Protein AF-A0A6G1L7P1-F1 (afdb_monomer_lite)

InterPro domains:
  IPR013889 Karyogamy protein, KAR9 [PF08580] (72-528)
  IPR013889 Karyogamy protein, KAR9 [PTHR37271] (33-529)

Structure (mmCIF, N/CA/C/O backbone):
data_AF-A0A6G1L7P1-F1
#
_entry.id   AF-A0A6G1L7P1-F1
#
loop_
_atom_site.group_PDB
_atom_site.id
_atom_site.type_symbol
_atom_site.label_atom_id
_atom_site.label_alt_id
_atom_site.label_comp_id
_atom_site.label_asym_id
_atom_site.label_entity_id
_atom_site.label_seq_id
_atom_site.pdbx_PDB_ins_code
_atom_site.Cartn_x
_atom_site.Cartn_y
_atom_site.Cartn_z
_atom_site.occupancy
_atom_site.B_iso_or_equiv
_atom_site.auth_seq_id
_atom_site.auth_comp_id
_atom_site.auth_asym_id
_atom_site.auth_atom_id
_atom_site.pdbx_PDB_model_num
ATOM 1 N N . VAL A 1 1 ? -34.052 -13.687 -38.979 1.00 39.94 1 VAL A N 1
ATOM 2 C CA . VAL A 1 1 ? -32.700 -13.237 -39.368 1.00 39.94 1 VAL A CA 1
ATOM 3 C C . VAL A 1 1 ? -32.877 -12.293 -40.544 1.00 39.94 1 VAL A C 1
ATOM 5 O O . VAL A 1 1 ? -33.720 -12.575 -41.383 1.00 39.94 1 VAL A O 1
ATOM 8 N N . ASP A 1 2 ? -32.145 -11.184 -40.505 1.00 33.06 2 ASP A N 1
ATOM 9 C CA . ASP A 1 2 ? -31.992 -10.116 -41.505 1.00 33.06 2 ASP A CA 1
ATOM 10 C C . ASP A 1 2 ? -32.840 -8.834 -41.419 1.00 33.06 2 ASP A C 1
ATOM 12 O O . ASP A 1 2 ? -34.018 -8.744 -41.761 1.00 33.06 2 ASP A O 1
ATOM 16 N N . ASN A 1 3 ? -32.099 -7.819 -40.962 1.00 34.19 3 ASN A N 1
ATOM 17 C CA . ASN A 1 3 ? -32.302 -6.384 -40.992 1.00 34.19 3 ASN A CA 1
ATOM 18 C C . ASN A 1 3 ? -32.382 -5.839 -42.422 1.00 34.19 3 ASN A C 1
ATOM 20 O O . ASN A 1 3 ? -31.515 -6.127 -43.243 1.00 34.19 3 ASN A O 1
ATOM 24 N N . VAL A 1 4 ? -33.288 -4.887 -42.656 1.00 38.44 4 VAL A N 1
ATOM 25 C CA . VAL A 1 4 ? -33.108 -3.876 -43.706 1.00 38.44 4 VAL A CA 1
ATOM 26 C C . VAL A 1 4 ? -33.550 -2.518 -43.170 1.00 38.44 4 VAL A C 1
ATOM 28 O O . VAL A 1 4 ? -34.744 -2.252 -43.044 1.00 38.44 4 VAL A O 1
ATOM 31 N N . LYS A 1 5 ? -32.591 -1.621 -42.910 1.00 39.47 5 LYS A N 1
ATOM 32 C CA . LYS A 1 5 ? -32.827 -0.178 -43.057 1.00 39.47 5 LYS A CA 1
ATOM 33 C C . LYS A 1 5 ? -31.521 0.585 -43.291 1.00 39.47 5 LYS A C 1
ATOM 35 O O . LYS A 1 5 ? -30.811 0.953 -42.365 1.00 39.47 5 LYS A O 1
ATOM 40 N N . TYR A 1 6 ? -31.245 0.842 -44.565 1.00 33.75 6 TYR A N 1
ATOM 41 C CA . TYR A 1 6 ? -30.338 1.890 -45.029 1.00 33.75 6 TYR A CA 1
ATOM 42 C C . TYR A 1 6 ? -31.162 3.134 -45.389 1.00 33.75 6 TYR A C 1
ATOM 44 O O . TYR A 1 6 ? -32.079 3.018 -46.199 1.00 33.75 6 TYR A O 1
ATOM 52 N N . ARG A 1 7 ? -30.812 4.307 -44.837 1.00 33.12 7 ARG A N 1
ATOM 53 C CA . ARG A 1 7 ? -30.286 5.487 -45.573 1.00 33.12 7 ARG A CA 1
ATOM 54 C C . ARG A 1 7 ? -30.394 6.791 -44.764 1.00 33.12 7 ARG A C 1
ATOM 56 O O . ARG A 1 7 ? -31.485 7.258 -44.461 1.00 33.12 7 ARG A O 1
ATOM 63 N N . LEU A 1 8 ? -29.220 7.377 -44.520 1.00 38.31 8 LEU A N 1
ATOM 64 C CA . LEU A 1 8 ? -28.924 8.815 -44.372 1.00 38.31 8 LEU A CA 1
ATOM 65 C C . LEU A 1 8 ? -29.048 9.526 -45.752 1.00 38.31 8 LEU A C 1
ATOM 67 O O . LEU A 1 8 ? -29.109 8.792 -46.750 1.00 38.31 8 LEU A O 1
ATOM 71 N N . PRO A 1 9 ? -29.085 10.879 -45.879 1.00 45.47 9 PRO A N 1
ATOM 72 C CA . PRO A 1 9 ? -27.998 11.832 -45.507 1.00 45.47 9 PRO A CA 1
ATOM 73 C C . PRO A 1 9 ? -28.518 13.146 -44.850 1.00 45.47 9 PRO A C 1
ATOM 75 O O . PRO A 1 9 ? -29.700 13.448 -44.952 1.00 45.47 9 PRO A O 1
ATOM 78 N N . ASP A 1 10 ? -27.819 13.917 -44.011 1.00 38.97 10 ASP A N 1
ATOM 79 C CA . ASP A 1 10 ? -26.493 14.580 -43.972 1.00 38.97 10 ASP A CA 1
ATOM 80 C C . ASP A 1 10 ? -26.414 15.997 -44.608 1.00 38.97 10 ASP A C 1
ATOM 82 O O . ASP A 1 10 ? -26.898 16.237 -45.712 1.00 38.97 10 ASP A O 1
ATOM 86 N N . ILE A 1 11 ? -25.681 16.860 -43.880 1.00 37.25 11 ILE A N 1
ATOM 87 C CA . ILE A 1 11 ? -24.907 18.062 -44.261 1.00 37.25 11 ILE A CA 1
ATOM 88 C C . ILE A 1 11 ? -25.483 19.468 -43.991 1.00 37.25 11 ILE A C 1
ATOM 90 O O . ILE A 1 11 ? -26.390 19.946 -44.664 1.00 37.25 11 ILE A O 1
ATOM 94 N N . GLY A 1 12 ? -24.730 20.211 -43.156 1.00 32.59 12 GLY A N 1
ATOM 95 C CA . GLY A 1 12 ? -24.326 21.606 -43.435 1.00 32.59 12 GLY A CA 1
ATOM 96 C C . GLY A 1 12 ? -24.374 22.560 -42.229 1.00 32.59 12 GLY A C 1
ATOM 97 O O . GLY A 1 12 ? -25.427 23.112 -41.960 1.00 32.59 12 GLY A O 1
ATOM 98 N N . LYS A 1 13 ? -23.310 22.685 -41.406 1.00 34.91 13 LYS A N 1
ATOM 99 C CA . LYS A 1 13 ? -22.243 23.738 -41.442 1.00 34.91 13 LYS A CA 1
ATOM 100 C C . LYS A 1 13 ? -22.797 25.175 -41.215 1.00 34.91 13 LYS A C 1
ATOM 102 O O . LYS A 1 13 ? -23.695 25.588 -41.925 1.00 34.91 13 LYS A O 1
ATOM 107 N N . THR A 1 14 ? -22.302 26.058 -40.325 1.00 32.72 14 THR A N 1
ATOM 108 C CA . THR A 1 14 ? -20.906 26.532 -40.161 1.00 32.72 14 THR A CA 1
ATOM 109 C C . THR A 1 14 ? -20.757 27.607 -39.034 1.00 32.72 14 THR A C 1
ATOM 111 O O . THR A 1 14 ? -21.644 28.436 -38.886 1.00 32.72 14 THR A O 1
ATOM 114 N N . ARG A 1 15 ? -19.555 27.669 -38.412 1.00 32.00 15 ARG A N 1
ATOM 115 C CA . ARG A 1 15 ? -18.709 28.845 -38.007 1.00 32.00 15 ARG A CA 1
ATOM 116 C C . ARG A 1 15 ? -18.991 29.775 -36.787 1.00 32.00 15 ARG A C 1
ATOM 118 O O . ARG A 1 15 ? -19.845 30.645 -36.833 1.00 32.00 15 ARG A O 1
ATOM 125 N N . LEU A 1 16 ? -18.077 29.669 -35.800 1.00 32.66 16 LEU A N 1
ATOM 126 C CA . LEU A 1 16 ? -17.164 30.677 -35.178 1.00 32.66 16 LEU A CA 1
ATOM 127 C C . LEU A 1 16 ? -17.551 32.176 -35.108 1.00 32.66 16 LEU A C 1
ATOM 129 O O . LEU A 1 16 ? -17.704 32.798 -36.153 1.00 32.66 16 LEU A O 1
ATOM 133 N N . ASN A 1 17 ? -17.452 32.783 -33.904 1.00 30.06 17 ASN A N 1
ATOM 134 C CA . ASN A 1 17 ? -16.629 33.985 -33.613 1.00 30.06 17 ASN A CA 1
ATOM 135 C C . ASN A 1 17 ? -16.601 34.377 -32.111 1.00 30.06 17 ASN A C 1
ATOM 137 O O . ASN A 1 17 ? -17.620 34.359 -31.427 1.00 30.06 17 ASN A O 1
ATOM 141 N N . LEU A 1 18 ? -15.415 34.778 -31.633 1.00 35.03 18 LEU A N 1
ATOM 142 C CA . LEU A 1 18 ? -15.148 35.513 -30.383 1.00 35.03 18 LEU A CA 1
ATOM 143 C C . LEU A 1 18 ? -15.539 37.000 -30.530 1.00 35.03 18 LEU A C 1
ATOM 145 O O . LEU A 1 18 ? -15.375 37.524 -31.631 1.00 35.03 18 LEU A O 1
ATOM 149 N N . ARG A 1 19 ? -15.915 37.698 -29.434 1.00 28.11 19 ARG A N 1
ATOM 150 C CA . ARG A 1 19 ? -15.292 38.960 -28.929 1.00 28.11 19 ARG A CA 1
ATOM 151 C C . ARG A 1 19 ? -16.144 39.717 -27.882 1.00 28.11 19 ARG A C 1
ATOM 153 O O . ARG A 1 19 ? -17.358 39.812 -27.960 1.00 28.11 19 ARG A O 1
ATOM 160 N N . THR A 1 20 ? -15.398 40.265 -26.928 1.00 32.38 20 THR A N 1
ATOM 161 C CA . THR A 1 20 ? -15.619 41.181 -25.793 1.00 32.38 20 THR A CA 1
ATOM 162 C C . THR A 1 20 ? -16.340 42.513 -26.108 1.00 32.38 20 THR A C 1
ATOM 164 O O . THR A 1 20 ? -16.052 43.073 -27.166 1.00 32.38 20 THR A O 1
ATOM 167 N N . LYS A 1 21 ? -17.131 43.069 -25.152 1.00 31.48 21 LYS A N 1
ATOM 168 C CA . LYS A 1 21 ? -17.054 44.445 -24.548 1.00 31.48 21 LYS A CA 1
ATOM 169 C C . LYS A 1 21 ? -18.378 44.978 -23.907 1.00 31.48 21 LYS A C 1
ATOM 171 O O . LYS A 1 21 ? -19.343 45.130 -24.637 1.00 31.48 21 LYS A O 1
ATOM 176 N N . GLU A 1 22 ? -18.314 45.326 -22.597 1.00 27.88 22 GLU A N 1
ATOM 177 C CA . GLU A 1 22 ? -18.828 46.532 -21.843 1.00 27.88 22 GLU A CA 1
ATOM 178 C C . GLU A 1 22 ? -20.310 47.031 -21.930 1.00 27.88 22 GLU A C 1
ATOM 180 O O . GLU A 1 22 ? -20.990 46.639 -22.870 1.00 27.88 22 GLU A O 1
ATOM 185 N N . PRO A 1 23 ? -20.838 47.973 -21.072 1.00 46.69 23 PRO A N 1
ATOM 186 C CA . PRO A 1 23 ? -20.386 48.568 -19.776 1.00 46.69 23 PRO A CA 1
ATOM 187 C C . PRO A 1 23 ? -21.469 48.841 -18.651 1.00 46.69 23 PRO A C 1
ATOM 189 O O . PRO A 1 23 ? -22.668 48.856 -18.894 1.00 46.69 23 PRO A O 1
ATOM 192 N N . LEU A 1 24 ? -20.973 49.137 -17.427 1.00 29.92 24 LEU A N 1
ATOM 193 C CA . LEU A 1 24 ? -21.328 50.148 -16.372 1.00 29.92 24 LEU A CA 1
ATOM 194 C C . LEU A 1 24 ? -22.770 50.440 -15.820 1.00 29.92 24 LEU A C 1
ATOM 196 O O . LEU A 1 24 ? -23.548 51.140 -16.458 1.00 29.92 24 LEU A O 1
ATOM 200 N N . SER A 1 25 ? -22.928 50.152 -14.501 1.00 33.12 25 SER A N 1
ATOM 201 C CA . SER A 1 25 ? -23.395 51.011 -13.353 1.00 33.12 25 SER A CA 1
ATOM 202 C C . SER A 1 25 ? -24.879 51.462 -13.208 1.00 33.12 25 SER A C 1
ATOM 204 O O . SER A 1 25 ? -25.583 51.454 -14.210 1.00 33.12 25 SER A O 1
ATOM 206 N N . PRO A 1 26 ? -25.386 51.934 -12.017 1.00 49.19 26 PRO A N 1
ATOM 207 C CA . PRO A 1 26 ? -24.743 52.214 -10.705 1.00 49.19 26 PRO A CA 1
ATOM 208 C C . PRO A 1 26 ? -25.489 51.745 -9.403 1.00 49.19 26 PRO A C 1
ATOM 210 O O . PRO A 1 26 ? -26.677 51.441 -9.396 1.00 49.19 26 PRO A O 1
ATOM 213 N N . ILE A 1 27 ? -24.770 51.786 -8.265 1.00 38.28 27 ILE A N 1
ATOM 214 C CA . ILE A 1 27 ? -25.243 51.753 -6.848 1.00 38.28 27 ILE A CA 1
ATOM 215 C C . ILE A 1 27 ? -25.582 53.205 -6.396 1.00 38.28 27 ILE A C 1
ATOM 217 O O . ILE A 1 27 ? -25.085 54.127 -7.050 1.00 38.28 27 ILE A O 1
ATOM 221 N N . PRO A 1 28 ? -26.340 53.490 -5.301 1.00 45.72 28 PRO A N 1
ATOM 222 C CA . PRO A 1 28 ? -25.680 53.743 -3.993 1.00 45.72 28 PRO A CA 1
ATOM 223 C C . PRO A 1 28 ? -26.545 53.540 -2.714 1.00 45.72 28 PRO A C 1
ATOM 225 O O . PRO A 1 28 ? -27.738 53.844 -2.703 1.00 45.72 28 PRO A O 1
ATOM 228 N N . ARG A 1 29 ? -25.909 53.204 -1.573 1.00 31.59 29 ARG A N 1
ATOM 229 C CA . ARG A 1 29 ? -26.113 53.909 -0.278 1.00 31.59 29 ARG A CA 1
ATOM 230 C C . ARG A 1 29 ? -25.043 53.557 0.779 1.00 31.59 29 ARG A C 1
ATOM 232 O O . ARG A 1 29 ? -24.778 52.393 1.045 1.00 31.59 29 ARG A O 1
ATOM 239 N N . GLN A 1 30 ? -24.444 54.621 1.326 1.00 32.38 30 GLN A N 1
ATOM 240 C CA . GLN A 1 30 ? -23.452 54.734 2.420 1.00 32.38 30 GLN A CA 1
ATOM 241 C C . GLN A 1 30 ? -24.134 54.508 3.800 1.00 32.38 30 GLN A C 1
ATOM 243 O O . GLN A 1 30 ? -25.362 54.491 3.824 1.00 32.38 30 GLN A O 1
ATOM 248 N N . VAL A 1 31 ? -23.476 54.280 4.961 1.00 37.03 31 VAL A N 1
ATOM 249 C CA . VAL A 1 31 ? -22.616 55.168 5.813 1.00 37.03 31 VAL A CA 1
ATOM 250 C C . VAL A 1 31 ? -21.896 54.318 6.945 1.00 37.03 31 VAL A C 1
ATOM 252 O O . VAL A 1 31 ? -22.101 53.109 6.952 1.00 37.03 31 VAL A O 1
ATOM 255 N N . PRO A 1 32 ? -21.115 54.859 7.931 1.00 44.44 32 PRO A N 1
ATOM 256 C CA . PRO A 1 32 ? -19.634 54.893 8.073 1.00 44.44 32 PRO A CA 1
ATOM 257 C C . PRO A 1 32 ? -19.030 54.063 9.266 1.00 44.44 32 PRO A C 1
ATOM 259 O O . PRO A 1 32 ? -19.779 53.405 9.986 1.00 44.44 32 PRO A O 1
ATOM 262 N N . PRO A 1 33 ? -17.692 54.102 9.531 1.00 36.72 33 PRO A N 1
ATOM 263 C CA . PRO A 1 33 ? -17.020 53.277 10.550 1.00 36.72 33 PRO A CA 1
ATOM 264 C C . PRO A 1 33 ? -16.705 54.016 11.871 1.00 36.72 33 PRO A C 1
ATOM 266 O O . PRO A 1 33 ? -16.474 55.225 11.880 1.00 36.72 33 PRO A O 1
ATOM 269 N N . ILE A 1 34 ? -16.602 53.269 12.980 1.00 37.56 34 ILE A N 1
ATOM 270 C CA . ILE A 1 34 ? -16.066 53.748 14.268 1.00 37.56 34 ILE A CA 1
ATOM 271 C C . ILE A 1 34 ? -14.780 52.985 14.604 1.00 37.56 34 ILE A C 1
ATOM 273 O O . ILE A 1 34 ? -14.758 51.761 14.705 1.00 37.56 34 ILE A O 1
ATOM 277 N N . THR A 1 35 ? -13.709 53.749 14.798 1.00 33.16 35 THR A N 1
ATOM 278 C CA . THR A 1 35 ? -12.402 53.345 15.323 1.00 33.16 35 THR A CA 1
ATOM 279 C C . THR A 1 35 ? -12.396 53.324 16.853 1.00 33.16 35 THR A C 1
ATOM 281 O O . THR A 1 35 ? -12.819 54.300 17.468 1.00 33.16 35 THR A O 1
ATOM 284 N N . SER A 1 36 ? -11.793 52.307 17.477 1.00 32.59 36 SER A N 1
ATOM 285 C CA . SER A 1 36 ? -11.157 52.466 18.793 1.00 32.59 36 SER A CA 1
ATOM 286 C C . SER A 1 36 ? -9.990 51.491 18.983 1.00 32.59 36 SER A C 1
ATOM 288 O O . SER A 1 36 ? -9.854 50.488 18.292 1.00 32.59 36 SER A O 1
ATOM 290 N N . ARG A 1 37 ? -9.094 51.888 19.877 1.00 28.27 37 ARG A N 1
ATOM 291 C CA . ARG A 1 37 ? -7.635 51.762 19.865 1.00 28.27 37 ARG A CA 1
ATOM 292 C C . ARG A 1 37 ? -7.147 50.743 20.916 1.00 28.27 37 ARG A C 1
ATOM 294 O O . ARG A 1 37 ? -7.722 50.647 21.991 1.00 28.27 37 ARG A O 1
ATOM 301 N N . ARG A 1 38 ? -6.062 50.030 20.572 1.00 31.58 38 ARG A N 1
ATOM 302 C CA . ARG A 1 38 ? -5.181 49.118 21.364 1.00 31.58 38 ARG A CA 1
ATOM 303 C C . ARG A 1 38 ? -4.745 49.687 22.741 1.00 31.58 38 ARG A C 1
ATOM 305 O O . ARG A 1 38 ? -4.802 50.910 22.877 1.00 31.58 38 ARG A O 1
ATOM 312 N N . PRO A 1 39 ? -4.207 48.894 23.708 1.00 40.88 39 PRO A N 1
ATOM 313 C CA . PRO A 1 39 ? -2.956 48.084 23.612 1.00 40.88 39 PRO A CA 1
ATOM 314 C C . PRO A 1 39 ? -3.085 46.697 24.318 1.00 40.88 39 PRO A C 1
ATOM 316 O O . PRO A 1 39 ? -4.142 46.413 24.853 1.00 40.88 39 PRO A O 1
ATOM 319 N N . SER A 1 40 ? -2.179 45.711 24.350 1.00 30.61 40 SER A N 1
ATOM 320 C CA . SER A 1 40 ? -0.712 45.587 24.290 1.00 30.61 40 SER A CA 1
ATOM 321 C C . SER A 1 40 ? -0.332 44.101 24.081 1.00 30.61 40 SER A C 1
ATOM 323 O O . SER A 1 40 ? -1.052 43.205 24.510 1.00 30.61 40 SER A O 1
ATOM 325 N N . THR A 1 41 ? 0.816 43.866 23.447 1.00 35.03 41 THR A N 1
ATOM 326 C CA . THR A 1 41 ? 1.550 42.593 23.254 1.00 35.03 41 THR A CA 1
ATOM 327 C C . THR A 1 41 ? 2.021 41.935 24.570 1.00 35.03 41 THR A C 1
ATOM 329 O O . THR A 1 41 ? 2.172 42.641 25.567 1.00 35.03 41 THR A O 1
ATOM 332 N N . PRO A 1 42 ? 2.306 40.612 24.571 1.00 35.28 42 PRO A N 1
ATOM 333 C CA . PRO A 1 42 ? 3.685 40.165 24.336 1.00 35.28 42 PRO A CA 1
ATOM 334 C C . PRO A 1 42 ? 3.844 39.073 23.256 1.00 35.28 42 PRO A C 1
ATOM 336 O O . PRO A 1 42 ? 2.895 38.468 22.776 1.00 35.28 42 PRO A O 1
ATOM 339 N N . THR A 1 43 ? 5.104 38.945 22.856 1.00 32.81 43 THR A N 1
ATOM 340 C CA . THR A 1 43 ? 5.796 38.251 21.754 1.00 32.81 43 THR A CA 1
ATOM 341 C C . THR A 1 43 ? 5.592 36.729 21.596 1.00 32.81 43 THR A C 1
ATOM 343 O O . THR A 1 43 ? 5.105 36.073 22.512 1.00 32.81 43 THR A O 1
ATOM 346 N N . PRO A 1 44 ? 5.987 36.163 20.431 1.00 32.22 44 PRO A N 1
ATOM 347 C CA . PRO A 1 44 ? 5.534 34.865 19.948 1.00 32.22 44 PRO A CA 1
ATOM 348 C C . PRO A 1 44 ? 6.412 33.718 20.456 1.00 32.22 44 PRO A C 1
ATOM 350 O O . PRO A 1 44 ? 7.637 33.757 20.351 1.00 32.22 44 PRO A O 1
ATOM 353 N N . THR A 1 45 ? 5.779 32.654 20.938 1.00 31.50 45 THR A N 1
ATOM 354 C CA . THR A 1 45 ? 6.404 31.334 21.023 1.00 31.50 45 THR A CA 1
ATOM 355 C C . THR A 1 45 ? 5.934 30.541 19.809 1.00 31.50 45 THR A C 1
ATOM 357 O O . THR A 1 45 ? 4.738 30.401 19.575 1.00 31.50 45 THR A O 1
ATOM 360 N N . THR A 1 46 ? 6.908 30.121 19.006 1.00 37.12 46 THR A N 1
ATOM 361 C CA . THR A 1 46 ? 6.850 29.143 17.909 1.00 37.12 46 THR A CA 1
ATOM 362 C C . THR A 1 46 ? 5.601 28.249 17.896 1.00 37.12 46 THR A C 1
ATOM 364 O O . THR A 1 46 ? 5.413 27.499 18.860 1.00 37.12 46 THR A O 1
ATOM 367 N N . PRO A 1 47 ? 4.805 28.211 16.811 1.00 31.67 47 PRO A N 1
ATOM 368 C CA . PRO A 1 47 ? 3.887 27.105 16.624 1.00 31.67 47 PRO A CA 1
ATOM 369 C C . PRO A 1 47 ? 4.731 25.891 16.234 1.00 31.67 47 PRO A C 1
ATOM 371 O O . PRO A 1 47 ? 5.360 25.861 15.174 1.00 31.67 47 PRO A O 1
ATOM 374 N N . LYS A 1 48 ? 4.786 24.903 17.129 1.00 29.08 48 LYS A N 1
ATOM 375 C CA . LYS A 1 48 ? 5.114 23.542 16.720 1.00 29.08 48 LYS A CA 1
ATOM 376 C C . LYS A 1 48 ? 4.081 23.162 15.668 1.00 29.08 48 LYS A C 1
ATOM 378 O O . LYS A 1 48 ? 2.888 23.381 15.850 1.00 29.08 48 LYS A O 1
ATOM 383 N N . SER A 1 49 ? 4.584 22.699 14.538 1.00 29.61 49 SER A N 1
ATOM 384 C CA . SER A 1 49 ? 3.810 22.106 13.468 1.00 29.61 49 SER A CA 1
ATOM 385 C C . SER A 1 49 ? 3.087 20.878 14.012 1.00 29.61 49 SER A C 1
ATOM 387 O O . SER A 1 49 ? 3.620 19.770 13.961 1.00 29.61 49 SER A O 1
ATOM 389 N N . ASP A 1 50 ? 1.877 21.075 14.521 1.00 29.66 50 ASP A N 1
ATOM 390 C CA . ASP A 1 50 ? 0.891 20.011 14.645 1.00 29.66 50 ASP A CA 1
ATOM 391 C C . ASP A 1 50 ? 0.397 19.713 13.229 1.00 29.66 50 ASP A C 1
ATOM 393 O O . ASP A 1 50 ? -0.676 20.127 12.790 1.00 29.66 50 ASP A O 1
ATOM 397 N N . PHE A 1 51 ? 1.259 19.037 12.469 1.00 29.28 51 PHE A N 1
ATOM 398 C CA . PHE A 1 51 ? 0.872 18.325 11.267 1.00 29.28 51 PHE A CA 1
ATOM 399 C C . PHE A 1 51 ? 0.071 17.123 11.761 1.00 29.28 51 PHE A C 1
ATOM 401 O O . PHE A 1 51 ? 0.592 16.021 11.923 1.00 29.28 51 PHE A O 1
ATOM 408 N N . VAL A 1 52 ? -1.194 17.370 12.107 1.00 37.06 52 VAL A N 1
ATOM 409 C CA . VAL A 1 52 ? -2.182 16.310 12.249 1.00 37.06 52 VAL A CA 1
ATOM 410 C C . VAL A 1 52 ? -2.174 15.613 10.903 1.00 37.06 52 VAL A C 1
ATOM 412 O O . VAL A 1 52 ? -2.582 16.192 9.894 1.00 37.06 52 VAL A O 1
ATOM 415 N N . SER A 1 53 ? -1.595 14.413 10.904 1.00 33.03 53 SER A N 1
ATOM 416 C CA . SER A 1 53 ? -1.649 13.468 9.805 1.00 33.03 53 SER A CA 1
ATOM 417 C C . SER A 1 53 ? -3.087 13.456 9.320 1.00 33.03 53 SER A C 1
ATOM 419 O O . SER A 1 53 ? -3.983 12.942 9.988 1.00 33.03 53 SER A O 1
ATOM 421 N N . SER A 1 54 ? -3.317 14.115 8.190 1.00 35.38 54 SER A N 1
ATOM 422 C CA . SER A 1 54 ? -4.568 14.027 7.460 1.00 35.38 54 SER A CA 1
ATOM 423 C C . SER A 1 54 ? -4.549 12.660 6.791 1.00 35.38 54 SER A C 1
ATOM 425 O O . SER A 1 54 ? -4.392 12.542 5.580 1.00 35.38 54 SER A O 1
ATOM 427 N N . GLY A 1 55 ? -4.623 11.615 7.620 1.00 37.12 55 GLY A N 1
ATOM 428 C CA . GLY A 1 55 ? -5.044 10.304 7.186 1.00 37.12 55 GLY A CA 1
ATOM 429 C C . GLY A 1 55 ? -6.385 10.519 6.516 1.00 37.12 55 GLY A C 1
ATOM 430 O O . GLY A 1 55 ? -7.252 11.193 7.076 1.00 37.12 55 GLY A O 1
ATOM 431 N N . ILE A 1 56 ? -6.489 10.047 5.278 1.00 44.06 56 ILE A N 1
ATOM 432 C CA . ILE A 1 56 ? -7.690 10.085 4.453 1.00 44.06 56 ILE A CA 1
ATOM 433 C C . ILE A 1 56 ? -8.819 9.488 5.296 1.00 44.06 56 ILE A C 1
ATOM 435 O O . ILE A 1 56 ? -8.990 8.273 5.369 1.00 44.06 56 ILE A O 1
ATOM 439 N N . SER A 1 57 ? -9.530 10.355 6.012 1.00 42.47 57 SER A N 1
ATOM 440 C CA . SER A 1 57 ? -10.690 9.974 6.790 1.00 42.47 57 SER A CA 1
ATOM 441 C C . SER A 1 57 ? -11.730 9.594 5.755 1.00 42.47 57 SER A C 1
ATOM 443 O O . SER A 1 57 ? -11.960 10.340 4.794 1.00 42.47 57 SER A O 1
ATOM 445 N N . ARG A 1 58 ? -12.312 8.405 5.906 1.00 56.94 58 ARG A N 1
ATOM 446 C CA . ARG A 1 58 ? -13.504 8.031 5.152 1.00 56.94 58 ARG A CA 1
ATOM 447 C C . ARG A 1 58 ? -14.517 9.171 5.304 1.00 56.94 58 ARG A C 1
ATOM 449 O O . ARG A 1 58 ? -14.531 9.857 6.327 1.00 56.94 58 ARG A O 1
ATOM 456 N N . ALA A 1 59 ? -15.324 9.426 4.274 1.00 47.25 59 ALA A N 1
ATOM 457 C CA . ALA A 1 59 ? -16.432 10.364 4.412 1.00 47.25 59 ALA A CA 1
ATOM 458 C C . ALA A 1 59 ? -17.253 9.927 5.635 1.00 47.25 59 ALA A C 1
ATOM 460 O O . ALA A 1 59 ? -17.784 8.818 5.623 1.00 47.25 59 ALA A O 1
ATOM 461 N N . GLY A 1 60 ? -17.245 10.745 6.695 1.00 52.28 60 GLY A N 1
ATOM 462 C CA . GLY A 1 60 ? -17.759 10.347 8.003 1.00 52.28 60 GLY A CA 1
ATOM 463 C C . GLY A 1 60 ? -19.165 9.779 7.878 1.00 52.28 60 GLY A C 1
ATOM 464 O O . GLY A 1 60 ? -20.001 10.345 7.164 1.00 52.28 60 GLY A O 1
ATOM 465 N N . SER A 1 61 ? -19.405 8.644 8.531 1.00 54.94 61 SER A N 1
ATOM 466 C CA . SER A 1 61 ? -20.716 8.009 8.512 1.00 54.94 61 SER A CA 1
ATOM 467 C C . SER A 1 61 ? -21.771 9.013 8.992 1.00 54.94 61 SER A C 1
ATOM 469 O O . SER A 1 61 ? -21.666 9.621 10.059 1.00 54.94 61 SER A O 1
ATOM 471 N N . ILE A 1 62 ? -22.804 9.227 8.175 1.00 53.06 62 ILE A N 1
ATOM 472 C CA . ILE A 1 62 ? -23.921 10.136 8.486 1.00 53.06 62 ILE A CA 1
ATOM 473 C C . ILE A 1 62 ? -24.643 9.749 9.786 1.00 53.06 62 ILE A C 1
ATOM 475 O O . ILE A 1 62 ? -25.283 10.596 10.411 1.00 53.06 62 ILE A O 1
ATOM 479 N N . TYR A 1 63 ? -24.510 8.489 10.210 1.00 55.28 63 TYR A N 1
ATOM 480 C CA . TYR A 1 63 ? -25.070 7.968 11.451 1.00 55.28 63 TYR A CA 1
ATOM 481 C C . TYR A 1 63 ? -24.345 8.536 12.681 1.00 55.28 63 TYR A C 1
ATOM 483 O O . TYR A 1 63 ? -25.003 8.971 13.631 1.00 55.28 63 TYR A O 1
ATOM 491 N N . THR A 1 64 ? -23.018 8.677 12.619 1.00 58.28 64 THR A N 1
ATOM 492 C CA . THR A 1 64 ? -22.164 9.140 13.723 1.00 58.28 64 THR A CA 1
ATOM 493 C C . THR A 1 64 ? -22.454 10.588 14.139 1.00 58.28 64 THR A C 1
ATOM 495 O O . THR A 1 64 ? -22.387 10.919 15.320 1.00 58.28 64 THR A O 1
ATOM 498 N N . LEU A 1 65 ? -22.841 11.460 13.197 1.00 58.38 65 LEU A N 1
ATOM 499 C CA . LEU A 1 65 ? -23.143 12.877 13.473 1.00 58.38 65 LEU A CA 1
ATOM 500 C C . LEU A 1 65 ? -24.468 13.095 14.221 1.00 58.38 65 LEU A C 1
ATOM 502 O O . LEU A 1 65 ? -24.663 14.143 14.836 1.00 58.38 65 LEU A O 1
ATOM 506 N N . SER A 1 66 ? -25.390 12.134 14.145 1.00 60.31 66 SER A N 1
ATOM 507 C CA . SER A 1 66 ? -26.724 12.233 14.753 1.00 60.31 66 SER A CA 1
ATOM 508 C C . SER A 1 66 ? -26.823 11.570 16.130 1.00 60.31 66 SER A C 1
ATOM 510 O O . SER A 1 66 ? -27.778 11.815 16.872 1.00 60.31 66 SER A O 1
ATOM 512 N N . ARG A 1 67 ? -25.833 10.743 16.484 1.00 73.81 67 ARG A N 1
ATOM 513 C CA . ARG A 1 67 ? -25.824 9.926 17.698 1.00 73.81 67 ARG A CA 1
ATOM 514 C C . ARG A 1 67 ? -25.090 10.636 18.836 1.00 73.81 67 ARG A C 1
ATOM 516 O O . ARG A 1 67 ? -24.111 11.346 18.622 1.00 73.81 67 ARG A O 1
ATOM 523 N N . VAL A 1 68 ? -25.542 10.425 20.076 1.00 75.62 68 VAL A N 1
ATOM 524 C CA . VAL A 1 68 ? -24.780 10.853 21.263 1.00 75.62 68 VAL A CA 1
ATOM 525 C C . VAL A 1 68 ? -23.436 10.123 21.252 1.00 75.62 68 VAL A C 1
ATOM 527 O O . VAL A 1 68 ? -23.402 8.912 21.020 1.00 75.62 68 VAL A O 1
ATOM 530 N N . SER A 1 69 ? -22.340 10.844 21.492 1.00 80.25 69 SER A N 1
ATOM 531 C CA . SER A 1 69 ? -20.999 10.252 21.499 1.00 80.25 69 SER A CA 1
ATOM 532 C C . SER A 1 69 ? -20.909 9.084 22.484 1.00 80.25 69 SER A C 1
ATOM 534 O O . SER A 1 69 ? -21.537 9.115 23.546 1.00 80.25 69 SER A O 1
ATOM 536 N N . PHE A 1 70 ? -20.106 8.073 22.143 1.00 78.38 70 PHE A N 1
ATOM 537 C CA . PHE A 1 70 ? -19.862 6.905 22.996 1.00 78.38 70 PHE A CA 1
ATOM 538 C C . PHE A 1 70 ? -19.482 7.328 24.422 1.00 78.38 70 PHE A C 1
ATOM 540 O O . PHE A 1 70 ? -20.110 6.921 25.399 1.00 78.38 70 PHE A O 1
ATOM 547 N N . THR A 1 71 ? -18.544 8.271 24.533 1.00 80.50 71 THR A N 1
ATOM 548 C CA . THR A 1 71 ? -18.086 8.866 25.794 1.00 80.50 71 THR A CA 1
ATOM 549 C C . THR A 1 71 ? -19.211 9.552 26.573 1.00 80.50 71 THR A C 1
ATOM 551 O O . THR A 1 71 ? -19.290 9.424 27.794 1.00 80.50 71 THR A O 1
ATOM 554 N N . GLY A 1 72 ? -20.116 10.264 25.891 1.00 79.25 72 GLY A N 1
ATOM 555 C CA . GLY A 1 72 ? -21.259 10.922 26.528 1.00 79.25 72 GLY A CA 1
ATOM 556 C C . GLY A 1 72 ? -22.248 9.926 27.134 1.00 79.25 72 GLY A C 1
ATOM 557 O O . GLY A 1 72 ? -22.803 10.175 28.204 1.00 79.25 72 GLY A O 1
ATOM 558 N N . GLN A 1 73 ? -22.422 8.774 26.487 1.00 81.75 73 GLN A N 1
ATOM 559 C CA . GLN A 1 73 ? -23.268 7.695 26.988 1.00 81.75 73 GLN A CA 1
ATOM 560 C C . GLN A 1 73 ? -22.601 6.928 28.141 1.00 81.75 73 GLN A C 1
ATOM 562 O O . GLN A 1 73 ? -23.244 6.699 29.165 1.00 81.75 73 GLN A O 1
ATOM 567 N N . LEU A 1 74 ? -21.297 6.624 28.063 1.00 81.06 74 LEU A N 1
ATOM 568 C CA . LEU A 1 74 ? -20.558 6.030 29.189 1.00 81.06 74 LEU A CA 1
ATOM 569 C C . LEU A 1 74 ? -20.551 6.942 30.422 1.00 81.06 74 LEU A C 1
ATOM 571 O O . LEU A 1 74 ? -20.744 6.474 31.546 1.00 81.06 74 LEU A O 1
ATOM 575 N N . ALA A 1 75 ? -20.382 8.254 30.226 1.00 81.25 75 ALA A N 1
ATOM 576 C CA . ALA A 1 75 ? -20.425 9.235 31.306 1.00 81.25 75 ALA A CA 1
ATOM 577 C C . ALA A 1 75 ? -21.776 9.230 32.036 1.00 81.25 75 ALA A C 1
ATOM 579 O O . ALA A 1 75 ? -21.842 9.495 33.239 1.00 81.25 75 ALA A O 1
ATOM 580 N N . GLN A 1 76 ? -22.866 8.887 31.345 1.00 82.81 76 GLN A N 1
ATOM 581 C CA . GLN A 1 76 ? -24.168 8.717 31.979 1.00 82.81 76 GLN A CA 1
ATOM 582 C C . GLN A 1 76 ? -24.171 7.537 32.956 1.00 82.81 76 GLN A C 1
ATOM 584 O O . GLN A 1 76 ? -24.758 7.665 34.024 1.00 82.81 76 GLN A O 1
ATOM 589 N N . LEU A 1 77 ? -23.494 6.432 32.628 1.00 79.38 77 LEU A N 1
ATOM 590 C CA . LEU A 1 77 ? -23.420 5.229 33.462 1.00 79.38 77 LEU A CA 1
ATOM 591 C C . LEU A 1 77 ? -22.509 5.439 34.683 1.00 79.38 77 LEU A C 1
ATOM 593 O O . LEU A 1 77 ? -22.861 5.054 35.799 1.00 79.38 77 LEU A O 1
ATOM 597 N N . THR A 1 78 ? -21.373 6.119 34.506 1.00 80.75 78 THR A N 1
ATOM 598 C CA . THR A 1 78 ? -20.413 6.392 35.592 1.00 80.75 78 THR A CA 1
ATOM 599 C C . THR A 1 78 ? -20.839 7.532 36.520 1.00 80.75 78 THR A C 1
ATOM 601 O O . THR A 1 78 ? -20.473 7.532 37.697 1.00 80.75 78 THR A O 1
ATOM 604 N N . SER A 1 79 ? -21.640 8.490 36.037 1.00 80.44 79 SER A N 1
ATOM 605 C CA . SER A 1 79 ? -22.168 9.602 36.849 1.00 80.44 79 SER A CA 1
ATOM 606 C C . SER A 1 79 ? -23.380 9.228 37.711 1.00 80.44 79 SER A C 1
ATOM 608 O O . SER A 1 79 ? -23.807 10.021 38.559 1.00 80.44 79 SER A O 1
ATOM 610 N N . MET A 1 80 ? -23.930 8.020 37.547 1.00 75.69 80 MET A N 1
ATOM 611 C CA . MET A 1 80 ? -25.037 7.543 38.370 1.00 75.69 80 MET A CA 1
ATOM 612 C C . MET A 1 80 ? -24.603 7.351 39.826 1.00 75.69 80 MET A C 1
ATOM 614 O O . MET A 1 80 ? -23.637 6.651 40.128 1.00 75.69 80 MET A O 1
ATOM 618 N N . LYS A 1 81 ? -25.361 7.931 40.761 1.00 70.31 81 LYS A N 1
ATOM 619 C CA . LYS A 1 81 ? -25.128 7.735 42.196 1.00 70.31 81 LYS A CA 1
ATOM 620 C C . LYS A 1 81 ? -25.531 6.319 42.600 1.00 70.31 81 LYS A C 1
ATOM 622 O O . LYS A 1 81 ? -26.714 6.010 42.703 1.00 70.31 81 LYS A O 1
ATOM 627 N N . LEU A 1 82 ? -24.530 5.484 42.840 1.00 72.75 82 LEU A N 1
ATOM 628 C CA . LEU A 1 82 ? -24.692 4.152 43.410 1.00 72.75 82 LEU A CA 1
ATOM 629 C C . LEU A 1 82 ? -25.019 4.260 44.913 1.00 72.75 82 LEU A C 1
ATOM 631 O O . LEU A 1 82 ? -24.391 5.073 45.602 1.00 72.75 82 LEU A O 1
ATOM 635 N N . PRO A 1 83 ? -25.959 3.455 45.445 1.00 74.19 83 PRO A N 1
ATOM 636 C CA . PRO A 1 83 ? -26.100 3.272 46.885 1.00 74.19 83 PRO A CA 1
ATOM 637 C C . PRO A 1 83 ? -24.773 2.801 47.492 1.00 74.19 83 PRO A C 1
ATOM 639 O O . PRO A 1 83 ? -24.103 1.931 46.936 1.00 74.19 83 PRO A O 1
ATOM 642 N N . ASP A 1 84 ? -24.370 3.377 48.625 1.00 79.44 84 ASP A N 1
ATOM 643 C CA . ASP A 1 84 ? -23.129 2.974 49.288 1.00 79.44 84 ASP A CA 1
ATOM 644 C C . ASP A 1 84 ? -23.299 1.606 49.966 1.00 79.44 84 ASP A C 1
ATOM 646 O O . ASP A 1 84 ? -24.077 1.452 50.913 1.00 79.44 84 ASP A O 1
ATOM 650 N N . ALA A 1 85 ? -22.542 0.616 49.488 1.00 80.38 85 ALA A N 1
ATOM 651 C CA . ALA A 1 85 ? -22.584 -0.754 49.985 1.00 80.38 85 ALA A CA 1
ATOM 652 C C . ALA A 1 85 ? -22.194 -0.851 51.471 1.00 80.38 85 ALA A C 1
ATOM 654 O O . ALA A 1 85 ? -22.740 -1.680 52.203 1.00 80.38 85 ALA A O 1
ATOM 655 N N . GLU A 1 86 ? -21.287 0.007 51.951 1.00 79.12 86 GLU A N 1
ATOM 656 C CA . GLU A 1 86 ? -20.846 -0.014 53.350 1.00 79.12 86 GLU A CA 1
ATOM 657 C C . GLU A 1 86 ? -21.892 0.598 54.286 1.00 79.12 86 GLU A C 1
ATOM 659 O O . GLU A 1 86 ? -22.184 0.031 55.344 1.00 79.12 86 GLU A O 1
ATOM 664 N N . SER A 1 87 ? -22.507 1.711 53.880 1.00 80.56 87 SER A N 1
ATOM 665 C CA . SER A 1 87 ? -23.669 2.292 54.556 1.00 80.56 87 SER A CA 1
ATOM 666 C C . SER A 1 87 ? -24.848 1.316 54.611 1.00 80.56 87 SER A C 1
ATOM 668 O O . SER A 1 87 ? -25.432 1.125 55.680 1.00 80.56 87 SER A O 1
ATOM 670 N N . MET A 1 88 ? -25.152 0.627 53.504 1.00 78.88 88 MET A N 1
ATOM 671 C CA . MET A 1 88 ? -26.231 -0.365 53.437 1.00 78.88 88 MET A CA 1
ATOM 672 C C . MET A 1 88 ? -25.970 -1.555 54.369 1.00 78.88 88 MET A C 1
ATOM 674 O O . MET A 1 88 ? -26.835 -1.910 55.170 1.00 78.88 88 MET A O 1
ATOM 678 N N . SER A 1 89 ? -24.757 -2.121 54.348 1.00 80.69 89 SER A N 1
ATOM 679 C CA . SER A 1 89 ? -24.387 -3.211 55.259 1.00 80.69 89 SER A CA 1
ATOM 680 C C . SER A 1 89 ? -24.503 -2.794 56.727 1.00 80.69 89 SER A C 1
ATOM 682 O O . SER A 1 89 ? -25.010 -3.567 57.541 1.00 80.69 89 SER A O 1
ATOM 684 N N . LYS A 1 90 ? -24.024 -1.594 57.084 1.00 80.81 90 LYS A N 1
ATOM 685 C CA . LYS A 1 90 ? -24.088 -1.082 58.462 1.00 80.81 90 LYS A CA 1
ATOM 686 C C . LYS A 1 90 ? -25.533 -0.885 58.903 1.00 80.81 90 LYS A C 1
ATOM 688 O O . LYS A 1 90 ? -25.903 -1.397 59.959 1.00 80.81 90 LYS A O 1
ATOM 693 N N . ARG A 1 91 ? -26.352 -0.231 58.072 1.00 78.75 91 ARG A N 1
ATOM 694 C CA . ARG A 1 91 ? -27.786 -0.026 58.319 1.00 78.75 91 ARG A CA 1
ATOM 695 C C . ARG A 1 91 ? -28.490 -1.348 58.578 1.00 78.75 91 ARG A C 1
ATOM 697 O O . ARG A 1 91 ? -29.017 -1.519 59.669 1.00 78.75 91 ARG A O 1
ATOM 704 N N . ILE A 1 92 ? -28.396 -2.313 57.663 1.00 78.12 92 ILE A N 1
ATOM 705 C CA . ILE A 1 92 ? -29.117 -3.587 57.791 1.00 78.12 92 ILE A CA 1
ATOM 706 C C . ILE A 1 92 ? -28.639 -4.396 59.008 1.00 78.12 92 ILE A C 1
ATOM 708 O O . ILE A 1 92 ? -29.452 -4.992 59.711 1.00 78.12 92 ILE A O 1
ATOM 712 N N . SER A 1 93 ? -27.338 -4.362 59.325 1.00 76.88 93 SER A N 1
ATOM 713 C CA . SER A 1 93 ? -26.795 -5.049 60.510 1.00 76.88 93 SER A CA 1
ATOM 714 C C . SER A 1 93 ? -27.200 -4.421 61.850 1.00 76.88 93 SER A C 1
ATOM 716 O O . SER A 1 93 ? -27.202 -5.108 62.868 1.00 76.88 93 SER A O 1
ATOM 718 N N . SER A 1 94 ? -27.545 -3.129 61.862 1.00 80.44 94 SER A N 1
ATOM 719 C CA . SER A 1 94 ? -27.905 -2.386 63.077 1.00 80.44 94 SER A CA 1
ATOM 720 C C . SER A 1 94 ? -29.386 -2.483 63.451 1.00 80.44 94 SER A C 1
ATOM 722 O O . SER A 1 94 ? -29.767 -2.037 64.533 1.00 80.44 94 SER A O 1
ATOM 724 N N . ILE A 1 95 ? -30.224 -3.057 62.578 1.00 81.50 95 ILE A N 1
ATOM 725 C CA . ILE A 1 95 ? -31.676 -3.075 62.765 1.00 81.50 95 ILE A CA 1
ATOM 726 C C . ILE A 1 95 ? -32.091 -4.199 63.731 1.00 81.50 95 ILE A C 1
ATOM 728 O O . ILE A 1 95 ? -31.908 -5.390 63.435 1.00 81.50 95 ILE A O 1
ATOM 732 N N . PRO A 1 96 ? -32.713 -3.852 64.873 1.00 76.50 96 PRO A N 1
ATOM 733 C CA . PRO A 1 96 ? -33.047 -4.815 65.909 1.00 76.50 96 PRO A CA 1
ATOM 734 C C . PRO A 1 96 ? -34.272 -5.663 65.568 1.00 76.50 96 PRO A C 1
ATOM 736 O O . PRO A 1 96 ? -34.340 -6.791 66.045 1.00 76.50 96 PRO A O 1
ATOM 739 N N . THR A 1 97 ? -35.209 -5.199 64.730 1.00 83.38 97 THR A N 1
ATOM 740 C CA . THR A 1 97 ? -36.424 -5.964 64.400 1.00 83.38 97 THR A CA 1
ATOM 741 C C . THR A 1 97 ? -36.400 -6.525 62.974 1.00 83.38 97 THR A C 1
ATOM 743 O O . THR A 1 97 ? -35.964 -5.855 62.036 1.00 83.38 97 THR A O 1
ATOM 746 N N . PRO A 1 98 ? -36.890 -7.755 62.751 1.00 79.81 98 PRO A N 1
ATOM 747 C CA . PRO A 1 98 ? -36.799 -8.380 61.438 1.00 79.81 98 PRO A CA 1
ATOM 748 C C . PRO A 1 98 ? -37.768 -7.726 60.427 1.00 79.81 98 PRO A C 1
ATOM 750 O O . PRO A 1 98 ? -37.469 -7.684 59.236 1.00 79.81 98 PRO A O 1
ATOM 753 N N . LYS A 1 99 ? -38.884 -7.129 60.885 1.00 82.38 99 LYS A N 1
ATOM 754 C CA . LYS A 1 99 ? -39.814 -6.359 60.032 1.00 82.38 99 LYS A CA 1
ATOM 755 C C . LYS A 1 99 ? -39.193 -5.075 59.480 1.00 82.38 99 LYS A C 1
ATOM 757 O O . LYS A 1 99 ? -39.362 -4.776 58.302 1.00 82.38 99 LYS A O 1
ATOM 762 N N . GLU A 1 100 ? -38.467 -4.326 60.307 1.00 82.50 100 GLU A N 1
ATOM 763 C CA . GLU A 1 100 ? -37.745 -3.131 59.849 1.00 82.50 100 GLU A CA 1
ATOM 764 C C . GLU A 1 100 ? -36.605 -3.509 58.895 1.00 82.50 100 GLU A C 1
ATOM 766 O O . GLU A 1 100 ? -36.397 -2.827 57.897 1.00 82.50 100 GLU A O 1
ATOM 771 N N . ALA A 1 101 ? -35.923 -4.634 59.145 1.00 84.06 101 ALA A N 1
ATOM 772 C CA . ALA A 1 101 ? -34.861 -5.125 58.269 1.00 84.06 101 ALA A CA 1
ATOM 773 C C . ALA A 1 101 ? -35.399 -5.526 56.885 1.00 84.06 101 ALA A C 1
ATOM 775 O O . ALA A 1 101 ? -34.788 -5.199 55.872 1.00 84.06 101 ALA A O 1
ATOM 776 N N . ALA A 1 102 ? -36.565 -6.179 56.828 1.00 84.19 102 ALA A N 1
ATOM 777 C CA . ALA A 1 102 ? -37.232 -6.503 55.568 1.00 84.19 102 ALA A CA 1
ATOM 778 C C . ALA A 1 102 ? -37.702 -5.254 54.807 1.00 84.19 102 ALA A C 1
ATOM 780 O O . ALA A 1 102 ? -37.604 -5.216 53.583 1.00 84.19 102 ALA A O 1
ATOM 781 N N . LYS A 1 103 ? -38.160 -4.213 55.517 1.00 84.88 103 LYS A N 1
ATOM 782 C CA . LYS A 1 103 ? -38.527 -2.934 54.899 1.00 84.88 103 LYS A CA 1
ATOM 783 C C . LYS A 1 103 ? -37.314 -2.234 54.279 1.00 84.88 103 LYS A C 1
ATOM 785 O O . LYS A 1 103 ? -37.366 -1.869 53.114 1.00 84.88 103 LYS A O 1
ATOM 790 N N . GLU A 1 104 ? -36.209 -2.116 55.013 1.00 86.38 104 GLU A N 1
ATOM 791 C CA . GLU A 1 104 ? -34.974 -1.507 54.491 1.00 86.38 104 GLU A CA 1
ATOM 792 C C . GLU A 1 104 ? -34.370 -2.322 53.333 1.00 86.38 104 GLU A C 1
ATOM 794 O O . GLU A 1 104 ? -33.828 -1.745 52.393 1.00 86.38 104 GLU A O 1
ATOM 799 N N . LEU A 1 105 ? -34.512 -3.655 53.341 1.00 87.38 105 LEU A N 1
ATOM 800 C CA . LEU A 1 105 ? -34.159 -4.503 52.195 1.00 87.38 105 LEU A CA 1
ATOM 801 C C . LEU A 1 105 ? -35.065 -4.254 50.983 1.00 87.38 105 LEU A C 1
ATOM 803 O O . LEU A 1 105 ? -34.567 -4.232 49.860 1.00 87.38 105 LEU A O 1
ATOM 807 N N . SER A 1 106 ? -36.366 -4.039 51.186 1.00 87.81 106 SER A N 1
ATOM 808 C CA . SER A 1 106 ? -37.283 -3.663 50.104 1.00 87.81 106 SER A CA 1
ATOM 809 C C . SER A 1 106 ? -36.913 -2.296 49.521 1.00 87.81 106 SER A C 1
ATOM 811 O O . SER A 1 106 ? -36.795 -2.173 48.303 1.00 87.81 106 SER A O 1
ATOM 813 N N . ASP A 1 107 ? -36.637 -1.299 50.364 1.00 86.38 107 ASP A N 1
ATOM 814 C CA . ASP A 1 107 ? -36.231 0.045 49.930 1.00 86.38 107 ASP A CA 1
ATOM 815 C C . ASP A 1 107 ? -34.890 0.005 49.162 1.00 86.38 107 ASP A C 1
ATOM 817 O O . ASP A 1 107 ? -34.730 0.646 48.120 1.00 86.38 107 ASP A O 1
ATOM 821 N N . ALA A 1 108 ? -33.929 -0.804 49.625 1.00 87.75 108 ALA A N 1
ATOM 822 C CA . ALA A 1 108 ? -32.677 -1.051 48.910 1.00 87.75 108 ALA A CA 1
ATOM 823 C C . ALA A 1 108 ? -32.911 -1.755 47.562 1.00 87.75 108 ALA A C 1
ATOM 825 O O . ALA A 1 108 ? -32.285 -1.400 46.562 1.00 87.75 108 ALA A O 1
ATOM 826 N N . SER A 1 109 ? -33.843 -2.713 47.508 1.00 89.00 109 SER A N 1
ATOM 827 C CA . SER A 1 109 ? -34.196 -3.429 46.277 1.00 89.00 109 SER A CA 1
ATOM 828 C C . SER A 1 109 ? -34.724 -2.482 45.194 1.00 89.00 109 SER A C 1
ATOM 830 O O . SER A 1 109 ? -34.358 -2.613 44.026 1.00 89.00 109 SER A O 1
ATOM 832 N N . GLU A 1 110 ? -35.525 -1.480 45.566 1.00 88.50 110 GLU A N 1
ATOM 833 C CA . GLU A 1 110 ? -36.054 -0.486 44.630 1.00 88.50 110 GLU A CA 1
ATOM 834 C C . GLU A 1 110 ? -34.936 0.379 44.044 1.00 88.50 110 GLU A C 1
ATOM 836 O O . GLU A 1 110 ? -34.885 0.590 42.832 1.00 88.50 110 GLU A O 1
ATOM 841 N N . GLN A 1 111 ? -33.988 0.814 44.878 1.00 86.56 111 GLN A N 1
ATOM 842 C CA . GLN A 1 111 ? -32.829 1.595 44.433 1.00 86.56 111 GLN A CA 1
ATOM 843 C C . GLN A 1 111 ? -31.939 0.808 43.467 1.00 86.56 111 GLN A C 1
ATOM 845 O O . GLN A 1 111 ? -31.537 1.335 42.427 1.00 86.56 111 GLN A O 1
ATOM 850 N N . ILE A 1 112 ? -31.672 -0.461 43.781 1.00 89.25 112 ILE A N 1
ATOM 851 C CA . ILE A 1 112 ? -30.890 -1.363 42.930 1.00 89.25 112 ILE A CA 1
ATOM 852 C C . ILE A 1 112 ? -31.613 -1.578 41.593 1.00 89.25 112 ILE A C 1
ATOM 854 O O . ILE A 1 112 ? -30.997 -1.428 40.540 1.00 89.25 112 ILE A O 1
ATOM 858 N N . ARG A 1 113 ? -32.927 -1.838 41.600 1.00 89.75 113 ARG A N 1
ATOM 859 C CA . ARG A 1 113 ? -33.724 -2.025 40.373 1.00 89.75 113 ARG A CA 1
ATOM 860 C C . ARG A 1 113 ? -33.771 -0.778 39.492 1.00 89.75 113 ARG A C 1
ATOM 862 O O . ARG A 1 113 ? -33.686 -0.908 38.272 1.00 89.75 113 ARG A O 1
ATOM 869 N N . MET A 1 114 ? -33.881 0.417 40.078 1.00 87.88 114 MET A N 1
ATOM 870 C CA . MET A 1 114 ? -33.813 1.674 39.320 1.00 87.88 114 MET A CA 1
ATOM 871 C C . MET A 1 114 ? -32.468 1.826 38.611 1.00 87.88 114 MET A C 1
ATOM 873 O O . MET A 1 114 ? -32.429 2.195 37.438 1.00 87.88 114 MET A O 1
ATOM 877 N N . TRP A 1 115 ? -31.371 1.518 39.308 1.00 87.00 115 TRP A N 1
ATOM 878 C CA . TRP A 1 115 ? -30.044 1.577 38.708 1.00 87.00 115 TRP A CA 1
ATOM 879 C C . TRP A 1 115 ? -29.893 0.542 37.590 1.00 87.00 115 TRP A C 1
ATOM 881 O O . TRP A 1 115 ? -29.486 0.913 36.495 1.00 87.00 115 TRP A O 1
ATOM 891 N N . VAL A 1 116 ? -30.299 -0.716 37.814 1.00 89.88 116 VAL A N 1
ATOM 892 C CA . VAL A 1 116 ? -30.232 -1.779 36.793 1.00 89.88 116 VAL A CA 1
ATOM 893 C C . VAL A 1 116 ? -31.019 -1.392 35.550 1.00 89.88 116 VAL A C 1
ATOM 895 O O . VAL A 1 116 ? -30.486 -1.459 34.450 1.00 89.88 116 VAL A O 1
ATOM 898 N N . SER A 1 117 ? -32.253 -0.910 35.714 1.00 89.81 117 SER A N 1
ATOM 899 C CA . SER A 1 117 ? -33.081 -0.482 34.584 1.00 89.81 117 SER A CA 1
ATOM 900 C C . SER A 1 117 ? -32.430 0.641 33.777 1.00 89.81 117 SER A C 1
ATOM 902 O O . SER A 1 117 ? -32.520 0.646 32.550 1.00 89.81 117 SER A O 1
ATOM 904 N N . GLN A 1 118 ? -31.793 1.601 34.446 1.00 87.06 118 GLN A N 1
ATOM 905 C CA . GLN A 1 118 ? -31.136 2.710 33.768 1.00 87.06 118 GLN A CA 1
ATOM 906 C C . GLN A 1 118 ? -29.819 2.273 33.114 1.00 87.06 118 GLN A C 1
ATOM 908 O O . GLN A 1 118 ? -29.545 2.692 31.993 1.00 87.06 118 GLN A O 1
ATOM 913 N N . ALA A 1 119 ? -29.035 1.415 33.769 1.00 87.31 119 ALA A N 1
ATOM 914 C CA . ALA A 1 119 ? -27.816 0.841 33.212 1.00 87.31 119 ALA A CA 1
ATOM 915 C C . ALA A 1 119 ? -28.124 0.011 31.960 1.00 87.31 119 ALA A C 1
ATOM 917 O O . ALA A 1 119 ? -27.496 0.233 30.931 1.00 87.31 119 ALA A O 1
ATOM 918 N N . SER A 1 120 ? -29.145 -0.855 31.999 1.00 89.12 120 SER A N 1
ATOM 919 C CA . SER A 1 120 ? -29.615 -1.593 30.819 1.00 89.12 120 SER A CA 1
ATOM 920 C C . SER A 1 120 ? -29.985 -0.652 29.674 1.00 89.12 120 SER A C 1
ATOM 922 O O . SER A 1 120 ? -29.547 -0.869 28.552 1.00 89.12 120 SER A O 1
ATOM 924 N N . LYS A 1 121 ? -30.723 0.431 29.956 1.00 87.75 121 LYS A N 1
ATOM 925 C CA . LYS A 1 121 ? -31.110 1.419 28.938 1.00 87.75 121 LYS A CA 1
ATOM 926 C C . LYS A 1 121 ? -29.904 2.120 28.303 1.00 87.75 121 LYS A C 1
ATOM 928 O O . LYS A 1 121 ? -29.919 2.398 27.109 1.00 87.75 121 LYS A O 1
ATOM 933 N N . VAL A 1 122 ? -28.880 2.440 29.096 1.00 87.44 122 VAL A N 1
ATOM 934 C CA . VAL A 1 122 ? -27.651 3.066 28.585 1.00 87.44 122 VAL A CA 1
ATOM 935 C C . VAL A 1 122 ? -26.826 2.063 27.776 1.00 87.44 122 VAL A C 1
ATOM 937 O O . VAL A 1 122 ? -26.366 2.409 26.696 1.00 87.44 122 VAL A O 1
ATOM 940 N N . LEU A 1 123 ? -26.681 0.822 28.250 1.00 86.75 123 LEU A N 1
ATOM 941 C CA . LEU A 1 123 ? -25.923 -0.229 27.560 1.00 86.75 123 LEU A CA 1
ATOM 942 C C . LEU A 1 123 ? -26.571 -0.664 26.243 1.00 86.75 123 LEU A C 1
ATOM 944 O O . LEU A 1 123 ? -25.863 -0.905 25.273 1.00 86.75 123 LEU A O 1
ATOM 948 N N . GLU A 1 124 ? -27.900 -0.713 26.176 1.00 85.81 124 GLU A N 1
ATOM 949 C CA . GLU A 1 124 ? -28.625 -0.948 24.922 1.00 85.81 124 GLU A CA 1
ATOM 950 C C . GLU A 1 124 ? -28.354 0.175 23.909 1.00 85.81 124 GLU A C 1
ATOM 952 O O . GLU A 1 124 ? -28.106 -0.084 22.734 1.00 85.81 124 GLU A O 1
ATOM 957 N N . GLY A 1 125 ? -28.288 1.423 24.386 1.00 84.44 125 GLY A N 1
ATOM 958 C CA . GLY A 1 125 ? -27.870 2.573 23.586 1.00 84.44 125 GLY A CA 1
ATOM 959 C C . GLY A 1 125 ? -26.402 2.539 23.156 1.00 84.44 125 GLY A C 1
ATOM 960 O O . GLY A 1 125 ? -26.053 3.252 22.213 1.00 84.44 125 GLY A O 1
ATOM 961 N N . LEU A 1 126 ? -25.567 1.706 23.791 1.00 85.44 126 LEU A N 1
ATOM 962 C CA . LEU A 1 126 ? -24.147 1.558 23.475 1.00 85.44 126 LEU A CA 1
ATOM 963 C C . LEU A 1 126 ? -23.841 0.499 22.403 1.00 85.44 126 LEU A C 1
ATOM 965 O O . LEU A 1 126 ? -22.688 0.348 22.007 1.00 85.44 126 LEU A O 1
ATOM 969 N N . ASN A 1 127 ? -24.854 -0.210 21.902 1.00 86.44 127 ASN A N 1
ATOM 970 C CA . ASN A 1 127 ? -24.698 -1.134 20.781 1.00 86.44 127 ASN A CA 1
ATOM 971 C C . ASN A 1 127 ? -24.273 -0.382 19.510 1.00 86.44 127 ASN A C 1
ATOM 973 O O . ASN A 1 127 ? -24.968 0.531 19.076 1.00 86.44 127 ASN A O 1
ATOM 977 N N . ALA A 1 128 ? -23.167 -0.757 18.880 1.00 83.69 128 ALA A N 1
ATOM 978 C CA . ALA A 1 128 ? -22.561 0.034 17.812 1.00 83.69 128 ALA A CA 1
ATOM 979 C C . ALA A 1 128 ? -23.381 0.099 16.512 1.00 83.69 128 ALA A C 1
ATOM 981 O O . ALA A 1 128 ? -23.223 1.053 15.760 1.00 83.69 128 ALA A O 1
ATOM 982 N N . GLU A 1 129 ? -24.296 -0.849 16.275 1.00 86.75 129 GLU A N 1
ATOM 983 C CA . GLU A 1 129 ? -25.144 -0.889 15.067 1.00 86.75 129 GLU A CA 1
ATOM 984 C C . GLU A 1 129 ? -24.326 -0.774 13.764 1.00 86.75 129 GLU A C 1
ATOM 986 O O . GLU A 1 129 ? -24.664 0.015 12.888 1.00 86.75 129 GLU A O 1
ATOM 991 N N . ASP A 1 130 ? -23.235 -1.544 13.652 1.00 88.88 130 ASP A N 1
ATOM 992 C CA . ASP A 1 130 ? -22.294 -1.532 12.512 1.00 88.88 130 ASP A CA 1
ATOM 993 C C . ASP A 1 130 ? -21.439 -0.243 12.375 1.00 88.88 130 ASP A C 1
ATOM 995 O O . ASP A 1 130 ? -20.568 -0.152 11.511 1.00 88.88 130 ASP A O 1
ATOM 999 N N . ASP A 1 131 ? -21.586 0.745 13.269 1.00 90.19 131 ASP A N 1
ATOM 1000 C CA . ASP A 1 131 ? -20.723 1.936 13.301 1.00 90.19 131 ASP A CA 1
ATOM 1001 C C . ASP A 1 131 ? -19.406 1.656 14.051 1.00 90.19 131 ASP A C 1
ATOM 1003 O O . ASP A 1 131 ? -19.267 1.873 15.261 1.00 90.19 131 ASP A O 1
ATOM 1007 N N . VAL A 1 132 ? -18.424 1.142 13.306 1.00 91.50 132 VAL A N 1
ATOM 1008 C CA . VAL A 1 132 ? -17.096 0.785 13.829 1.00 91.50 132 VAL A CA 1
ATOM 1009 C C . VAL A 1 132 ? -16.302 2.000 14.319 1.00 91.50 132 VAL A C 1
ATOM 1011 O O . VAL A 1 132 ? -15.606 1.916 15.327 1.00 91.50 132 VAL A O 1
ATOM 1014 N N . GLU A 1 133 ? -16.429 3.158 13.665 1.00 88.75 133 GLU A N 1
ATOM 1015 C CA . GLU A 1 133 ? -15.688 4.371 14.037 1.00 88.75 133 GLU A CA 1
ATOM 1016 C C . GLU A 1 133 ? -16.198 4.928 15.373 1.00 88.75 133 GLU A C 1
ATOM 1018 O O . GLU A 1 133 ? -15.413 5.317 16.245 1.00 88.75 133 GLU A O 1
ATOM 1023 N N . TRP A 1 134 ? -17.521 4.913 15.563 1.00 88.56 134 TRP A N 1
ATOM 1024 C CA . TRP A 1 134 ? -18.155 5.311 16.815 1.00 88.56 134 TRP A CA 1
ATOM 1025 C C . TRP A 1 134 ? -17.780 4.379 17.978 1.00 88.56 134 TRP A C 1
ATOM 1027 O O . TRP A 1 134 ? -17.483 4.861 19.074 1.00 88.56 134 TRP A O 1
ATOM 1037 N N . ALA A 1 135 ? -17.731 3.064 17.743 1.00 90.00 135 ALA A N 1
ATOM 1038 C CA . ALA A 1 135 ? -17.309 2.087 18.748 1.00 90.00 135 ALA A CA 1
ATOM 1039 C C . ALA A 1 135 ? -15.816 2.208 19.104 1.00 90.00 135 ALA A C 1
ATOM 1041 O O . ALA A 1 135 ? -15.462 2.188 20.284 1.00 90.00 135 ALA A O 1
ATOM 1042 N N . ALA A 1 136 ? -14.941 2.408 18.112 1.00 89.56 136 ALA A N 1
ATOM 1043 C CA . ALA A 1 136 ? -13.502 2.585 18.324 1.00 89.56 136 ALA A CA 1
ATOM 1044 C C . ALA A 1 136 ? -13.195 3.844 19.154 1.00 89.56 136 ALA A C 1
ATOM 1046 O O . ALA A 1 136 ? -12.336 3.825 20.039 1.00 89.56 136 ALA A O 1
ATOM 1047 N N . ALA A 1 137 ? -13.951 4.930 18.940 1.00 83.94 137 ALA A N 1
ATOM 1048 C CA . ALA A 1 137 ? -13.859 6.131 19.770 1.00 83.94 137 ALA A CA 1
ATOM 1049 C C . ALA A 1 137 ? -14.154 5.842 21.255 1.00 83.94 137 ALA A C 1
ATOM 1051 O O . ALA A 1 137 ? -13.538 6.449 22.129 1.00 83.94 137 ALA A O 1
ATOM 1052 N N . GLY A 1 138 ? -15.035 4.880 21.537 1.00 78.31 138 GLY A N 1
ATOM 1053 C CA . GLY A 1 138 ? -15.343 4.410 22.884 1.00 78.31 138 GLY A CA 1
ATOM 1054 C C . GLY A 1 138 ? -14.206 3.685 23.599 1.00 78.31 138 GLY A C 1
ATOM 1055 O O . GLY A 1 138 ? -14.065 3.808 24.813 1.00 78.31 138 GLY A O 1
ATOM 1056 N N . GLY A 1 139 ? -13.355 2.973 22.858 1.00 76.12 139 GLY A N 1
ATOM 1057 C CA . GLY A 1 139 ? -12.202 2.262 23.420 1.00 76.12 139 GLY A CA 1
ATOM 1058 C C . GLY A 1 139 ? -11.119 3.185 23.972 1.00 76.12 139 GLY A C 1
ATOM 1059 O O . GLY A 1 139 ? -10.415 2.828 24.915 1.00 76.12 139 GLY A O 1
ATOM 1060 N N . ARG A 1 140 ? -11.021 4.406 23.436 1.00 71.88 140 ARG A N 1
ATOM 1061 C CA . ARG A 1 140 ? -10.091 5.435 23.924 1.00 71.88 140 ARG A CA 1
ATOM 1062 C C . ARG A 1 140 ? -10.541 6.112 25.216 1.00 71.88 140 ARG A C 1
ATOM 1064 O O . ARG A 1 140 ? -9.694 6.597 25.963 1.00 71.88 140 ARG A O 1
ATOM 1071 N N . ASP A 1 141 ? -11.843 6.120 25.489 1.00 67.19 141 ASP A N 1
ATOM 1072 C CA . ASP A 1 141 ? -12.447 6.987 26.494 1.00 67.19 141 ASP A CA 1
ATOM 1073 C C . ASP A 1 141 ? -13.295 6.195 27.503 1.00 67.19 141 ASP A C 1
ATOM 1075 O O . ASP A 1 141 ? -14.460 5.889 27.274 1.00 67.19 141 ASP A O 1
ATOM 1079 N N . GLY A 1 142 ? -12.746 5.942 28.695 1.00 70.12 142 GLY A N 1
ATOM 1080 C CA . GLY A 1 142 ? -13.556 5.712 29.901 1.00 70.12 142 GLY A CA 1
ATOM 1081 C C . GLY A 1 142 ? -14.163 4.318 30.101 1.00 70.12 142 GLY A C 1
ATOM 1082 O O . GLY A 1 142 ? -14.870 4.124 31.092 1.00 70.12 142 GLY A O 1
ATOM 1083 N N . MET A 1 143 ? -13.863 3.327 29.252 1.00 78.94 143 MET A N 1
ATOM 1084 C CA . MET A 1 143 ? -14.288 1.935 29.492 1.00 78.94 143 MET A CA 1
ATOM 1085 C C . MET A 1 143 ? -13.768 1.395 30.840 1.00 78.94 143 MET A C 1
ATOM 1087 O O . MET A 1 143 ? -14.475 0.684 31.552 1.00 78.94 143 MET A O 1
ATOM 1091 N N . GLU A 1 144 ? -12.570 1.818 31.257 1.00 82.19 144 GLU A N 1
ATOM 1092 C CA . GLU A 1 144 ? -12.010 1.496 32.578 1.00 82.19 144 GLU A CA 1
ATOM 1093 C C . GLU A 1 144 ? -12.880 2.035 33.731 1.00 82.19 144 GLU A C 1
ATOM 1095 O O . GLU A 1 144 ? -13.050 1.385 34.765 1.00 82.19 144 GLU A O 1
ATOM 1100 N N . ASP A 1 145 ? -13.463 3.224 33.571 1.00 81.44 145 ASP A N 1
ATOM 1101 C CA . ASP A 1 145 ? -14.327 3.822 34.590 1.00 81.44 145 ASP A CA 1
ATOM 1102 C C . ASP A 1 145 ? -15.692 3.132 34.661 1.00 81.44 145 ASP A C 1
ATOM 1104 O O . ASP A 1 145 ? -16.287 3.043 35.741 1.00 81.44 145 ASP A O 1
ATOM 1108 N N . VAL A 1 146 ? -16.153 2.573 33.541 1.00 82.38 146 VAL A N 1
ATOM 1109 C CA . VAL A 1 146 ? -17.323 1.695 33.494 1.00 82.38 146 VAL A CA 1
ATOM 1110 C C . VAL A 1 146 ? -17.039 0.373 34.209 1.00 82.38 146 VAL A C 1
ATOM 1112 O O . VAL A 1 146 ? -17.795 0.024 35.117 1.00 82.38 146 VAL A O 1
ATOM 1115 N N . ASP A 1 147 ? -15.904 -0.282 33.955 1.00 84.31 147 ASP A N 1
ATOM 1116 C CA . ASP A 1 147 ? -15.489 -1.490 34.692 1.00 84.31 147 ASP A CA 1
ATOM 1117 C C . ASP A 1 147 ? -15.399 -1.237 36.216 1.00 84.31 147 ASP A C 1
ATOM 1119 O O . ASP A 1 147 ? -15.850 -2.055 37.033 1.00 84.31 147 ASP A O 1
ATOM 1123 N N . LYS A 1 148 ? -14.905 -0.060 36.635 1.00 86.06 148 LYS A N 1
ATOM 1124 C CA . LYS A 1 148 ? -14.911 0.363 38.051 1.00 86.06 148 LYS A CA 1
ATOM 1125 C C . LYS A 1 148 ? -16.330 0.542 38.598 1.00 86.06 148 LYS A C 1
ATOM 1127 O O . LYS A 1 148 ? -16.592 0.146 39.737 1.00 86.06 148 LYS A O 1
ATOM 1132 N N . ALA A 1 149 ? -17.239 1.155 37.839 1.00 84.50 149 ALA A N 1
ATOM 1133 C CA . ALA A 1 149 ? -18.630 1.353 38.253 1.00 84.50 149 ALA A CA 1
ATOM 1134 C C . ALA A 1 149 ? -19.371 0.014 38.412 1.00 84.50 149 ALA A C 1
ATOM 1136 O O . ALA A 1 149 ? -20.054 -0.197 39.415 1.00 84.50 149 ALA A O 1
ATOM 1137 N N . ILE A 1 150 ? -19.157 -0.920 37.486 1.00 85.12 150 ILE A N 1
ATOM 1138 C CA . ILE A 1 150 ? -19.707 -2.278 37.537 1.00 85.12 150 ILE A CA 1
ATOM 1139 C C . ILE A 1 150 ? -19.159 -3.071 38.714 1.00 85.12 150 ILE A C 1
ATOM 1141 O O . ILE A 1 150 ? -19.936 -3.692 39.431 1.00 85.12 150 ILE A O 1
ATOM 1145 N N . SER A 1 151 ? -17.859 -2.978 38.998 1.00 88.44 151 SER A N 1
ATOM 1146 C CA . SER A 1 151 ? -17.258 -3.639 40.166 1.00 88.44 151 SER A CA 1
ATOM 1147 C C . SER A 1 151 ? -17.856 -3.143 41.491 1.00 88.44 151 SER A C 1
ATOM 1149 O O . SER A 1 151 ? -18.069 -3.918 42.425 1.00 88.44 151 SER A O 1
ATOM 1151 N N . ARG A 1 152 ? -18.167 -1.841 41.587 1.00 86.56 152 ARG A N 1
ATOM 1152 C CA . ARG A 1 152 ? -18.853 -1.266 42.759 1.00 86.56 152 ARG A CA 1
ATOM 1153 C C . ARG A 1 152 ? -20.278 -1.795 42.892 1.00 86.56 152 ARG A C 1
ATOM 1155 O O . ARG A 1 152 ? -20.702 -2.098 44.007 1.00 86.56 152 ARG A O 1
ATOM 1162 N N . PHE A 1 153 ? -21.004 -1.907 41.782 1.00 86.06 153 PHE A N 1
ATOM 1163 C CA . PHE A 1 153 ? -22.362 -2.438 41.788 1.00 86.06 153 PHE A CA 1
ATOM 1164 C C . PHE A 1 153 ? -22.395 -3.941 42.087 1.00 86.06 153 PHE A C 1
ATOM 1166 O O . PHE A 1 153 ? -23.240 -4.384 42.858 1.00 86.06 153 PHE A O 1
ATOM 1173 N N . ASP A 1 154 ? -21.429 -4.712 41.588 1.00 90.31 154 ASP A N 1
ATOM 1174 C CA . ASP A 1 154 ? -21.308 -6.133 41.916 1.00 90.31 154 ASP A CA 1
ATOM 1175 C C . ASP A 1 154 ? -21.147 -6.333 43.430 1.00 90.31 154 ASP A C 1
ATOM 1177 O O . ASP A 1 154 ? -21.878 -7.107 44.048 1.00 90.31 154 ASP A O 1
ATOM 1181 N N . ARG A 1 155 ? -20.286 -5.527 44.070 1.00 90.62 155 ARG A N 1
ATOM 1182 C CA . ARG A 1 155 ? -20.150 -5.511 45.535 1.00 90.62 155 ARG A CA 1
ATOM 1183 C C . ARG A 1 155 ? -21.460 -5.133 46.234 1.00 90.62 155 ARG A C 1
ATOM 1185 O O . ARG A 1 155 ? -21.774 -5.708 47.274 1.00 90.62 155 ARG A O 1
ATOM 1192 N N . LEU A 1 156 ? -22.229 -4.186 45.692 1.00 90.06 156 LEU A N 1
ATOM 1193 C CA . LEU A 1 156 ? -23.531 -3.800 46.243 1.00 90.06 156 LEU A CA 1
ATOM 1194 C C . LEU A 1 156 ? -24.536 -4.962 46.190 1.00 90.06 156 LEU A C 1
ATOM 1196 O O . LEU A 1 156 ? -25.177 -5.251 47.201 1.00 90.06 156 LEU A O 1
ATOM 1200 N N . VAL A 1 157 ? -24.633 -5.657 45.052 1.00 90.31 157 VAL A N 1
ATOM 1201 C CA . VAL A 1 157 ? -25.503 -6.831 44.879 1.00 90.31 157 VAL A CA 1
ATOM 1202 C C . VAL A 1 157 ? -25.083 -7.958 45.825 1.00 90.31 157 VAL A C 1
ATOM 1204 O O . VAL A 1 157 ? -25.932 -8.517 46.514 1.00 90.31 157 VAL A O 1
ATOM 1207 N N . GLN A 1 158 ? -23.782 -8.238 45.956 1.00 91.62 158 GLN A N 1
ATOM 1208 C CA . GLN A 1 158 ? -23.272 -9.234 46.907 1.00 91.62 158 GLN A CA 1
ATOM 1209 C C . GLN A 1 158 ? -23.646 -8.902 48.362 1.00 91.62 158 GLN A C 1
ATOM 1211 O O . GLN A 1 158 ? -24.083 -9.781 49.111 1.00 91.62 158 GLN A O 1
ATOM 1216 N N . VAL A 1 159 ? -23.518 -7.634 48.777 1.00 91.38 159 VAL A N 1
ATOM 1217 C CA . VAL A 1 159 ? -23.925 -7.189 50.124 1.00 91.38 159 VAL A CA 1
ATOM 1218 C C . VAL A 1 159 ? -25.436 -7.316 50.315 1.00 91.38 159 VAL A C 1
ATOM 1220 O O . VAL A 1 159 ? -25.876 -7.704 51.399 1.00 91.38 159 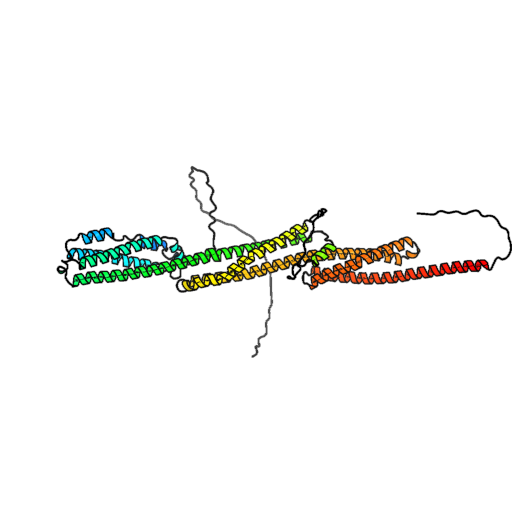VAL A O 1
ATOM 1223 N N . TYR A 1 160 ? -26.232 -7.021 49.285 1.00 90.50 160 TYR A N 1
ATOM 1224 C CA . TYR A 1 160 ? -27.687 -7.166 49.316 1.00 90.50 160 TYR A CA 1
ATOM 1225 C C . TYR A 1 160 ? -28.108 -8.633 49.505 1.00 90.50 160 TYR A C 1
ATOM 1227 O O . TYR A 1 160 ? -28.857 -8.932 50.434 1.00 90.50 160 TYR A O 1
ATOM 1235 N N . VAL A 1 161 ? -27.532 -9.557 48.728 1.00 91.38 161 VAL A N 1
ATOM 1236 C CA . VAL A 1 161 ? -27.754 -11.010 48.861 1.00 91.38 161 VAL A CA 1
ATOM 1237 C C . VAL A 1 161 ? -27.346 -11.506 50.251 1.00 91.38 161 VAL A C 1
ATOM 1239 O O . VAL A 1 161 ? -28.157 -12.094 50.965 1.00 91.38 161 VAL A O 1
ATOM 1242 N N . THR A 1 162 ? -26.135 -11.163 50.705 1.00 90.38 162 THR A N 1
ATOM 1243 C CA . THR A 1 162 ? -25.640 -11.546 52.043 1.00 90.38 162 THR A CA 1
ATOM 1244 C C . THR A 1 162 ? -26.547 -11.018 53.164 1.00 90.38 162 THR A C 1
ATOM 1246 O O . THR A 1 162 ? -26.718 -11.650 54.207 1.00 90.38 162 THR A O 1
ATOM 1249 N N . SER A 1 163 ? -27.141 -9.836 52.983 1.00 89.06 163 SER A N 1
ATOM 1250 C CA . SER A 1 163 ? -28.062 -9.244 53.959 1.00 89.06 163 SER A CA 1
ATOM 1251 C C . SER A 1 163 ? -29.401 -9.986 54.027 1.00 89.06 163 SER A C 1
ATOM 1253 O O . SER A 1 163 ? -29.970 -10.107 55.113 1.00 89.06 163 SER A O 1
ATOM 1255 N N . ILE A 1 164 ? -29.875 -10.539 52.908 1.00 88.06 164 ILE A N 1
ATOM 1256 C CA . ILE A 1 164 ? -31.074 -11.386 52.862 1.00 88.06 164 ILE A CA 1
ATOM 1257 C C . ILE A 1 164 ? -30.807 -12.745 53.512 1.00 88.06 164 ILE A C 1
ATOM 1259 O O . ILE A 1 164 ? -31.611 -13.196 54.327 1.00 88.06 164 ILE A O 1
ATOM 1263 N N . GLU A 1 165 ? -29.657 -13.364 53.246 1.00 88.19 165 GLU A N 1
ATOM 1264 C CA . GLU A 1 165 ? -29.237 -14.605 53.917 1.00 88.19 165 GLU A CA 1
ATOM 1265 C C . GLU A 1 165 ? -29.129 -14.418 55.440 1.00 88.19 165 GLU A C 1
ATOM 1267 O O . GLU A 1 165 ? -29.588 -15.245 56.235 1.00 88.19 165 GLU A O 1
ATOM 1272 N N . ARG A 1 166 ? -28.576 -13.280 55.876 1.00 85.75 166 ARG A N 1
ATOM 1273 C CA . ARG A 1 166 ? -28.543 -12.901 57.295 1.00 85.75 166 ARG A CA 1
ATOM 1274 C C . ARG A 1 166 ? -29.938 -12.719 57.876 1.00 85.75 166 ARG A C 1
ATOM 1276 O O . ARG A 1 166 ? -30.166 -13.161 58.996 1.00 85.75 166 ARG A O 1
ATOM 1283 N N . LEU A 1 167 ? -30.870 -12.104 57.144 1.00 84.88 167 LEU A N 1
ATOM 1284 C CA . LEU A 1 167 ? -32.260 -12.002 57.588 1.00 84.88 167 LEU A CA 1
ATOM 1285 C C . LEU A 1 167 ? -32.860 -13.402 57.777 1.00 84.88 167 LEU A C 1
ATOM 1287 O O . LEU A 1 167 ? -33.401 -13.664 58.845 1.00 84.88 167 LEU A O 1
ATOM 1291 N N . GLN A 1 168 ? -32.694 -14.302 56.801 1.00 84.50 168 GLN A N 1
ATOM 1292 C CA . GLN A 1 168 ? -33.224 -15.674 56.816 1.00 84.50 168 GLN A CA 1
ATOM 1293 C C . GLN A 1 168 ? -32.685 -16.543 57.962 1.00 84.50 168 GLN A C 1
ATOM 1295 O O . GLN A 1 168 ? -33.394 -17.415 58.463 1.00 84.50 168 GLN A O 1
ATOM 1300 N N . THR A 1 169 ? -31.447 -16.305 58.394 1.00 85.12 169 THR A N 1
ATOM 1301 C CA . THR A 1 169 ? -30.786 -17.071 59.464 1.00 85.12 169 THR A CA 1
ATOM 1302 C C . THR A 1 169 ? -31.082 -16.551 60.876 1.00 85.12 169 THR A C 1
ATOM 1304 O O . THR A 1 169 ? -30.680 -17.183 61.857 1.00 85.12 169 THR A O 1
ATOM 1307 N N . ARG A 1 170 ? -31.809 -15.433 61.027 1.00 83.06 170 ARG A N 1
ATOM 1308 C CA . ARG A 1 170 ? -32.171 -14.885 62.344 1.00 83.06 170 ARG A CA 1
ATOM 1309 C C . ARG A 1 170 ? -33.161 -15.782 63.099 1.00 83.06 170 ARG A C 1
ATOM 1311 O O . ARG A 1 170 ? -34.154 -16.257 62.557 1.00 83.06 170 ARG A O 1
ATOM 1318 N N . GLY A 1 171 ? -32.950 -15.936 64.408 1.00 77.25 171 GLY A N 1
ATOM 1319 C CA . GLY A 1 171 ? -33.829 -16.736 65.276 1.00 77.25 171 GLY A CA 1
ATOM 1320 C C . GLY A 1 171 ? -35.235 -16.151 65.487 1.00 77.25 171 GLY A C 1
ATOM 1321 O O . GLY A 1 171 ? -36.167 -16.890 65.805 1.00 77.25 171 GLY A O 1
ATOM 1322 N N . ASP A 1 172 ? -35.408 -14.842 65.283 1.00 82.75 172 ASP A N 1
ATOM 1323 C CA . ASP A 1 172 ? -36.672 -14.106 65.421 1.00 82.75 172 ASP A CA 1
ATOM 1324 C C . ASP A 1 172 ? -37.461 -13.966 64.102 1.00 82.75 172 ASP A C 1
ATOM 1326 O O . ASP A 1 172 ? -38.512 -13.323 64.080 1.00 82.75 172 ASP A O 1
ATOM 1330 N N . ILE A 1 173 ? -37.032 -14.643 63.026 1.00 82.12 173 ILE A N 1
ATOM 1331 C CA . ILE A 1 173 ? -37.671 -14.634 61.693 1.00 82.12 173 ILE A CA 1
ATOM 1332 C C . ILE A 1 173 ? -39.173 -14.956 61.720 1.00 82.12 173 ILE A C 1
ATOM 1334 O O . ILE A 1 173 ? -39.934 -14.461 60.893 1.00 82.12 173 ILE A O 1
ATOM 1338 N N . LYS A 1 174 ? -39.632 -15.733 62.711 1.00 80.25 174 LYS A N 1
ATOM 1339 C CA . LYS A 1 174 ? -41.043 -16.126 62.889 1.00 80.25 174 LYS A CA 1
ATOM 1340 C C . LYS A 1 174 ? -41.996 -14.934 63.072 1.00 80.25 174 LYS A C 1
ATOM 1342 O O . LYS A 1 174 ? -43.206 -15.119 63.007 1.00 80.25 174 LYS A O 1
ATOM 1347 N N . GLN A 1 175 ? -41.469 -13.737 63.339 1.00 80.50 175 GLN A N 1
ATOM 1348 C CA . GLN A 1 175 ? -42.245 -12.497 63.423 1.00 80.50 175 GLN A CA 1
ATOM 1349 C C . GLN A 1 175 ? -42.655 -11.935 62.049 1.00 80.50 175 GLN A C 1
ATOM 1351 O O . GLN A 1 175 ? -43.556 -11.092 61.997 1.00 80.50 175 GLN A O 1
ATOM 1356 N N . LEU A 1 176 ? -42.020 -12.377 60.956 1.00 81.19 176 LEU A N 1
ATOM 1357 C CA . LEU A 1 176 ? -42.469 -12.096 59.592 1.00 81.19 176 LEU A CA 1
ATOM 1358 C C . LEU A 1 176 ? -43.461 -13.140 59.106 1.00 81.19 176 LEU A C 1
ATOM 1360 O O . LEU A 1 176 ? -43.361 -14.329 59.410 1.00 81.19 176 LEU A O 1
ATOM 1364 N N . SER A 1 177 ? -44.398 -12.684 58.285 1.00 84.88 177 SER A N 1
ATOM 1365 C CA . SER A 1 177 ? -45.302 -13.573 57.577 1.00 84.88 177 SER A CA 1
ATOM 1366 C C . SER A 1 177 ? -44.582 -14.261 56.406 1.00 84.88 177 SER A C 1
ATOM 1368 O O . SER A 1 177 ? -43.706 -13.688 55.756 1.00 84.88 177 SER A O 1
ATOM 1370 N N . ALA A 1 178 ? -44.973 -15.503 56.104 1.00 82.31 178 ALA A N 1
ATOM 1371 C CA . ALA A 1 178 ? -44.483 -16.238 54.936 1.00 82.31 178 ALA A CA 1
ATOM 1372 C C . ALA A 1 178 ? -44.547 -15.450 53.600 1.00 82.31 178 ALA A C 1
ATOM 1374 O O . ALA A 1 178 ? -43.574 -15.521 52.848 1.00 82.31 178 ALA A O 1
ATOM 1375 N N . PRO A 1 179 ? -45.613 -14.678 53.281 1.00 83.94 179 PRO A N 1
ATOM 1376 C CA . PRO A 1 179 ? -45.647 -13.893 52.043 1.00 83.94 179 PRO A CA 1
ATOM 1377 C C . PRO A 1 179 ? -44.634 -12.736 52.008 1.00 83.94 179 PRO A C 1
ATOM 1379 O O . PRO A 1 179 ? -44.113 -12.427 50.937 1.00 83.94 179 PRO A O 1
ATOM 1382 N N . GLU A 1 180 ? -44.307 -12.113 53.145 1.00 82.75 180 GLU A N 1
ATOM 1383 C CA . GLU A 1 180 ? -43.289 -11.048 53.201 1.00 82.75 180 GLU A CA 1
ATOM 1384 C C . GLU A 1 180 ? -41.890 -11.608 52.908 1.00 82.75 180 GLU A C 1
ATOM 1386 O O . GLU A 1 180 ? -41.141 -11.025 52.127 1.00 82.75 180 GLU A O 1
ATOM 1391 N N . LEU A 1 181 ? -41.560 -12.782 53.458 1.00 82.56 181 LEU A N 1
ATOM 1392 C CA . LEU A 1 181 ? -40.290 -13.464 53.179 1.00 82.56 181 LEU A CA 1
ATOM 1393 C C . LEU A 1 181 ? -40.171 -13.875 51.707 1.00 82.56 181 LEU A C 1
ATOM 1395 O O . LEU A 1 181 ? -39.121 -13.674 51.099 1.00 82.56 181 LEU A O 1
ATOM 1399 N N . LEU A 1 182 ? -41.251 -14.395 51.116 1.00 86.81 182 LEU A N 1
ATOM 1400 C CA . LEU A 1 182 ? -41.284 -14.743 49.694 1.00 86.81 182 LEU A CA 1
ATOM 1401 C C . LEU A 1 182 ? -41.084 -13.507 48.803 1.00 86.81 182 LEU A C 1
ATOM 1403 O O . LEU A 1 182 ? -40.390 -13.577 47.792 1.00 86.81 182 LEU A O 1
ATOM 1407 N N . THR A 1 183 ? -41.647 -12.361 49.191 1.00 88.44 183 THR A N 1
ATOM 1408 C CA . THR A 1 183 ? -41.489 -11.098 48.452 1.00 88.44 183 THR A CA 1
ATOM 1409 C C . THR A 1 183 ? -40.028 -10.641 48.429 1.00 88.44 183 THR A C 1
ATOM 1411 O O . THR A 1 183 ? -39.508 -10.310 47.369 1.00 88.44 183 THR A O 1
ATOM 1414 N N . VAL A 1 184 ? -39.328 -10.693 49.566 1.00 87.00 184 VAL A N 1
ATOM 1415 C CA . VAL A 1 184 ? -37.904 -10.312 49.642 1.00 87.00 184 VAL A CA 1
ATOM 1416 C C . VAL A 1 184 ? -37.026 -11.245 48.795 1.00 87.00 184 VAL A C 1
ATOM 1418 O O . VAL A 1 184 ? -36.127 -10.785 48.094 1.00 87.00 184 VAL A O 1
ATOM 1421 N N . VAL A 1 185 ? -37.302 -12.554 48.809 1.00 88.12 185 VAL A N 1
ATOM 1422 C CA . VAL A 1 185 ? -36.542 -13.538 48.015 1.00 88.12 185 VAL A CA 1
ATOM 1423 C C . VAL A 1 185 ? -36.795 -13.375 46.516 1.00 88.12 185 VAL A C 1
ATOM 1425 O O . VAL A 1 185 ? -35.850 -13.347 45.736 1.00 88.12 185 VAL A O 1
ATOM 1428 N N . THR A 1 186 ? -38.047 -13.195 46.100 1.00 91.00 186 THR A N 1
ATOM 1429 C CA . THR A 1 186 ? -38.383 -12.991 44.678 1.00 91.00 186 THR A CA 1
ATOM 1430 C C . THR A 1 186 ? -37.805 -11.685 44.123 1.00 91.00 186 THR A C 1
ATOM 1432 O O . THR A 1 186 ? -37.338 -11.649 42.983 1.00 91.00 186 THR A O 1
ATOM 1435 N N . GLN A 1 187 ? -37.763 -10.616 44.927 1.00 91.38 187 GLN A N 1
ATOM 1436 C CA . GLN A 1 187 ? -37.064 -9.376 44.570 1.00 91.38 187 GLN A CA 1
ATOM 1437 C C . GLN A 1 187 ? -35.559 -9.606 44.371 1.00 91.38 187 GLN A C 1
ATOM 1439 O O . GLN A 1 187 ? -34.987 -9.096 43.407 1.00 91.38 187 GLN A O 1
ATOM 1444 N N . MET A 1 188 ? -34.929 -10.408 45.234 1.00 92.12 188 MET A N 1
ATOM 1445 C CA . MET A 1 188 ? -33.518 -10.778 45.112 1.00 92.12 188 MET A CA 1
ATOM 1446 C C . MET A 1 188 ? -33.221 -11.553 43.834 1.00 92.12 188 MET A C 1
ATOM 1448 O O . MET A 1 188 ? -32.317 -11.171 43.095 1.00 92.12 188 MET A O 1
ATOM 1452 N N . GLU A 1 189 ? -33.993 -12.597 43.540 1.00 92.94 189 GLU A N 1
ATOM 1453 C CA . GLU A 1 189 ? -33.830 -13.393 42.319 1.00 92.94 189 GLU A CA 1
ATOM 1454 C C . GLU A 1 189 ? -33.988 -12.529 41.059 1.00 92.94 189 GLU A C 1
ATOM 1456 O O . GLU A 1 189 ? -33.188 -12.623 40.127 1.00 92.94 189 GLU A O 1
ATOM 1461 N N . SER A 1 190 ? -34.968 -11.616 41.053 1.00 93.88 190 SER A N 1
ATOM 1462 C CA . SER A 1 190 ? -35.169 -10.665 39.955 1.00 93.88 190 SER A CA 1
ATOM 1463 C C . SER A 1 190 ? -33.984 -9.707 39.777 1.00 93.88 190 SER A C 1
ATOM 1465 O O . SER A 1 190 ? -33.572 -9.435 38.644 1.00 93.88 190 SER A O 1
ATOM 1467 N N . ILE A 1 191 ? -33.410 -9.204 40.873 1.00 92.38 191 ILE A N 1
ATOM 1468 C CA . ILE A 1 191 ? -32.220 -8.343 40.846 1.00 92.38 191 ILE A CA 1
ATOM 1469 C C . ILE A 1 191 ? -31.007 -9.102 40.309 1.00 92.38 191 ILE A C 1
ATOM 1471 O O . ILE A 1 191 ? -30.307 -8.572 39.453 1.00 92.38 191 ILE A O 1
ATOM 1475 N N . ILE A 1 192 ? -30.775 -10.337 40.761 1.00 92.94 192 ILE A N 1
ATOM 1476 C CA . ILE A 1 192 ? -29.651 -11.158 40.289 1.00 92.94 192 ILE A CA 1
ATOM 1477 C C . ILE A 1 192 ? -29.779 -11.409 38.784 1.00 92.94 192 ILE A C 1
ATOM 1479 O O . ILE A 1 192 ? -28.843 -11.125 38.042 1.00 92.94 192 ILE A O 1
ATOM 1483 N N . GLY A 1 193 ? -30.953 -11.843 38.313 1.00 93.31 193 GLY A N 1
ATOM 1484 C CA . GLY A 1 193 ? -31.167 -12.109 36.888 1.00 93.31 193 GLY A CA 1
ATOM 1485 C C . GLY A 1 193 ? -31.016 -10.862 36.009 1.00 93.31 193 GLY A C 1
ATOM 1486 O O . GLY A 1 193 ? -30.422 -10.919 34.935 1.00 93.31 193 GLY A O 1
ATOM 1487 N N . SER A 1 194 ? -31.509 -9.710 36.472 1.00 92.06 194 SER A N 1
ATOM 1488 C CA . SER A 1 194 ? -31.364 -8.446 35.738 1.00 92.06 194 SER A CA 1
ATOM 1489 C C . SER A 1 194 ? -29.933 -7.891 35.781 1.00 92.06 194 SER A C 1
ATOM 1491 O O . SER A 1 194 ? -29.466 -7.331 34.791 1.00 92.06 194 SER A O 1
ATOM 1493 N N . TRP A 1 195 ? -29.195 -8.113 36.872 1.00 91.81 195 TRP A N 1
ATOM 1494 C CA . TRP A 1 195 ? -27.768 -7.801 36.956 1.00 91.81 195 TRP A CA 1
ATOM 1495 C C . TRP A 1 195 ? -26.921 -8.686 36.035 1.00 91.81 195 TRP A C 1
ATOM 1497 O O . TRP A 1 195 ? -26.011 -8.193 35.369 1.00 91.81 195 TRP A O 1
ATOM 1507 N N . ASP A 1 196 ? -27.237 -9.977 35.942 1.00 92.12 196 ASP A N 1
ATOM 1508 C CA . ASP A 1 196 ? -26.569 -10.885 35.010 1.00 92.12 196 ASP A CA 1
ATOM 1509 C C . ASP A 1 196 ? -26.786 -10.459 33.552 1.00 92.12 196 ASP A C 1
ATOM 1511 O O . ASP A 1 196 ? -25.832 -10.456 32.773 1.00 92.12 196 ASP A O 1
ATOM 1515 N N . LEU A 1 197 ? -27.988 -9.993 33.199 1.00 92.00 197 LEU A N 1
ATOM 1516 C CA . LEU A 1 197 ? -28.262 -9.415 31.880 1.00 92.00 197 LEU A CA 1
ATOM 1517 C C . LEU A 1 197 ? -27.427 -8.147 31.611 1.00 92.00 197 LEU A C 1
ATOM 1519 O O . LEU A 1 197 ? -26.874 -7.987 30.522 1.00 92.00 197 LEU A O 1
ATOM 1523 N N . VAL A 1 198 ? -27.289 -7.254 32.596 1.00 90.69 198 VAL A N 1
ATOM 1524 C CA . VAL A 1 198 ? -26.423 -6.061 32.490 1.00 90.69 198 VAL A CA 1
ATOM 1525 C C . VAL A 1 198 ? -24.960 -6.451 32.256 1.00 90.69 198 VAL A C 1
ATOM 1527 O O . VAL A 1 198 ? -24.305 -5.884 31.386 1.00 90.69 198 VAL A O 1
ATOM 1530 N N . LYS A 1 199 ? -24.445 -7.457 32.972 1.00 91.06 199 LYS A N 1
ATOM 1531 C CA . LYS A 1 199 ? -23.076 -7.956 32.759 1.00 91.06 199 LYS A CA 1
ATOM 1532 C C . LYS A 1 199 ? -22.888 -8.559 31.364 1.00 91.06 199 LYS A C 1
ATOM 1534 O O . LYS A 1 199 ? -21.870 -8.303 30.729 1.00 91.06 199 LYS A O 1
ATOM 1539 N N . GLN A 1 200 ? -23.862 -9.330 30.873 1.00 92.56 200 GLN A N 1
ATOM 1540 C CA . GLN A 1 200 ? -23.810 -9.924 29.531 1.00 92.56 200 GLN A CA 1
ATOM 1541 C C . GLN A 1 200 ? -23.831 -8.859 28.428 1.00 92.56 200 GLN A C 1
ATOM 1543 O O . GLN A 1 200 ? -23.001 -8.899 27.525 1.00 92.56 200 GL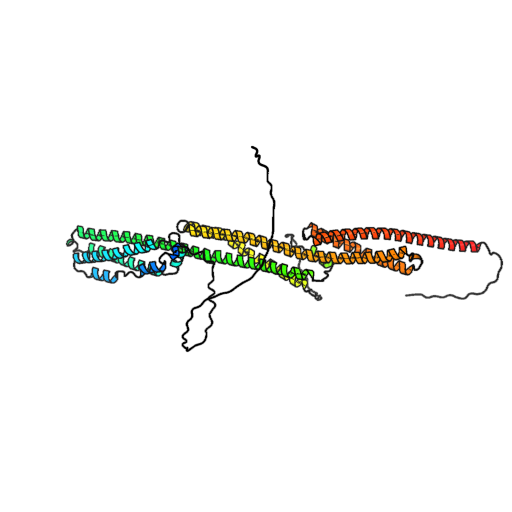N A O 1
ATOM 1548 N N . THR A 1 201 ? -24.738 -7.883 28.522 1.00 90.88 201 THR A N 1
ATOM 1549 C CA . THR A 1 201 ? -24.836 -6.782 27.547 1.00 90.88 201 THR A CA 1
ATOM 1550 C C . THR A 1 201 ? -23.570 -5.930 27.517 1.00 90.88 201 THR A C 1
ATOM 1552 O O . THR A 1 201 ? -23.053 -5.659 26.438 1.00 90.88 201 THR A O 1
ATOM 1555 N N . LEU A 1 202 ? -23.003 -5.588 28.679 1.00 89.19 202 LEU A N 1
ATOM 1556 C CA . LEU A 1 202 ? -21.711 -4.904 28.748 1.00 89.19 202 LEU A CA 1
ATOM 1557 C C . LEU A 1 202 ? -20.584 -5.728 28.112 1.00 89.19 202 LEU A C 1
ATOM 1559 O O . LEU A 1 202 ? -19.776 -5.170 27.376 1.00 89.19 202 LEU A O 1
ATOM 1563 N N . SER A 1 203 ? -20.510 -7.032 28.395 1.00 91.19 203 SER A N 1
ATOM 1564 C CA . SER A 1 203 ? -19.493 -7.901 27.793 1.00 91.19 203 SER A CA 1
ATOM 1565 C C . SER A 1 203 ? -19.583 -7.882 26.267 1.00 91.19 203 SER A C 1
ATOM 1567 O O . SER A 1 203 ? -18.550 -7.829 25.608 1.00 91.19 203 SER A O 1
ATOM 1569 N N . GLY A 1 204 ? -20.802 -7.866 25.720 1.00 92.00 204 GLY A N 1
ATOM 1570 C CA . GLY A 1 204 ? -21.029 -7.692 24.287 1.00 92.00 204 GLY A CA 1
ATOM 1571 C C . GLY A 1 204 ? -20.533 -6.335 23.785 1.00 92.00 204 GLY A C 1
ATOM 1572 O O . GLY A 1 204 ? -19.760 -6.288 22.838 1.00 92.00 204 GLY A O 1
ATOM 1573 N N . VAL A 1 205 ? -20.892 -5.229 24.448 1.00 91.06 205 VAL A N 1
ATOM 1574 C CA . VAL A 1 205 ? -20.397 -3.883 24.086 1.00 91.06 205 VAL A CA 1
ATOM 1575 C C . VAL A 1 205 ? -18.865 -3.818 24.129 1.00 91.06 205 VAL A C 1
ATOM 1577 O O . VAL A 1 205 ? -18.251 -3.226 23.247 1.00 91.06 205 VAL A O 1
ATOM 1580 N N . LYS A 1 206 ? -18.228 -4.459 25.114 1.00 90.69 206 LYS A N 1
ATOM 1581 C CA . LYS A 1 206 ? -16.765 -4.534 25.215 1.00 90.69 206 LYS A CA 1
ATOM 1582 C C . LYS A 1 206 ? -16.149 -5.267 24.027 1.00 90.69 206 LYS A C 1
ATOM 1584 O O . LYS A 1 206 ? -15.197 -4.764 23.444 1.00 90.69 206 LYS A O 1
ATOM 1589 N N . GLU A 1 207 ? -16.716 -6.407 23.645 1.00 92.56 207 GLU A N 1
ATOM 1590 C CA . GLU A 1 207 ? -16.284 -7.154 22.461 1.00 92.56 207 GLU A CA 1
ATOM 1591 C C . GLU A 1 207 ? -16.408 -6.305 21.186 1.00 92.56 207 GLU A C 1
ATOM 1593 O O . GLU A 1 207 ? -15.481 -6.268 20.377 1.00 92.56 207 GLU A O 1
ATOM 1598 N N . GLN A 1 208 ? -17.504 -5.549 21.035 1.00 93.06 208 GLN A N 1
ATOM 1599 C CA . GLN A 1 208 ? -17.672 -4.616 19.915 1.00 93.06 208 GLN A CA 1
ATOM 1600 C C . GLN A 1 208 ? -16.576 -3.540 19.899 1.00 93.06 208 GLN A C 1
ATOM 1602 O O . GLN A 1 208 ? -15.992 -3.275 18.853 1.00 93.06 208 GLN A O 1
ATOM 1607 N N . VAL A 1 209 ? -16.263 -2.938 21.049 1.00 92.38 209 VAL A N 1
ATOM 1608 C CA . VAL A 1 209 ? -15.205 -1.921 21.166 1.00 92.38 209 VAL A CA 1
ATOM 1609 C C . VAL A 1 209 ? -13.823 -2.505 20.862 1.00 92.38 209 VAL A C 1
ATOM 1611 O O . VAL A 1 209 ? -13.048 -1.882 20.143 1.00 92.38 209 VAL A O 1
ATOM 1614 N N . GLU A 1 210 ? -13.513 -3.702 21.363 1.00 92.81 210 GLU A N 1
ATOM 1615 C CA . GLU A 1 210 ? -12.238 -4.381 21.098 1.00 92.81 210 GLU A CA 1
ATOM 1616 C C . GLU A 1 210 ? -12.060 -4.680 19.603 1.00 92.81 210 GLU A C 1
ATOM 1618 O O . GLU A 1 210 ? -11.010 -4.379 19.032 1.00 92.81 210 GLU A O 1
ATOM 1623 N N . ILE A 1 211 ? -13.099 -5.202 18.943 1.00 94.94 211 ILE A N 1
ATOM 1624 C CA . ILE A 1 211 ? -13.091 -5.429 17.491 1.00 94.94 211 ILE A CA 1
ATOM 1625 C C . ILE A 1 211 ? -12.949 -4.103 16.736 1.00 94.94 211 ILE A C 1
ATOM 1627 O O . ILE A 1 211 ? -12.189 -4.021 15.774 1.00 94.94 211 ILE A O 1
ATOM 1631 N N . ALA A 1 212 ? -13.634 -3.049 17.172 1.00 94.06 212 ALA A N 1
ATOM 1632 C CA . ALA A 1 212 ? -13.544 -1.741 16.537 1.00 94.06 212 ALA A CA 1
ATOM 1633 C C . ALA A 1 212 ? -12.149 -1.104 16.669 1.00 94.06 212 ALA A C 1
ATOM 1635 O O . ALA A 1 212 ? -11.655 -0.489 15.725 1.00 94.06 212 ALA A O 1
ATOM 1636 N N . MET A 1 213 ? -11.475 -1.295 17.804 1.00 92.62 213 MET A N 1
ATOM 1637 C CA . MET A 1 213 ? -10.082 -0.878 17.979 1.00 92.62 213 MET A CA 1
ATOM 1638 C C . MET A 1 213 ? -9.120 -1.673 17.087 1.00 92.62 213 MET A C 1
ATOM 1640 O O . MET A 1 213 ? -8.219 -1.087 16.489 1.00 92.62 213 MET A O 1
ATOM 1644 N N . GLU A 1 214 ? -9.318 -2.989 16.965 1.00 94.19 214 GLU A N 1
ATOM 1645 C CA . GLU A 1 214 ? -8.533 -3.832 16.051 1.00 94.19 214 GLU A CA 1
ATOM 1646 C C . GLU A 1 214 ? -8.724 -3.384 14.591 1.00 94.19 214 GLU A C 1
ATOM 1648 O O . GLU A 1 214 ? -7.751 -3.264 13.844 1.00 94.19 214 GLU A O 1
ATOM 1653 N N . TRP A 1 215 ? -9.958 -3.047 14.196 1.00 95.31 215 TRP A N 1
ATOM 1654 C CA . TRP A 1 215 ? -10.242 -2.454 12.888 1.00 95.31 215 TRP A CA 1
ATOM 1655 C C . TRP A 1 215 ? -9.474 -1.150 12.673 1.00 95.31 215 TRP A C 1
ATOM 1657 O O . TRP A 1 215 ? -8.868 -0.960 11.620 1.00 95.31 215 TRP A O 1
ATOM 1667 N N . GLU A 1 216 ? -9.467 -0.258 13.664 1.00 93.50 216 GLU A N 1
ATOM 1668 C CA . GLU A 1 216 ? -8.785 1.030 13.565 1.00 93.50 216 GLU A CA 1
ATOM 1669 C C . GLU A 1 216 ? -7.265 0.866 13.414 1.00 93.50 216 GLU A C 1
ATOM 1671 O O . GLU A 1 216 ? -6.646 1.568 12.609 1.00 93.50 216 GLU A O 1
ATOM 1676 N N . GLU A 1 217 ? -6.662 -0.088 14.128 1.00 93.69 217 GLU A N 1
ATOM 1677 C CA . GLU A 1 217 ? -5.250 -0.442 13.967 1.00 93.69 217 GLU A CA 1
ATOM 1678 C C . GLU A 1 217 ? -4.965 -0.981 12.556 1.00 93.69 217 GLU A C 1
ATOM 1680 O O . GLU A 1 217 ? -4.027 -0.533 11.888 1.00 93.69 217 GLU A O 1
ATOM 1685 N N . LEU A 1 218 ? -5.789 -1.907 12.055 1.00 94.94 218 LEU A N 1
ATOM 1686 C CA . LEU A 1 218 ? -5.655 -2.433 10.694 1.00 94.94 218 LEU A CA 1
ATOM 1687 C C . LEU A 1 218 ? -5.814 -1.324 9.641 1.00 94.94 218 LEU A C 1
ATOM 1689 O O . LEU A 1 218 ? -5.048 -1.264 8.677 1.00 94.94 218 LEU A O 1
ATOM 1693 N N . TRP A 1 219 ? -6.776 -0.424 9.830 1.00 94.88 219 TRP A N 1
ATOM 1694 C CA . TRP A 1 219 ? -7.110 0.640 8.888 1.00 94.88 219 TRP A CA 1
ATOM 1695 C C . TRP A 1 219 ? -6.059 1.753 8.832 1.00 94.88 219 TRP A C 1
ATOM 1697 O O . TRP A 1 219 ? -5.651 2.173 7.741 1.00 94.88 219 TRP A O 1
ATOM 1707 N N . ASN A 1 220 ? -5.633 2.249 9.996 1.00 93.62 220 ASN A N 1
ATOM 1708 C CA . ASN A 1 220 ? -4.741 3.401 10.102 1.00 93.62 220 ASN A CA 1
ATOM 1709 C C . ASN A 1 220 ? -3.269 3.007 10.086 1.00 93.62 220 ASN A C 1
ATOM 1711 O O . ASN A 1 220 ? -2.477 3.687 9.438 1.00 93.62 220 ASN A O 1
ATOM 1715 N N . THR A 1 221 ? -2.905 1.928 10.774 1.00 93.31 221 THR A N 1
ATOM 1716 C CA . THR A 1 221 ? -1.509 1.501 10.875 1.00 93.31 221 THR A CA 1
ATOM 1717 C C . THR A 1 221 ? -1.170 0.614 9.690 1.00 93.31 221 THR A C 1
ATOM 1719 O O . THR A 1 221 ? -0.422 1.021 8.813 1.00 93.31 221 THR A O 1
ATOM 1722 N N . VAL A 1 222 ? -1.787 -0.562 9.570 1.00 94.38 222 VAL A N 1
ATOM 1723 C CA . VAL A 1 222 ? -1.352 -1.563 8.578 1.00 94.38 222 VAL A CA 1
ATOM 1724 C C . VAL A 1 222 ? -1.621 -1.107 7.144 1.00 94.38 222 VAL A C 1
ATOM 1726 O O . VAL A 1 222 ? -0.701 -0.981 6.339 1.00 94.38 222 VAL A O 1
ATOM 1729 N N . LEU A 1 223 ? -2.882 -0.830 6.810 1.00 94.44 223 LEU A N 1
ATOM 1730 C CA . LEU A 1 223 ? -3.271 -0.372 5.473 1.00 94.44 223 LEU A CA 1
ATOM 1731 C C . LEU A 1 223 ? -2.851 1.080 5.212 1.00 94.44 223 LEU A C 1
ATOM 1733 O O . LEU A 1 223 ? -2.769 1.506 4.056 1.00 94.44 223 LEU A O 1
ATOM 1737 N N . GLY A 1 224 ? -2.638 1.866 6.268 1.00 94.62 224 GLY A N 1
ATOM 1738 C CA . GLY A 1 224 ? -2.121 3.227 6.168 1.00 94.62 224 GLY A CA 1
ATOM 1739 C C . GLY A 1 224 ? -0.649 3.253 5.782 1.00 94.62 224 GLY A C 1
ATOM 1740 O O . GLY A 1 224 ? -0.306 3.914 4.808 1.00 94.62 224 GLY A O 1
ATOM 1741 N N . GLU A 1 225 ? 0.202 2.498 6.475 1.00 95.44 225 GLU A N 1
ATOM 1742 C CA . GLU A 1 225 ? 1.638 2.398 6.188 1.00 95.44 225 GLU A CA 1
ATOM 1743 C C . GLU A 1 225 ? 1.902 1.800 4.802 1.00 95.44 225 GLU A C 1
ATOM 1745 O O . GLU A 1 225 ? 2.692 2.357 4.040 1.00 95.44 225 GLU A O 1
ATOM 1750 N N . ILE A 1 226 ? 1.187 0.729 4.426 1.00 96.44 226 ILE A N 1
ATOM 1751 C CA . ILE A 1 226 ? 1.270 0.148 3.072 1.00 96.44 226 ILE A CA 1
ATOM 1752 C C . ILE A 1 226 ? 0.884 1.195 2.019 1.00 96.44 226 ILE A C 1
ATOM 1754 O O . ILE A 1 226 ? 1.590 1.361 1.026 1.00 96.44 226 ILE A O 1
ATOM 1758 N N . GLY A 1 227 ? -0.207 1.936 2.244 1.00 96.25 227 GLY A N 1
ATOM 1759 C CA . GLY A 1 227 ? -0.637 3.006 1.343 1.00 96.25 227 GLY A CA 1
ATOM 1760 C C . GLY A 1 227 ? 0.379 4.149 1.231 1.00 96.25 227 GLY A C 1
ATOM 1761 O O . GLY A 1 227 ? 0.633 4.639 0.134 1.00 96.25 227 GLY A O 1
ATOM 1762 N N . GLN A 1 228 ? 1.008 4.553 2.338 1.00 96.38 228 GLN A N 1
ATOM 1763 C CA . GLN A 1 228 ? 2.039 5.595 2.336 1.00 96.38 228 GLN A CA 1
ATOM 1764 C C . GLN A 1 228 ? 3.306 5.158 1.592 1.00 96.38 228 GLN A C 1
ATOM 1766 O O . GLN A 1 228 ? 3.853 5.945 0.818 1.00 96.38 228 GLN A O 1
ATOM 1771 N N . GLU A 1 229 ? 3.764 3.917 1.782 1.00 97.12 229 GLU A N 1
ATOM 1772 C CA . GLU A 1 229 ? 4.917 3.390 1.041 1.00 97.12 229 GLU A CA 1
ATOM 1773 C C . GLU A 1 229 ? 4.591 3.246 -0.454 1.00 97.12 229 GLU A C 1
ATOM 1775 O O . GLU A 1 229 ? 5.408 3.625 -1.293 1.00 97.12 229 GLU A O 1
ATOM 1780 N N . MET A 1 230 ? 3.374 2.807 -0.798 1.00 97.25 230 MET A N 1
ATOM 1781 C CA . MET A 1 230 ? 2.874 2.770 -2.178 1.00 97.25 230 MET A CA 1
ATOM 1782 C C . MET A 1 230 ? 2.926 4.154 -2.841 1.00 97.25 230 MET A C 1
ATOM 1784 O O . MET A 1 230 ? 3.437 4.300 -3.953 1.00 97.25 230 MET A O 1
ATOM 1788 N N . GLU A 1 231 ? 2.432 5.198 -2.169 1.00 96.69 231 GLU A N 1
ATOM 1789 C CA . GLU A 1 231 ? 2.532 6.577 -2.663 1.00 96.69 231 GLU A CA 1
ATOM 1790 C C . GLU A 1 231 ? 3.987 7.045 -2.780 1.00 96.69 231 GLU A C 1
ATOM 1792 O O . GLU A 1 231 ? 4.346 7.720 -3.746 1.00 96.69 231 GLU A O 1
ATOM 1797 N N . GLY A 1 232 ? 4.833 6.690 -1.811 1.00 96.62 232 GLY A N 1
ATOM 1798 C CA . GLY A 1 232 ? 6.255 7.020 -1.815 1.00 96.62 232 GLY A CA 1
ATOM 1799 C C . GLY A 1 232 ? 6.997 6.426 -3.013 1.00 96.62 232 GLY A C 1
ATOM 1800 O O . GLY A 1 232 ? 7.795 7.121 -3.642 1.00 96.62 232 GLY A O 1
ATOM 1801 N N . LEU A 1 233 ? 6.711 5.169 -3.362 1.00 96.69 233 LEU A N 1
ATOM 1802 C CA . LEU A 1 233 ? 7.303 4.503 -4.524 1.00 96.69 233 LEU A CA 1
ATOM 1803 C C . LEU A 1 233 ? 6.753 5.044 -5.843 1.00 96.69 233 LEU A C 1
ATOM 1805 O O . LEU A 1 233 ? 7.541 5.292 -6.750 1.00 96.69 233 LEU A O 1
ATOM 1809 N N . ASN A 1 234 ? 5.450 5.325 -5.933 1.00 96.75 234 ASN A N 1
ATOM 1810 C CA . ASN A 1 234 ? 4.873 5.987 -7.109 1.00 96.75 234 ASN A CA 1
ATOM 1811 C C . ASN A 1 234 ? 5.515 7.360 -7.364 1.00 96.75 234 ASN A C 1
ATOM 1813 O O . ASN A 1 234 ? 5.862 7.682 -8.498 1.00 96.75 234 ASN A O 1
ATOM 1817 N N . ARG A 1 235 ? 5.739 8.161 -6.311 1.00 95.69 235 ARG A N 1
ATOM 1818 C CA . ARG A 1 235 ? 6.474 9.433 -6.435 1.00 95.69 235 ARG A CA 1
ATOM 1819 C C . ARG A 1 235 ? 7.906 9.214 -6.913 1.00 95.69 235 ARG A C 1
ATOM 1821 O O . ARG A 1 235 ? 8.367 9.963 -7.763 1.00 95.69 235 ARG A O 1
ATOM 1828 N N . LEU A 1 236 ? 8.595 8.191 -6.406 1.00 94.81 236 LEU A N 1
ATOM 1829 C CA . LEU A 1 236 ? 9.958 7.875 -6.834 1.00 94.81 236 LEU A CA 1
ATOM 1830 C C . LEU A 1 236 ? 10.020 7.470 -8.317 1.00 94.81 236 LEU A C 1
ATOM 1832 O O . LEU A 1 236 ? 10.899 7.956 -9.024 1.00 94.81 236 LEU A O 1
ATOM 1836 N N . VAL A 1 237 ? 9.086 6.636 -8.791 1.00 95.69 237 VAL A N 1
ATOM 1837 C CA . VAL A 1 237 ? 8.960 6.281 -10.217 1.00 95.69 237 VAL A CA 1
ATOM 1838 C C . VAL A 1 237 ? 8.738 7.538 -11.052 1.00 95.69 237 VAL A C 1
ATOM 1840 O O . VAL A 1 237 ? 9.506 7.792 -11.976 1.00 95.69 237 VAL A O 1
ATOM 1843 N N . PHE A 1 238 ? 7.777 8.379 -10.663 1.00 94.50 238 PHE A N 1
ATOM 1844 C CA . PHE A 1 238 ? 7.492 9.632 -11.359 1.00 94.50 238 PHE A CA 1
ATOM 1845 C C . PHE A 1 238 ? 8.705 10.574 -11.400 1.00 94.50 238 PHE A C 1
ATOM 1847 O O . PHE A 1 238 ? 9.027 11.129 -12.445 1.00 94.50 238 PHE A O 1
ATOM 1854 N N . GLU A 1 239 ? 9.431 10.737 -10.292 1.00 92.38 239 GLU A N 1
ATOM 1855 C CA . GLU A 1 239 ? 10.651 11.550 -10.258 1.00 92.38 239 GLU A CA 1
ATOM 1856 C C . GLU A 1 239 ? 11.751 10.996 -11.175 1.00 92.38 239 GLU A C 1
ATOM 1858 O O . GLU A 1 239 ? 12.541 11.763 -11.730 1.00 92.38 239 GLU A O 1
ATOM 1863 N N . MET A 1 240 ? 11.865 9.671 -11.295 1.00 91.00 240 MET A N 1
ATOM 1864 C CA . MET A 1 240 ? 12.821 9.037 -12.203 1.00 91.00 240 MET A CA 1
ATOM 1865 C C . MET A 1 240 ? 12.407 9.227 -13.667 1.00 91.00 240 MET A C 1
ATOM 1867 O O . MET A 1 240 ? 13.256 9.564 -14.493 1.00 91.00 240 MET A O 1
ATOM 1871 N N . GLU A 1 241 ? 11.120 9.093 -13.983 1.00 90.81 241 GLU A N 1
ATOM 1872 C CA . GLU A 1 241 ? 10.570 9.403 -15.306 1.00 90.81 241 GLU A CA 1
ATOM 1873 C C . GLU A 1 241 ? 10.760 10.881 -15.671 1.00 90.81 241 GLU A C 1
ATOM 1875 O O . GLU A 1 241 ? 11.228 11.201 -16.764 1.00 90.81 241 GLU A O 1
ATOM 1880 N N . GLU A 1 242 ? 10.484 11.803 -14.749 1.00 88.75 242 GLU A N 1
ATOM 1881 C CA . GLU A 1 242 ? 10.668 13.239 -14.961 1.00 88.75 242 GLU A CA 1
ATOM 1882 C C . GLU A 1 242 ? 12.144 13.588 -15.202 1.00 88.75 242 GLU A C 1
ATOM 1884 O O . GLU A 1 242 ? 12.462 14.362 -16.112 1.00 88.75 242 GLU A O 1
ATOM 1889 N N . LYS A 1 243 ? 13.068 12.985 -14.438 1.00 85.81 243 LYS A N 1
ATOM 1890 C CA . LYS A 1 243 ? 14.518 13.130 -14.660 1.00 85.81 243 LYS A CA 1
ATOM 1891 C C . LYS A 1 243 ? 14.927 12.600 -16.026 1.00 85.81 243 LYS A C 1
ATOM 1893 O O . LYS A 1 243 ? 15.707 13.262 -16.709 1.00 85.81 243 LYS A O 1
ATOM 1898 N N . ARG A 1 244 ? 14.386 11.455 -16.443 1.00 83.25 244 ARG A N 1
ATOM 1899 C CA . ARG A 1 244 ? 14.626 10.887 -17.771 1.00 83.25 244 ARG A CA 1
ATOM 1900 C C . ARG A 1 244 ? 14.136 11.830 -18.870 1.00 83.25 244 ARG A C 1
ATOM 1902 O O . ARG A 1 244 ? 14.895 12.133 -19.784 1.00 83.25 244 ARG A O 1
ATOM 1909 N N . HIS A 1 245 ? 12.919 12.361 -18.766 1.00 79.94 245 HIS A N 1
ATOM 1910 C CA . HIS A 1 245 ? 12.374 13.300 -19.751 1.00 79.94 245 HIS A CA 1
ATOM 1911 C C . HIS A 1 245 ? 13.131 14.634 -19.787 1.00 79.94 245 HIS A C 1
ATOM 1913 O O . HIS A 1 245 ? 13.419 15.147 -20.867 1.00 79.94 245 HIS A O 1
ATOM 1919 N N . SER A 1 246 ? 13.524 15.160 -18.627 1.00 73.62 246 SER A N 1
ATOM 1920 C CA . SER A 1 246 ? 14.342 16.376 -18.529 1.00 73.62 246 SER A CA 1
ATOM 1921 C C . SER A 1 246 ? 15.762 16.157 -19.071 1.00 73.62 246 SER A C 1
ATOM 1923 O O . SER A 1 246 ? 16.336 17.030 -19.719 1.00 73.62 246 SER A O 1
ATOM 1925 N N . GLY A 1 247 ? 16.338 14.975 -18.834 1.00 62.66 247 GLY A N 1
ATOM 1926 C CA . GLY A 1 247 ? 17.656 14.570 -19.325 1.00 62.66 247 GLY A CA 1
ATOM 1927 C C . GLY A 1 247 ? 17.678 14.217 -20.815 1.00 62.66 247 GLY A C 1
ATOM 1928 O O . GLY A 1 247 ? 18.700 14.426 -21.473 1.00 62.66 247 GLY A O 1
ATOM 1929 N N . ALA A 1 248 ? 16.556 13.757 -21.378 1.00 56.12 248 ALA A N 1
ATOM 1930 C CA . ALA A 1 248 ? 16.417 13.459 -22.801 1.00 56.12 248 ALA A CA 1
ATOM 1931 C C . ALA A 1 248 ? 16.655 14.702 -23.680 1.00 56.12 248 ALA A C 1
ATOM 1933 O O . ALA A 1 248 ? 17.269 14.582 -24.742 1.00 56.12 248 ALA A O 1
ATOM 1934 N N . GLU A 1 249 ? 16.289 15.906 -23.219 1.00 49.06 249 GLU A N 1
ATOM 1935 C CA . GLU A 1 249 ? 16.667 17.152 -23.907 1.00 49.06 249 GLU A CA 1
ATOM 1936 C C . GLU A 1 249 ? 18.186 17.417 -23.862 1.00 49.06 249 GLU A C 1
ATOM 1938 O O . GLU A 1 249 ? 18.764 17.923 -24.827 1.00 49.06 249 GLU A O 1
ATOM 1943 N N . GLY A 1 250 ? 18.869 17.020 -22.784 1.00 45.91 250 GLY A N 1
ATOM 1944 C CA . GLY A 1 250 ? 20.320 17.170 -22.623 1.00 45.91 250 GLY A CA 1
ATOM 1945 C C . GLY A 1 250 ? 21.153 16.170 -23.439 1.00 45.91 250 GLY A C 1
ATOM 1946 O O . GLY A 1 250 ? 22.201 16.530 -23.985 1.00 45.91 250 GLY A O 1
ATOM 1947 N N . LEU A 1 251 ? 20.681 14.927 -23.597 1.00 49.91 251 LEU A N 1
ATOM 1948 C CA . LEU A 1 251 ? 21.368 13.868 -24.359 1.00 49.91 251 LEU A CA 1
ATOM 1949 C C . LEU A 1 251 ? 21.419 14.138 -25.874 1.00 49.91 251 LEU A C 1
ATOM 1951 O O . LEU A 1 251 ? 22.320 13.656 -26.577 1.00 49.91 251 LEU A O 1
ATOM 1955 N N . LEU A 1 252 ? 20.507 14.963 -26.392 1.00 48.62 252 LEU A N 1
ATOM 1956 C CA . LEU A 1 252 ? 20.566 15.456 -27.769 1.00 48.62 252 LEU A CA 1
ATOM 1957 C C . LEU A 1 252 ? 21.749 16.415 -27.998 1.00 48.62 252 LEU A C 1
ATOM 1959 O O . LEU A 1 252 ? 22.242 16.497 -29.123 1.00 48.62 252 LEU A O 1
ATOM 1963 N N . SER A 1 253 ? 22.251 17.065 -26.941 1.00 42.72 253 SER A N 1
ATOM 1964 C CA . SER A 1 253 ? 23.329 18.063 -26.989 1.00 42.72 253 SER A CA 1
ATOM 1965 C C . SER A 1 253 ? 24.728 17.486 -26.710 1.00 42.72 253 SER A C 1
ATOM 1967 O O . SER A 1 253 ? 25.736 18.040 -27.156 1.00 42.72 253 SER A O 1
ATOM 1969 N N . SER A 1 254 ? 24.821 16.346 -26.012 1.00 43.09 254 SER A N 1
ATOM 1970 C CA . SER A 1 254 ? 26.118 15.812 -25.576 1.00 43.09 254 SER A CA 1
ATOM 1971 C C . SER A 1 254 ? 26.919 15.164 -26.713 1.00 43.09 254 SER A C 1
ATOM 1973 O O . SER A 1 254 ? 26.544 14.146 -27.304 1.00 43.09 254 SER A O 1
ATOM 1975 N N . LYS A 1 255 ? 28.054 15.799 -27.015 1.00 43.78 255 LYS A N 1
ATOM 1976 C CA . LYS A 1 255 ? 29.047 15.443 -28.032 1.00 43.78 255 LYS A CA 1
ATOM 1977 C C . LYS A 1 255 ? 30.195 14.686 -27.363 1.00 43.78 255 LYS A C 1
ATOM 1979 O O . LYS A 1 255 ? 31.262 15.259 -27.190 1.00 43.78 255 LYS A O 1
ATOM 1984 N N . ASP A 1 256 ? 29.985 13.419 -27.021 1.00 48.16 256 ASP A N 1
ATOM 1985 C CA . ASP A 1 256 ? 31.067 12.559 -26.528 1.00 48.16 256 ASP A CA 1
ATOM 1986 C C . ASP A 1 256 ? 31.212 11.307 -27.394 1.00 48.16 256 ASP A C 1
ATOM 1988 O O . ASP A 1 256 ? 30.235 10.638 -27.738 1.00 48.16 256 ASP A O 1
ATOM 1992 N N . SER A 1 257 ? 32.447 11.044 -27.822 1.00 45.25 257 SER A N 1
ATOM 1993 C CA . SER A 1 257 ? 32.821 9.879 -28.621 1.00 45.25 257 SER A CA 1
ATOM 1994 C C . SER A 1 257 ? 33.298 8.765 -27.696 1.00 45.25 257 SER A C 1
ATOM 1996 O O . SER A 1 257 ? 34.416 8.841 -27.196 1.00 45.25 257 SER A O 1
ATOM 1998 N N . LEU A 1 258 ? 32.460 7.751 -27.489 1.00 52.94 258 LEU A N 1
ATOM 1999 C CA . LEU A 1 258 ? 32.875 6.485 -26.876 1.00 52.94 258 LEU A CA 1
ATOM 2000 C C . LEU A 1 258 ? 33.755 5.689 -27.856 1.00 52.94 258 LEU A C 1
ATOM 2002 O O . LEU A 1 258 ? 33.568 5.795 -29.073 1.00 52.94 258 LEU A O 1
ATOM 2006 N N . ASP A 1 259 ? 34.718 4.931 -27.329 1.00 50.03 259 ASP A N 1
ATOM 2007 C CA . ASP A 1 259 ? 35.704 4.165 -28.105 1.00 50.03 259 ASP A CA 1
ATOM 2008 C C . ASP A 1 259 ? 35.194 2.747 -28.455 1.00 50.03 259 ASP A C 1
ATOM 2010 O O . ASP A 1 259 ? 34.493 2.108 -27.674 1.00 50.03 259 ASP A O 1
ATOM 2014 N N . ILE A 1 260 ? 35.551 2.223 -29.636 1.00 49.25 260 ILE A N 1
ATOM 2015 C CA . ILE A 1 260 ? 35.025 0.957 -30.211 1.00 49.25 260 ILE A CA 1
ATOM 2016 C C . ILE A 1 260 ? 35.345 -0.248 -29.320 1.00 49.25 260 ILE A C 1
ATOM 2018 O O . ILE A 1 260 ? 34.557 -1.186 -29.232 1.00 49.25 260 ILE A O 1
ATOM 2022 N N . SER A 1 261 ? 36.495 -0.220 -28.649 1.00 54.44 261 SER A N 1
ATOM 2023 C CA . SER A 1 261 ? 36.939 -1.297 -27.754 1.00 54.44 261 SER A CA 1
ATOM 2024 C C . SER A 1 261 ? 36.112 -1.357 -26.459 1.00 54.44 261 SER A C 1
ATOM 2026 O O . SER A 1 261 ? 35.939 -2.418 -25.861 1.00 54.44 261 SER A O 1
ATOM 2028 N N . GLU A 1 262 ? 35.557 -0.219 -26.039 1.00 61.28 262 GLU A N 1
ATOM 2029 C CA . GLU A 1 262 ? 34.675 -0.109 -24.875 1.00 61.28 262 GLU A CA 1
ATOM 2030 C C . GLU A 1 262 ? 33.274 -0.653 -25.205 1.00 61.28 262 GLU A C 1
ATOM 2032 O O . GLU A 1 262 ? 32.691 -1.397 -24.419 1.00 61.28 262 GLU A O 1
ATOM 2037 N N . LEU A 1 263 ? 32.785 -0.393 -26.425 1.00 57.69 263 LEU A N 1
ATOM 2038 C CA . LEU A 1 263 ? 31.539 -0.954 -26.968 1.00 57.69 263 LEU A CA 1
ATOM 2039 C C . LEU A 1 263 ? 31.529 -2.493 -26.998 1.00 57.69 263 LEU A C 1
ATOM 2041 O O . LEU A 1 263 ? 30.504 -3.102 -26.700 1.00 57.69 263 LEU A O 1
ATOM 2045 N N . GLU A 1 264 ? 32.653 -3.121 -27.351 1.00 54.09 264 GLU A N 1
ATOM 2046 C CA . GLU A 1 264 ? 32.794 -4.585 -27.374 1.00 54.09 264 GLU A CA 1
ATOM 2047 C C . GLU A 1 264 ? 32.709 -5.174 -25.956 1.00 54.09 264 GLU A C 1
ATOM 2049 O O . GLU A 1 264 ? 31.954 -6.117 -25.717 1.00 54.09 264 GLU A O 1
ATOM 2054 N N . THR A 1 265 ? 33.371 -4.531 -24.989 1.00 61.16 265 THR A N 1
ATOM 2055 C CA . THR A 1 265 ? 33.364 -4.949 -23.577 1.00 61.16 265 THR A CA 1
ATOM 2056 C C . THR A 1 265 ? 31.969 -4.816 -22.949 1.00 61.16 265 THR A C 1
ATOM 2058 O O . THR A 1 265 ? 31.504 -5.740 -22.286 1.00 61.16 265 THR A O 1
ATOM 2061 N N . ILE A 1 266 ? 31.249 -3.722 -23.228 1.00 56.72 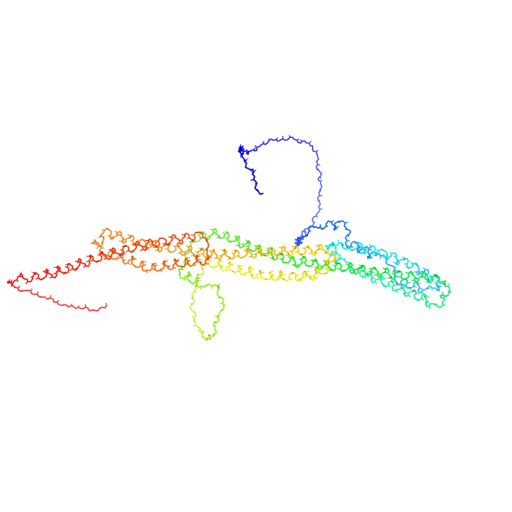266 ILE A N 1
ATOM 2062 C CA . ILE A 1 266 ? 29.894 -3.465 -22.698 1.00 56.72 266 ILE A CA 1
ATOM 2063 C C . ILE A 1 266 ? 28.857 -4.471 -23.237 1.00 56.72 266 ILE A C 1
ATOM 2065 O O . ILE A 1 266 ? 27.883 -4.795 -22.559 1.00 56.72 266 ILE A O 1
ATOM 2069 N N . ILE A 1 267 ? 29.049 -4.987 -24.454 1.00 52.03 267 ILE A N 1
ATOM 2070 C CA . ILE A 1 267 ? 28.151 -5.987 -25.059 1.00 52.03 267 ILE A CA 1
ATOM 2071 C C . ILE A 1 267 ? 28.453 -7.401 -24.551 1.00 52.03 267 ILE A C 1
ATOM 2073 O O . ILE A 1 267 ? 27.547 -8.239 -24.472 1.00 52.03 267 ILE A O 1
ATOM 2077 N N . GLU A 1 268 ? 29.711 -7.677 -24.211 1.00 54.25 268 GLU A N 1
ATOM 2078 C CA . GLU A 1 268 ? 30.142 -8.975 -23.694 1.00 54.25 268 GLU A CA 1
ATOM 2079 C C . GLU A 1 268 ? 29.864 -9.119 -22.181 1.00 54.25 268 GLU A C 1
ATOM 2081 O O . GLU A 1 268 ? 29.490 -10.203 -21.723 1.00 54.25 268 GLU A O 1
ATOM 2086 N N . GLU A 1 269 ? 29.892 -8.016 -21.422 1.00 47.97 269 GLU A N 1
ATOM 2087 C CA . GLU A 1 269 ? 29.560 -7.934 -19.989 1.00 47.97 269 GLU A CA 1
ATOM 2088 C C . GLU A 1 269 ? 28.042 -7.833 -19.725 1.00 47.97 269 GLU A C 1
ATOM 2090 O O . GLU A 1 269 ? 27.514 -6.902 -19.119 1.00 47.97 269 GLU A O 1
ATOM 2095 N N . ARG A 1 270 ? 27.288 -8.827 -20.192 1.00 42.44 270 ARG A N 1
ATOM 2096 C CA . ARG A 1 270 ? 25.846 -8.940 -19.929 1.00 42.44 270 ARG A CA 1
ATOM 2097 C C . ARG A 1 270 ? 25.579 -9.373 -18.472 1.00 42.44 270 ARG A C 1
ATOM 2099 O O . ARG A 1 270 ? 25.958 -10.494 -18.119 1.00 42.44 270 ARG A O 1
ATOM 2106 N N . PRO A 1 271 ? 24.804 -8.634 -17.651 1.00 41.44 271 PRO A N 1
ATOM 2107 C CA . PRO A 1 271 ? 24.261 -9.170 -16.408 1.00 41.44 271 PRO A CA 1
ATOM 2108 C C . PRO A 1 271 ? 22.990 -9.960 -16.752 1.00 41.44 271 PRO A C 1
ATOM 2110 O O . PRO A 1 271 ? 21.929 -9.389 -16.992 1.00 41.44 271 PRO A O 1
ATOM 2113 N N . GLY A 1 272 ? 23.087 -11.288 -16.870 1.00 38.34 272 GLY A N 1
ATOM 2114 C CA . GLY A 1 272 ? 21.892 -12.091 -17.174 1.00 38.34 272 GLY A CA 1
ATOM 2115 C C . GLY A 1 272 ? 22.075 -13.536 -17.629 1.00 38.34 272 GLY A C 1
ATOM 2116 O O . GLY A 1 272 ? 21.202 -14.050 -18.325 1.00 38.34 272 GLY A O 1
ATOM 2117 N N . LYS A 1 273 ? 23.162 -14.224 -17.262 1.00 34.31 273 LYS A N 1
ATOM 2118 C CA . LYS A 1 273 ? 23.194 -15.696 -17.314 1.00 34.31 273 LYS A CA 1
ATOM 2119 C C . LYS A 1 273 ? 23.497 -16.249 -15.927 1.00 34.31 273 LYS A C 1
ATOM 2121 O O . LYS A 1 273 ? 24.524 -15.939 -15.336 1.00 34.31 273 LYS A O 1
ATOM 2126 N N . GLY A 1 274 ? 22.541 -17.021 -15.415 1.00 32.03 274 GLY A N 1
ATOM 2127 C CA . GLY A 1 274 ? 22.588 -17.667 -14.112 1.00 32.03 274 GLY A CA 1
ATOM 2128 C C . GLY A 1 274 ? 23.780 -18.609 -13.933 1.00 32.03 274 GLY A C 1
ATOM 2129 O O . GLY A 1 274 ? 24.388 -19.088 -14.888 1.00 32.03 274 GLY A O 1
ATOM 2130 N N . ALA A 1 275 ? 24.081 -18.839 -12.660 1.00 38.56 275 ALA A N 1
ATOM 2131 C CA . ALA A 1 275 ? 25.190 -19.602 -12.113 1.00 38.56 275 ALA A CA 1
ATOM 2132 C C . ALA A 1 275 ? 25.516 -20.933 -12.817 1.00 38.56 275 ALA A C 1
ATOM 2134 O O . ALA A 1 275 ? 24.656 -21.797 -12.960 1.00 38.56 275 ALA A O 1
ATOM 2135 N N . MET A 1 276 ? 26.811 -21.171 -13.054 1.00 31.92 276 MET A N 1
ATOM 2136 C CA . MET A 1 276 ? 27.442 -22.447 -12.701 1.00 31.92 276 MET A CA 1
ATOM 2137 C C . MET A 1 276 ? 28.974 -22.314 -12.605 1.00 31.92 276 MET A C 1
ATOM 2139 O O . MET A 1 276 ? 29.649 -22.024 -13.582 1.00 31.92 276 MET A O 1
ATOM 2143 N N . LEU A 1 277 ? 29.484 -22.596 -11.401 1.00 41.28 277 LEU A N 1
ATOM 2144 C CA . LEU A 1 277 ? 30.758 -23.268 -11.104 1.00 41.28 277 LEU A CA 1
ATOM 2145 C C . LEU A 1 277 ? 32.062 -22.709 -11.713 1.00 41.28 277 LEU A C 1
ATOM 2147 O O . LEU A 1 277 ? 32.479 -23.104 -12.794 1.00 41.28 277 LEU A O 1
ATOM 2151 N N . SER A 1 278 ? 32.855 -22.029 -10.879 1.00 30.11 278 SER A N 1
ATOM 2152 C CA . SER A 1 278 ? 34.279 -22.374 -10.784 1.00 30.11 278 SER A CA 1
ATOM 2153 C C . SER A 1 278 ? 34.815 -22.124 -9.376 1.00 30.11 278 SER A C 1
ATOM 2155 O O . SER A 1 278 ? 34.644 -21.060 -8.788 1.00 30.11 278 SER A O 1
ATOM 2157 N N . LYS A 1 279 ? 35.419 -23.168 -8.813 1.00 35.81 279 LYS A N 1
ATOM 2158 C CA . LYS A 1 279 ? 35.988 -23.246 -7.468 1.00 35.81 279 LYS A CA 1
ATOM 2159 C C . LYS A 1 279 ? 37.486 -23.514 -7.645 1.00 35.81 279 LYS A C 1
ATOM 2161 O O . LYS A 1 279 ? 37.826 -24.421 -8.403 1.00 35.81 279 LYS A O 1
ATOM 2166 N N . ARG A 1 280 ? 38.313 -22.862 -6.807 1.00 34.59 280 ARG A N 1
ATOM 2167 C CA . ARG A 1 280 ? 39.782 -23.030 -6.590 1.00 34.59 280 ARG A CA 1
ATOM 2168 C C . ARG A 1 280 ? 40.632 -22.202 -7.578 1.00 34.59 280 ARG A C 1
ATOM 2170 O O . ARG A 1 280 ? 40.339 -22.202 -8.756 1.00 34.59 280 ARG A O 1
ATOM 2177 N N . SER A 1 281 ? 41.675 -21.461 -7.193 1.00 32.69 281 SER A N 1
ATOM 2178 C CA . SER A 1 281 ? 42.676 -21.651 -6.133 1.00 32.69 281 SER A CA 1
ATOM 2179 C C . SER A 1 281 ? 43.333 -20.321 -5.716 1.00 32.69 281 SER A C 1
ATOM 2181 O O . SER A 1 281 ? 43.413 -19.375 -6.490 1.00 32.69 281 SER A O 1
ATOM 2183 N N . SER A 1 282 ? 43.832 -20.315 -4.484 1.00 35.25 282 SER A N 1
ATOM 2184 C CA . SER A 1 282 ? 44.672 -19.336 -3.792 1.00 35.25 282 SER A CA 1
ATOM 2185 C C . SER A 1 282 ? 46.011 -19.018 -4.485 1.00 35.25 282 SER A C 1
ATOM 2187 O O . SER A 1 282 ? 46.608 -19.921 -5.069 1.00 35.25 282 SER A O 1
ATOM 2189 N N . GLY A 1 283 ? 46.550 -17.807 -4.254 1.00 30.00 283 GLY A N 1
ATOM 2190 C CA . GLY A 1 283 ? 48.002 -17.545 -4.238 1.00 30.00 283 GLY A CA 1
ATOM 2191 C C . GLY A 1 283 ? 48.492 -16.212 -4.834 1.00 30.00 283 GLY A C 1
ATOM 2192 O O . GLY A 1 283 ? 48.360 -15.986 -6.026 1.00 30.00 283 GLY A O 1
ATOM 2193 N N . THR A 1 284 ? 49.164 -15.414 -3.992 1.00 31.09 284 THR A N 1
ATOM 2194 C CA . THR A 1 284 ? 50.230 -14.420 -4.290 1.00 31.09 284 THR A CA 1
ATOM 2195 C C . THR A 1 284 ? 49.911 -13.064 -4.950 1.00 31.09 284 THR A C 1
ATOM 2197 O O . THR A 1 284 ? 49.805 -12.914 -6.157 1.00 31.09 284 THR A O 1
ATOM 2200 N N . ALA A 1 285 ? 49.848 -12.075 -4.055 1.00 28.94 285 ALA A N 1
ATOM 2201 C CA . ALA A 1 285 ? 50.410 -10.720 -4.014 1.00 28.94 285 ALA A CA 1
ATOM 2202 C C . ALA A 1 285 ? 51.250 -10.100 -5.171 1.00 28.94 285 ALA A C 1
ATOM 2204 O O . ALA A 1 285 ? 52.112 -10.739 -5.764 1.00 28.94 285 ALA A O 1
ATOM 2205 N N . PHE A 1 286 ? 51.096 -8.763 -5.233 1.00 29.95 286 PHE A N 1
ATOM 2206 C CA . PHE A 1 286 ? 51.950 -7.686 -5.778 1.00 29.95 286 PHE A CA 1
ATOM 2207 C C . PHE A 1 286 ? 51.980 -7.442 -7.298 1.00 29.95 286 PHE A C 1
ATOM 2209 O O . PHE A 1 286 ? 52.649 -8.140 -8.045 1.00 29.95 286 PHE A O 1
ATOM 2216 N N . LEU A 1 287 ? 51.358 -6.335 -7.729 1.00 28.88 287 LEU A N 1
ATOM 2217 C CA . LEU A 1 287 ? 52.000 -5.063 -8.123 1.00 28.88 287 LEU A CA 1
ATOM 2218 C C . LEU A 1 287 ? 50.974 -4.233 -8.910 1.00 28.88 287 LEU A C 1
ATOM 2220 O O . LEU A 1 287 ? 50.625 -4.567 -10.037 1.00 28.88 287 LEU A O 1
ATOM 2224 N N . ALA A 1 288 ? 50.498 -3.141 -8.315 1.00 33.59 288 ALA A N 1
ATOM 2225 C CA . ALA A 1 288 ? 49.721 -2.135 -9.025 1.00 33.59 288 ALA A CA 1
ATOM 2226 C C . ALA A 1 288 ? 50.665 -1.055 -9.567 1.00 33.59 288 ALA A C 1
ATOM 2228 O O . ALA A 1 288 ? 51.412 -0.465 -8.783 1.00 33.59 288 ALA A O 1
ATOM 2229 N N . PRO A 1 289 ? 50.570 -0.704 -10.855 1.00 32.31 289 PRO A N 1
ATOM 2230 C CA . PRO A 1 289 ? 50.745 0.661 -11.291 1.00 32.31 289 PRO A CA 1
ATOM 2231 C C . PRO A 1 289 ? 49.358 1.274 -11.471 1.00 32.31 289 PRO A C 1
ATOM 2233 O O . PRO A 1 289 ? 48.523 0.815 -12.248 1.00 32.31 289 PRO A O 1
ATOM 2236 N N . SER A 1 290 ? 49.143 2.333 -10.704 1.00 35.00 290 SER A N 1
ATOM 2237 C CA . SER A 1 290 ? 48.172 3.391 -10.935 1.00 35.00 290 SER A CA 1
ATOM 2238 C C . SER A 1 290 ? 47.904 3.634 -12.424 1.00 35.00 290 SER A C 1
ATOM 2240 O O . SER A 1 290 ? 48.741 4.201 -13.124 1.00 35.00 290 SER A O 1
ATOM 2242 N N . SER A 1 291 ? 46.708 3.264 -12.874 1.00 28.53 291 SER A N 1
ATOM 2243 C CA . SER A 1 291 ? 46.068 3.888 -14.027 1.00 28.53 291 SER A CA 1
ATOM 2244 C C . SER A 1 291 ? 44.928 4.724 -13.479 1.00 28.53 291 SER A C 1
ATOM 2246 O O . SER A 1 291 ? 43.867 4.222 -13.119 1.00 28.53 291 SER A O 1
ATOM 2248 N N . SER A 1 292 ? 45.202 6.013 -13.327 1.00 30.08 292 SER A N 1
ATOM 2249 C CA . SER A 1 292 ? 44.193 7.043 -13.151 1.00 30.08 292 SER A CA 1
ATOM 2250 C C . SER A 1 292 ? 43.276 7.026 -14.374 1.00 30.08 292 SER A C 1
ATOM 2252 O O . SER A 1 292 ? 43.596 7.643 -15.390 1.00 30.08 292 SER A O 1
ATOM 2254 N N . LEU A 1 293 ? 42.158 6.299 -14.288 1.00 31.34 293 LEU A N 1
ATOM 2255 C CA . LEU A 1 293 ? 41.033 6.511 -15.187 1.00 31.34 293 LEU A CA 1
ATOM 2256 C C . LEU A 1 293 ? 40.468 7.893 -14.862 1.00 31.34 293 LEU A C 1
ATOM 2258 O O . LEU A 1 293 ? 39.910 8.125 -13.789 1.00 31.34 293 LEU A O 1
ATOM 2262 N N . GLN A 1 294 ? 40.650 8.820 -15.797 1.00 30.56 294 GLN A N 1
ATOM 2263 C CA . GLN A 1 294 ? 39.790 9.986 -15.901 1.00 30.56 294 GLN A CA 1
ATOM 2264 C C . GLN A 1 294 ? 38.366 9.472 -16.105 1.00 30.56 294 GLN A C 1
ATOM 2266 O O . GLN A 1 294 ? 38.003 9.024 -17.186 1.00 30.56 294 GLN A O 1
ATOM 2271 N N . THR A 1 295 ? 37.575 9.505 -15.038 1.00 31.12 295 THR A N 1
ATOM 2272 C CA . THR A 1 295 ? 36.129 9.342 -15.107 1.00 31.12 295 THR A CA 1
ATOM 2273 C C . THR A 1 295 ? 35.573 10.478 -15.953 1.00 31.12 295 THR A C 1
ATOM 2275 O O . THR A 1 295 ? 35.642 11.646 -15.559 1.00 31.12 295 THR A O 1
ATOM 2278 N N . THR A 1 296 ? 35.049 10.140 -17.125 1.00 35.12 296 THR A N 1
ATOM 2279 C CA . THR A 1 296 ? 34.183 11.024 -17.899 1.00 35.12 296 THR A CA 1
ATOM 2280 C C . THR A 1 296 ? 32.927 11.344 -17.067 1.00 35.12 296 THR A C 1
ATOM 2282 O O . THR A 1 296 ? 32.469 10.508 -16.287 1.00 35.12 296 THR A O 1
ATOM 2285 N N . PRO A 1 297 ? 32.341 12.549 -17.176 1.00 38.50 297 PRO A N 1
ATOM 2286 C CA . PRO A 1 297 ? 31.141 12.922 -16.414 1.00 38.50 297 PRO A CA 1
ATOM 2287 C C . PRO A 1 297 ? 29.896 12.075 -16.761 1.00 38.50 297 PRO A C 1
ATOM 2289 O O . PRO A 1 297 ? 28.923 12.078 -16.010 1.00 38.50 297 PRO A O 1
ATOM 2292 N N . SER A 1 298 ? 29.935 11.321 -17.863 1.00 46.34 298 SER A N 1
ATOM 2293 C CA . SER A 1 298 ? 28.852 10.476 -18.389 1.00 46.34 298 SER A CA 1
ATOM 2294 C C . SER A 1 298 ? 28.636 9.193 -17.570 1.00 46.34 298 SER A C 1
ATOM 2296 O O . SER A 1 298 ? 27.504 8.867 -17.226 1.00 46.34 298 SER A O 1
ATOM 2298 N N . THR A 1 299 ? 29.713 8.517 -17.153 1.00 47.50 299 THR A N 1
ATOM 2299 C CA . THR A 1 299 ? 29.649 7.266 -16.362 1.00 47.50 299 THR A CA 1
ATOM 2300 C C . THR A 1 299 ? 29.203 7.487 -14.912 1.00 47.50 299 THR A C 1
ATOM 2302 O O . THR A 1 299 ? 28.781 6.552 -14.230 1.00 47.50 299 THR A O 1
ATOM 2305 N N . GLN A 1 300 ? 29.262 8.725 -14.409 1.00 48.91 300 GLN A N 1
ATOM 2306 C CA . GLN A 1 300 ? 28.751 9.057 -13.073 1.00 48.91 300 GLN A CA 1
ATOM 2307 C C . GLN A 1 300 ? 27.220 9.153 -13.033 1.00 48.91 300 GLN A C 1
ATOM 2309 O O . GLN A 1 300 ? 26.621 8.813 -12.013 1.00 48.91 300 GLN A O 1
ATOM 2314 N N . HIS A 1 301 ? 26.586 9.592 -14.126 1.00 57.06 301 HIS A N 1
ATOM 2315 C CA . HIS A 1 301 ? 25.126 9.649 -14.229 1.00 57.06 301 HIS A CA 1
ATOM 2316 C C . HIS A 1 301 ? 24.521 8.246 -14.386 1.00 57.06 301 HIS A C 1
ATOM 2318 O O . HIS A 1 301 ? 23.570 7.915 -13.685 1.00 57.06 301 HIS A O 1
ATOM 2324 N N . GLU A 1 302 ? 25.148 7.388 -15.194 1.00 60.84 302 GLU A N 1
ATOM 2325 C CA . GLU A 1 302 ? 24.707 6.002 -15.422 1.00 60.84 302 GLU A CA 1
ATOM 2326 C C . GLU A 1 302 ? 24.687 5.168 -14.131 1.00 60.84 302 GLU A C 1
ATOM 2328 O O . GLU A 1 302 ? 23.680 4.547 -13.798 1.00 60.84 302 GLU A O 1
ATOM 2333 N N . ASN A 1 303 ? 25.761 5.227 -13.337 1.00 67.06 303 ASN A N 1
ATOM 2334 C CA . ASN A 1 303 ? 25.828 4.515 -12.057 1.00 67.06 303 ASN A CA 1
ATOM 2335 C C . ASN A 1 303 ? 24.789 5.019 -11.041 1.00 67.06 303 ASN A C 1
ATOM 2337 O O . ASN A 1 303 ? 24.360 4.273 -10.158 1.00 67.06 303 ASN A O 1
ATOM 2341 N N . LYS A 1 304 ? 24.389 6.292 -11.136 1.00 75.75 304 LYS A N 1
ATOM 2342 C CA . LYS A 1 304 ? 23.388 6.881 -10.243 1.00 75.75 304 LYS A CA 1
ATOM 2343 C C . LYS A 1 304 ? 21.983 6.401 -10.592 1.0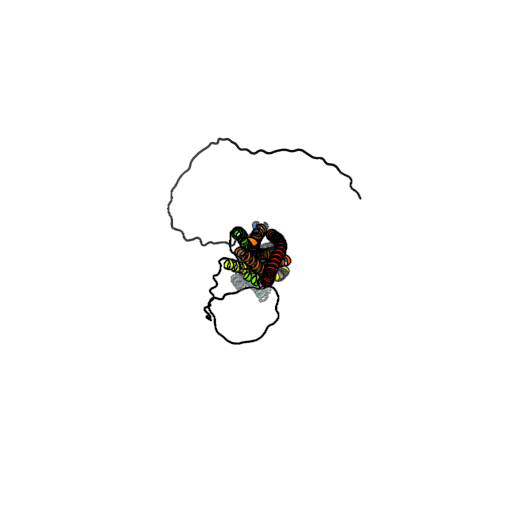0 75.75 304 LYS A C 1
ATOM 2345 O O . LYS A 1 304 ? 21.232 6.066 -9.677 1.00 75.75 304 LYS A O 1
ATOM 2350 N N . ASP A 1 305 ? 21.657 6.328 -11.879 1.00 79.06 305 ASP A N 1
ATOM 2351 C CA . ASP A 1 305 ? 20.344 5.880 -12.339 1.00 79.06 305 ASP A CA 1
ATOM 2352 C C . ASP A 1 305 ? 20.168 4.372 -12.090 1.00 79.06 305 ASP A C 1
ATOM 2354 O O . ASP A 1 305 ? 19.156 3.967 -11.514 1.00 79.06 305 ASP A O 1
ATOM 2358 N N . GLU A 1 306 ? 21.192 3.551 -12.360 1.00 83.00 306 GLU A N 1
ATOM 2359 C CA . GLU A 1 306 ? 21.192 2.113 -12.032 1.00 83.00 306 GLU A CA 1
ATOM 2360 C C . GLU A 1 306 ? 21.086 1.864 -10.512 1.00 83.00 306 GLU A C 1
ATOM 2362 O O . GLU A 1 306 ? 20.322 1.001 -10.072 1.00 83.00 306 GLU A O 1
ATOM 2367 N N . SER A 1 307 ? 21.780 2.663 -9.692 1.00 87.19 307 SER A N 1
ATOM 2368 C CA . SER A 1 307 ? 21.673 2.608 -8.225 1.00 87.19 307 SER A CA 1
ATOM 2369 C C . SER A 1 307 ? 20.280 3.009 -7.725 1.00 87.19 307 SER A C 1
ATOM 2371 O O . SER A 1 307 ? 19.720 2.355 -6.842 1.00 87.19 307 SER A O 1
ATOM 2373 N N . SER A 1 308 ? 19.677 4.047 -8.315 1.00 88.69 308 SER A N 1
ATOM 2374 C CA . SER A 1 308 ? 18.321 4.485 -7.963 1.00 88.69 308 SER A CA 1
ATOM 2375 C C . SER A 1 308 ? 17.255 3.456 -8.348 1.00 88.69 308 SER A C 1
ATOM 2377 O O . SER A 1 308 ? 16.349 3.190 -7.559 1.00 88.69 308 SER A O 1
ATOM 2379 N N . LEU A 1 309 ? 17.417 2.799 -9.500 1.00 92.81 309 LEU A N 1
ATOM 2380 C CA . LEU A 1 309 ? 16.550 1.717 -9.947 1.00 92.81 309 LEU A CA 1
ATOM 2381 C C . LEU A 1 309 ? 16.677 0.490 -9.042 1.00 92.81 309 LEU A C 1
ATOM 2383 O O . LEU A 1 309 ? 15.672 -0.085 -8.628 1.00 92.81 309 LEU A O 1
ATOM 2387 N N . LEU A 1 310 ? 17.903 0.115 -8.669 1.00 92.88 310 LEU A N 1
ATOM 2388 C CA . LEU A 1 310 ? 18.130 -0.960 -7.706 1.00 92.88 310 LEU A CA 1
ATOM 2389 C C . LEU A 1 310 ? 17.472 -0.646 -6.354 1.00 92.88 310 LEU A C 1
ATOM 2391 O O . LEU A 1 310 ? 16.843 -1.523 -5.765 1.00 92.88 310 LEU A O 1
ATOM 2395 N N . ALA A 1 311 ? 17.576 0.599 -5.881 1.00 93.44 311 ALA A N 1
ATOM 2396 C CA . ALA A 1 311 ? 16.939 1.042 -4.643 1.00 93.44 311 ALA A CA 1
ATOM 2397 C C . ALA A 1 311 ? 15.401 1.003 -4.720 1.00 93.44 311 ALA A C 1
ATOM 2399 O O . ALA A 1 311 ? 14.763 0.583 -3.753 1.00 93.44 311 ALA A O 1
ATOM 2400 N N . LEU A 1 312 ? 14.810 1.389 -5.859 1.00 95.62 312 LEU A N 1
ATOM 2401 C CA . LEU A 1 312 ? 13.370 1.283 -6.114 1.00 95.62 312 LEU A CA 1
ATOM 2402 C C . LEU A 1 312 ? 12.905 -0.175 -5.986 1.00 95.62 312 LEU A C 1
ATOM 2404 O O . LEU A 1 312 ? 12.061 -0.475 -5.142 1.00 95.62 312 LEU A O 1
ATOM 2408 N N . PHE A 1 313 ? 13.507 -1.097 -6.746 1.00 95.94 313 PHE A N 1
ATOM 2409 C CA . PHE A 1 313 ? 13.132 -2.514 -6.695 1.00 95.94 313 PHE A CA 1
ATOM 2410 C C . PHE A 1 313 ? 13.396 -3.135 -5.320 1.00 95.94 313 PHE A C 1
ATOM 2412 O O . PHE A 1 313 ? 12.594 -3.940 -4.852 1.00 95.94 313 PHE A O 1
ATOM 2419 N N . ALA A 1 314 ? 14.472 -2.737 -4.634 1.00 96.50 314 ALA A N 1
ATOM 2420 C CA . ALA A 1 314 ? 14.755 -3.202 -3.280 1.00 96.50 314 ALA A CA 1
ATOM 2421 C C . ALA A 1 314 ? 13.665 -2.792 -2.275 1.00 96.50 314 ALA A C 1
ATOM 2423 O O . ALA A 1 314 ? 13.324 -3.594 -1.410 1.00 96.50 314 ALA A O 1
ATOM 2424 N N . ARG A 1 315 ? 13.093 -1.585 -2.393 1.00 96.56 315 ARG A N 1
ATOM 2425 C CA . ARG A 1 315 ? 11.971 -1.131 -1.547 1.00 96.56 315 ARG A CA 1
ATOM 2426 C C . ARG A 1 315 ? 10.629 -1.747 -1.940 1.00 96.56 315 ARG A C 1
ATOM 2428 O O . ARG A 1 315 ? 9.791 -1.983 -1.075 1.00 96.56 315 ARG A O 1
ATOM 2435 N N . MET A 1 316 ? 10.444 -2.065 -3.217 1.00 97.56 316 MET A N 1
ATOM 2436 C CA . MET A 1 316 ? 9.255 -2.768 -3.699 1.00 97.56 316 MET A CA 1
ATOM 2437 C C . MET A 1 316 ? 9.132 -4.186 -3.116 1.00 97.56 316 MET A C 1
ATOM 2439 O O . MET A 1 316 ? 8.020 -4.640 -2.869 1.00 97.56 316 MET A O 1
ATOM 2443 N N . GLN A 1 317 ? 10.244 -4.881 -2.839 1.00 96.81 317 GLN A N 1
ATOM 2444 C CA . GLN A 1 317 ? 10.198 -6.256 -2.314 1.00 96.81 317 GLN A CA 1
ATOM 2445 C C . GLN A 1 317 ? 9.502 -6.370 -0.936 1.00 96.81 317 GLN A C 1
ATOM 2447 O O . GLN A 1 317 ? 8.574 -7.172 -0.815 1.00 96.81 317 GLN A O 1
ATOM 2452 N N . PRO A 1 318 ? 9.865 -5.580 0.099 1.00 96.38 318 PRO A N 1
ATOM 2453 C CA . PRO A 1 318 ? 9.114 -5.552 1.356 1.00 96.38 318 PRO A CA 1
ATOM 2454 C C . PRO A 1 318 ? 7.638 -5.173 1.196 1.00 96.38 318 PRO A C 1
ATOM 2456 O O . PRO A 1 318 ? 6.804 -5.712 1.922 1.00 96.38 318 PRO A O 1
ATOM 2459 N N . LEU A 1 319 ? 7.310 -4.273 0.260 1.00 96.62 319 LEU A N 1
ATOM 2460 C CA . LEU A 1 319 ? 5.927 -3.864 0.004 1.00 96.62 319 LEU A CA 1
ATOM 2461 C C . LEU A 1 319 ? 5.097 -4.997 -0.618 1.00 96.62 319 LEU A C 1
ATOM 2463 O O . LEU A 1 319 ? 3.967 -5.222 -0.198 1.00 96.62 319 LEU A O 1
ATOM 2467 N N . ARG A 1 320 ? 5.656 -5.766 -1.562 1.00 97.12 320 ARG A N 1
ATOM 2468 C CA . ARG A 1 320 ? 4.974 -6.962 -2.082 1.00 97.12 320 ARG A CA 1
ATOM 2469 C C . ARG A 1 320 ? 4.716 -7.970 -0.973 1.00 97.12 320 ARG A C 1
ATOM 2471 O O . ARG A 1 320 ? 3.602 -8.464 -0.835 1.00 97.12 320 ARG A O 1
ATOM 2478 N N . ALA A 1 321 ? 5.735 -8.236 -0.155 1.00 96.25 321 ALA A N 1
ATOM 2479 C CA . ALA A 1 321 ? 5.605 -9.174 0.948 1.00 96.25 321 ALA A CA 1
ATOM 2480 C C . ALA A 1 321 ? 4.505 -8.738 1.930 1.00 96.25 321 ALA A C 1
ATOM 2482 O O . ALA A 1 321 ? 3.714 -9.570 2.367 1.00 96.25 321 ALA A O 1
ATOM 2483 N N . SER A 1 322 ? 4.411 -7.446 2.268 1.00 95.75 322 SER A N 1
ATOM 2484 C CA . SER A 1 322 ? 3.361 -6.961 3.172 1.00 95.75 322 SER A CA 1
ATOM 2485 C C . SER A 1 322 ? 1.953 -7.127 2.589 1.00 95.75 322 SER A C 1
ATOM 2487 O O . SER A 1 322 ? 1.047 -7.492 3.342 1.00 95.75 322 SER A O 1
ATOM 2489 N N . LEU A 1 323 ? 1.780 -6.951 1.274 1.00 96.12 323 LEU A N 1
ATOM 2490 C CA . LEU A 1 323 ? 0.528 -7.243 0.567 1.00 96.12 323 LEU A CA 1
ATOM 2491 C C . LEU A 1 323 ? 0.197 -8.743 0.567 1.00 96.12 323 LEU A C 1
ATOM 2493 O O . LEU A 1 323 ? -0.933 -9.106 0.876 1.00 96.12 323 LEU A O 1
ATOM 2497 N N . ASP A 1 324 ? 1.179 -9.625 0.359 1.00 95.75 324 ASP A N 1
ATOM 2498 C CA . ASP A 1 324 ? 0.969 -11.083 0.374 1.00 95.75 324 ASP A CA 1
ATOM 2499 C C . ASP A 1 324 ? 0.474 -11.609 1.735 1.00 95.75 324 ASP A C 1
ATOM 2501 O O . ASP A 1 324 ? -0.324 -12.548 1.804 1.00 95.75 324 ASP A O 1
ATOM 2505 N N . PHE A 1 325 ? 0.927 -11.008 2.841 1.00 94.00 325 PHE A N 1
ATOM 2506 C CA . PHE A 1 325 ? 0.488 -11.392 4.189 1.00 94.00 325 PHE A CA 1
ATOM 2507 C C . PHE A 1 325 ? -0.846 -10.759 4.603 1.00 94.00 325 PHE A C 1
ATOM 2509 O O . PHE A 1 325 ? -1.467 -11.207 5.573 1.00 94.00 325 PHE A O 1
ATOM 2516 N N . LEU A 1 326 ? -1.297 -9.725 3.894 1.00 93.81 326 LEU A N 1
ATOM 2517 C CA . LEU A 1 326 ? -2.483 -8.956 4.247 1.00 93.81 326 LEU A CA 1
ATOM 2518 C C . LEU A 1 326 ? -3.782 -9.791 4.225 1.00 93.81 326 LEU A C 1
ATOM 2520 O O . LEU A 1 326 ? -4.491 -9.741 5.232 1.00 93.81 326 LEU A O 1
ATOM 2524 N N . PRO A 1 327 ? -4.078 -10.629 3.203 1.00 94.56 327 PRO A N 1
ATOM 2525 C CA . PRO A 1 327 ? -5.267 -11.485 3.210 1.00 94.56 327 PRO A CA 1
ATOM 2526 C C . PRO A 1 327 ? -5.353 -12.379 4.451 1.00 94.56 327 PRO A C 1
ATOM 2528 O O . PRO A 1 327 ? -6.407 -12.504 5.072 1.00 94.56 327 PRO A O 1
ATOM 2531 N N . MET A 1 328 ? -4.225 -12.975 4.853 1.00 91.38 328 MET A N 1
ATOM 2532 C CA . MET A 1 328 ? -4.173 -13.836 6.034 1.00 91.38 328 MET A CA 1
ATOM 2533 C C . MET A 1 328 ? -4.504 -13.046 7.304 1.00 91.38 328 MET A C 1
ATOM 2535 O O . MET A 1 328 ? -5.315 -13.504 8.109 1.00 91.38 328 MET A O 1
ATOM 2539 N N . ARG A 1 329 ? -3.934 -11.845 7.465 1.00 90.81 329 ARG A N 1
ATOM 2540 C CA . ARG A 1 329 ? -4.217 -10.973 8.617 1.00 90.81 329 ARG A CA 1
ATOM 2541 C C . ARG A 1 329 ? -5.683 -10.541 8.663 1.00 90.81 329 ARG A C 1
ATOM 2543 O O . ARG A 1 329 ? -6.293 -10.605 9.725 1.00 90.81 329 ARG A O 1
ATOM 2550 N N . LEU A 1 330 ? -6.252 -10.155 7.522 1.00 93.81 330 LEU A N 1
ATOM 2551 C CA . LEU A 1 330 ? -7.643 -9.709 7.438 1.00 93.81 330 LEU A CA 1
ATOM 2552 C C . LEU A 1 330 ? -8.639 -10.852 7.670 1.00 93.81 330 LEU A C 1
ATOM 2554 O O . LEU A 1 330 ? -9.667 -10.634 8.299 1.00 93.81 330 LEU A O 1
ATOM 2558 N N . SER A 1 331 ? -8.324 -12.080 7.248 1.00 93.25 331 SER A N 1
ATOM 2559 C CA . SER A 1 331 ? -9.220 -13.233 7.426 1.00 93.25 331 SER A CA 1
ATOM 2560 C C . SER A 1 331 ? -9.518 -13.558 8.896 1.00 93.25 331 SER A C 1
ATOM 2562 O O . SER A 1 331 ? -10.658 -13.866 9.246 1.00 93.25 331 SER A O 1
ATOM 2564 N N . ALA A 1 332 ? -8.514 -13.447 9.775 1.00 90.38 332 ALA A N 1
ATOM 2565 C CA . ALA A 1 332 ? -8.674 -13.702 11.205 1.00 90.38 332 ALA A CA 1
ATOM 2566 C C . ALA A 1 332 ? -9.591 -12.662 11.866 1.00 90.38 332 ALA A C 1
ATOM 2568 O O . ALA A 1 332 ? -10.447 -13.018 12.677 1.00 90.38 332 ALA A O 1
ATOM 2569 N N . PHE A 1 333 ? -9.440 -11.395 11.472 1.00 94.38 333 PHE A N 1
ATOM 2570 C CA . PHE A 1 333 ? -10.312 -10.305 11.893 1.00 94.38 333 PHE A CA 1
ATOM 2571 C C . PHE A 1 333 ? -11.742 -10.496 11.363 1.00 94.38 333 PHE A C 1
ATOM 2573 O O . PHE A 1 333 ? -12.701 -10.446 12.133 1.00 94.38 333 PHE A O 1
ATOM 2580 N N . HIS A 1 334 ? -11.887 -10.799 10.069 1.00 94.69 334 HIS A N 1
ATOM 2581 C CA . HIS A 1 334 ? -13.176 -10.929 9.386 1.00 94.69 334 HIS A CA 1
ATOM 2582 C C . HIS A 1 334 ? -14.090 -11.964 10.058 1.00 94.69 334 HIS A C 1
ATOM 2584 O O . HIS A 1 334 ? -15.271 -11.700 10.262 1.00 94.69 334 HIS A O 1
ATOM 2590 N N . LEU A 1 335 ? -13.554 -13.117 10.477 1.00 93.19 335 LEU A N 1
ATOM 2591 C CA . LEU A 1 335 ? -14.341 -14.159 11.155 1.00 93.19 335 LEU A CA 1
ATOM 2592 C C . LEU A 1 335 ? -15.030 -13.672 12.439 1.00 93.19 335 LEU A C 1
ATOM 2594 O O . LEU A 1 335 ? -16.112 -14.153 12.770 1.00 93.19 335 LEU A O 1
ATOM 2598 N N . ARG A 1 336 ? -14.402 -12.741 13.163 1.00 93.75 336 ARG A N 1
ATOM 2599 C CA . ARG A 1 336 ? -14.945 -12.153 14.395 1.00 93.75 336 ARG A CA 1
ATOM 2600 C C . ARG A 1 336 ? -15.797 -10.921 14.118 1.00 93.75 336 ARG A C 1
ATOM 2602 O O . ARG A 1 336 ? -16.809 -10.721 14.779 1.00 93.75 336 ARG A O 1
ATOM 2609 N N . ALA A 1 337 ? -15.378 -10.097 13.164 1.00 94.75 337 ALA A N 1
ATOM 2610 C CA . ALA A 1 337 ? -15.986 -8.803 12.901 1.00 94.75 337 ALA A CA 1
ATOM 2611 C C . ALA A 1 337 ? -17.242 -8.889 12.028 1.00 94.75 337 ALA A C 1
ATOM 2613 O O . ALA A 1 337 ? -18.176 -8.140 12.278 1.00 94.75 337 ALA A O 1
ATOM 2614 N N . ALA A 1 338 ? -17.328 -9.821 11.074 1.00 94.31 338 ALA A N 1
ATOM 2615 C CA . ALA A 1 338 ? -18.467 -9.944 10.158 1.00 94.31 338 ALA A CA 1
ATOM 2616 C C . ALA A 1 338 ? -19.864 -9.973 10.822 1.00 94.31 338 ALA A C 1
ATOM 2618 O O . ALA A 1 338 ? -20.764 -9.311 10.305 1.00 94.31 338 ALA A O 1
ATOM 2619 N N . PRO A 1 339 ? -20.101 -10.683 11.948 1.00 93.81 339 PRO A N 1
ATOM 2620 C CA . PRO A 1 339 ? -21.416 -10.672 12.597 1.00 93.81 339 PRO A CA 1
ATOM 2621 C C . PRO A 1 339 ? -21.765 -9.357 13.316 1.00 93.81 339 PRO A C 1
ATOM 2623 O O . PRO A 1 339 ? -22.928 -9.163 13.662 1.00 93.81 339 PRO A O 1
ATOM 2626 N N . ILE A 1 340 ? -20.787 -8.483 13.577 1.00 93.31 340 ILE A N 1
ATOM 2627 C CA . ILE A 1 340 ? -20.950 -7.267 14.391 1.00 93.31 340 ILE A CA 1
ATOM 2628 C C . ILE A 1 340 ? -20.812 -6.000 13.535 1.00 93.31 340 ILE A C 1
ATOM 2630 O O . ILE A 1 340 ? -21.619 -5.081 13.662 1.00 93.31 340 ILE A O 1
ATOM 2634 N N . PHE A 1 341 ? -19.799 -5.970 12.670 1.00 95.38 341 PHE A N 1
ATOM 2635 C CA . PHE A 1 341 ? -19.426 -4.863 11.795 1.00 95.38 341 PHE A CA 1
ATOM 2636 C C . PHE A 1 341 ? -19.249 -5.325 10.331 1.00 95.38 341 PHE A C 1
ATOM 2638 O O . PHE A 1 341 ? -18.120 -5.335 9.818 1.00 95.38 341 PHE A O 1
ATOM 2645 N N . PRO A 1 342 ? -20.317 -5.769 9.642 1.00 94.25 342 PRO A N 1
ATOM 2646 C CA . PRO A 1 342 ? -20.228 -6.192 8.245 1.00 94.25 342 PRO A CA 1
ATOM 2647 C C . PRO A 1 342 ? -19.692 -5.089 7.317 1.00 94.25 342 PRO A C 1
ATOM 2649 O O . PRO A 1 342 ? -18.813 -5.374 6.503 1.00 94.25 342 PRO A O 1
ATOM 2652 N N . THR A 1 343 ? -20.119 -3.829 7.478 1.00 92.69 343 THR A N 1
ATOM 2653 C CA . THR A 1 343 ? -19.652 -2.724 6.618 1.00 92.69 343 THR A CA 1
ATOM 2654 C C . THR A 1 343 ? -18.150 -2.485 6.789 1.00 92.69 343 THR A C 1
ATOM 2656 O O . THR A 1 343 ? -17.432 -2.251 5.818 1.00 92.69 343 THR A O 1
ATOM 2659 N N . ALA A 1 344 ? -17.640 -2.597 8.018 1.00 93.31 344 ALA A N 1
ATOM 2660 C CA . ALA A 1 344 ? -16.219 -2.422 8.309 1.00 93.31 344 ALA A CA 1
ATOM 2661 C C . ALA A 1 344 ? -15.342 -3.497 7.641 1.00 93.31 344 ALA A C 1
ATOM 2663 O O . ALA A 1 344 ? -14.207 -3.216 7.244 1.00 93.31 344 ALA A O 1
ATOM 2664 N N . CYS A 1 345 ? -15.868 -4.720 7.511 1.00 94.88 345 CYS A N 1
ATOM 2665 C CA . CYS A 1 345 ? -15.207 -5.811 6.799 1.00 94.88 345 CYS A CA 1
ATOM 2666 C C . CYS A 1 345 ? -15.145 -5.531 5.293 1.00 94.88 345 CYS A C 1
ATOM 2668 O O . CYS A 1 345 ? -14.069 -5.632 4.703 1.00 94.88 345 CYS A O 1
ATOM 2670 N N . GLU A 1 346 ? -16.261 -5.104 4.695 1.00 94.00 346 GLU A N 1
ATOM 2671 C CA . GLU A 1 346 ? -16.317 -4.704 3.282 1.00 94.00 346 GLU A CA 1
ATOM 2672 C C . GLU A 1 346 ? -15.345 -3.551 2.983 1.00 94.00 346 GLU A C 1
ATOM 2674 O O . GLU A 1 346 ? -14.626 -3.576 1.984 1.00 94.00 346 GLU A O 1
ATOM 2679 N N . ASP A 1 347 ? -15.256 -2.556 3.870 1.00 93.81 347 ASP A N 1
ATOM 2680 C CA . ASP A 1 347 ? -14.327 -1.434 3.712 1.00 93.81 347 ASP A CA 1
ATOM 2681 C C . ASP A 1 347 ? -12.859 -1.893 3.681 1.00 93.81 347 ASP A C 1
ATOM 2683 O O . ASP A 1 347 ? -12.072 -1.403 2.859 1.00 93.81 347 ASP A O 1
ATOM 2687 N N . LEU A 1 348 ? -12.475 -2.823 4.566 1.00 95.12 348 LEU A N 1
ATOM 2688 C CA . LEU A 1 348 ? -11.121 -3.387 4.600 1.00 95.12 348 LEU A CA 1
ATOM 2689 C C . LEU A 1 348 ? -10.810 -4.162 3.316 1.00 95.12 348 LEU A C 1
ATOM 2691 O O . LEU A 1 348 ? -9.734 -3.973 2.746 1.00 95.12 348 LEU A O 1
ATOM 2695 N N . GLU A 1 349 ? -11.750 -4.973 2.831 1.00 94.88 349 GLU A N 1
ATOM 2696 C CA . GLU A 1 349 ? -11.614 -5.727 1.579 1.00 94.88 349 GLU A CA 1
ATOM 2697 C C . GLU A 1 349 ? -11.497 -4.803 0.364 1.00 94.88 349 GLU A C 1
ATOM 2699 O O . GLU A 1 349 ? -10.596 -4.957 -0.464 1.00 94.88 349 GLU A O 1
ATOM 2704 N N . HIS A 1 350 ? -12.345 -3.776 0.273 1.00 95.38 350 HIS A N 1
ATOM 2705 C CA . HIS A 1 350 ? -12.265 -2.778 -0.791 1.00 95.38 350 HIS A CA 1
ATOM 2706 C C . HIS A 1 350 ? -10.933 -2.031 -0.778 1.00 95.38 350 HIS A C 1
ATOM 2708 O O . HIS A 1 350 ? -10.336 -1.785 -1.832 1.00 95.38 350 HIS A O 1
ATOM 2714 N N . ARG A 1 351 ? -10.442 -1.659 0.408 1.00 95.25 351 ARG A N 1
ATOM 2715 C CA . ARG A 1 351 ? -9.153 -0.980 0.537 1.00 95.25 351 ARG A CA 1
ATOM 2716 C C . ARG A 1 351 ? -7.988 -1.904 0.192 1.00 95.25 351 ARG A C 1
ATOM 2718 O O . ARG A 1 351 ? -7.066 -1.441 -0.474 1.00 95.25 351 ARG A O 1
ATOM 2725 N N . GLN A 1 352 ? -8.040 -3.173 0.590 1.00 95.69 352 GLN A N 1
ATOM 2726 C CA . GLN A 1 352 ? -7.069 -4.190 0.192 1.00 95.69 352 GLN A CA 1
ATOM 2727 C C . GLN A 1 352 ? -7.034 -4.345 -1.334 1.00 95.69 352 GLN A C 1
ATOM 2729 O O . GLN A 1 352 ? -5.966 -4.219 -1.925 1.00 95.69 352 GLN A O 1
ATOM 2734 N N . SER A 1 353 ? -8.188 -4.554 -1.976 1.00 96.81 353 SER A N 1
ATOM 2735 C CA . SER A 1 353 ? -8.279 -4.694 -3.436 1.00 96.81 353 SER A CA 1
ATOM 2736 C C . SER A 1 353 ? -7.699 -3.476 -4.151 1.00 96.81 353 SER A C 1
ATOM 2738 O O . SER A 1 353 ? -6.941 -3.622 -5.102 1.00 96.81 353 SER A O 1
ATOM 2740 N N . ARG A 1 354 ? -7.983 -2.264 -3.659 1.00 96.44 354 ARG A N 1
ATOM 2741 C CA . ARG A 1 354 ? -7.417 -1.033 -4.224 1.00 96.44 354 ARG A CA 1
ATOM 2742 C C . ARG A 1 354 ? -5.894 -0.965 -4.091 1.00 96.44 354 ARG A C 1
ATOM 2744 O O . ARG A 1 354 ? -5.250 -0.413 -4.978 1.00 96.44 354 ARG A O 1
ATOM 2751 N N . LEU A 1 355 ? -5.323 -1.462 -2.992 1.00 97.00 355 LEU A N 1
ATOM 2752 C CA . LEU A 1 355 ? -3.869 -1.505 -2.810 1.00 97.00 355 LEU A CA 1
ATOM 2753 C C . LEU A 1 355 ? -3.210 -2.522 -3.751 1.00 97.00 355 LEU A C 1
ATOM 2755 O O . LEU A 1 355 ? -2.147 -2.220 -4.282 1.00 97.00 355 LEU A O 1
ATOM 2759 N N . GLU A 1 356 ? -3.844 -3.667 -4.011 1.00 97.50 356 GLU A N 1
ATOM 2760 C CA . GLU A 1 356 ? -3.378 -4.626 -5.029 1.00 97.50 356 GLU A CA 1
ATOM 2761 C C . GLU A 1 356 ? -3.448 -4.022 -6.442 1.00 97.50 356 GLU A C 1
ATOM 2763 O O . GLU A 1 356 ? -2.455 -4.035 -7.163 1.00 97.50 356 GLU A O 1
ATOM 2768 N N . ASP A 1 357 ? -4.553 -3.364 -6.808 1.00 97.81 357 ASP A N 1
ATOM 2769 C CA . ASP A 1 357 ? -4.664 -2.680 -8.108 1.00 97.81 357 ASP A CA 1
ATOM 2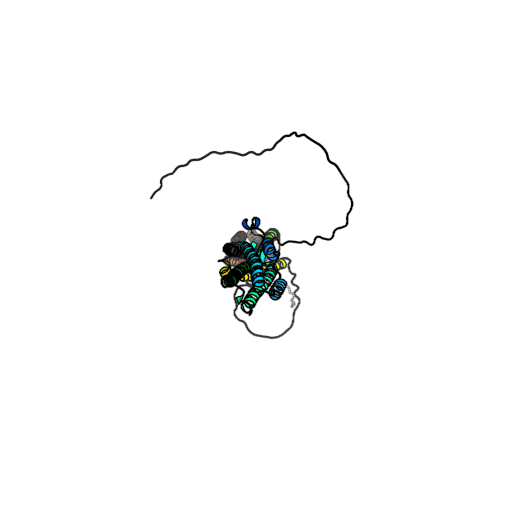770 C C . ASP A 1 357 ? -3.601 -1.576 -8.281 1.00 97.81 357 ASP A C 1
ATOM 2772 O O . ASP A 1 357 ? -3.137 -1.291 -9.389 1.00 97.81 357 ASP A O 1
ATOM 2776 N N . GLN A 1 358 ? -3.250 -0.881 -7.193 1.00 97.50 358 GLN A N 1
ATOM 2777 C CA . GLN A 1 358 ? -2.185 0.124 -7.188 1.00 97.50 358 GLN A CA 1
ATOM 2778 C C . GLN A 1 358 ? -0.799 -0.513 -7.283 1.00 97.50 358 GLN A C 1
ATOM 2780 O O . GLN A 1 358 ? 0.063 0.044 -7.962 1.00 97.50 358 GLN A O 1
ATOM 2785 N N . TRP A 1 359 ? -0.595 -1.664 -6.641 1.00 98.19 359 TRP A N 1
ATOM 2786 C CA . TRP A 1 359 ? 0.634 -2.439 -6.748 1.00 98.19 359 TRP A CA 1
ATOM 2787 C C . TRP A 1 359 ? 0.885 -2.888 -8.186 1.00 98.19 359 TRP A C 1
ATOM 2789 O O . TRP A 1 359 ? 1.969 -2.642 -8.701 1.00 98.19 359 TRP A O 1
ATOM 2799 N N . GLU A 1 360 ? -0.109 -3.485 -8.851 1.00 98.19 360 GLU A N 1
ATOM 2800 C CA . GLU A 1 360 ? 0.041 -3.960 -10.234 1.00 98.19 360 GLU A CA 1
ATOM 2801 C C . GLU A 1 360 ? 0.436 -2.824 -11.188 1.00 98.19 360 GLU A C 1
ATOM 2803 O O . GLU A 1 360 ? 1.285 -2.999 -12.063 1.00 98.19 360 GLU A O 1
ATOM 2808 N N . LYS A 1 361 ? -0.145 -1.633 -10.993 1.00 97.88 361 LYS A N 1
ATOM 2809 C CA . LYS A 1 361 ? 0.223 -0.432 -11.756 1.00 97.88 361 LYS A CA 1
ATOM 2810 C C . LYS A 1 361 ? 1.650 0.008 -11.460 1.00 97.88 361 LYS A C 1
ATOM 2812 O O . LYS A 1 361 ? 2.423 0.178 -12.392 1.00 97.88 361 LYS A O 1
ATOM 2817 N N . LEU A 1 362 ? 2.011 0.130 -10.181 1.00 98.00 362 LEU A N 1
ATOM 2818 C CA . LEU A 1 362 ? 3.367 0.499 -9.772 1.00 98.00 362 LEU A CA 1
ATOM 2819 C C . LEU A 1 362 ? 4.410 -0.487 -10.321 1.00 98.00 362 LEU A C 1
ATOM 2821 O O . LEU A 1 362 ? 5.477 -0.070 -10.764 1.00 98.00 362 LEU A O 1
ATOM 2825 N N . GLU A 1 363 ? 4.113 -1.786 -10.295 1.00 97.69 363 GLU A N 1
ATOM 2826 C CA . GLU A 1 363 ? 4.971 -2.836 -10.843 1.00 97.69 363 GLU A CA 1
ATOM 2827 C C . GLU A 1 363 ? 5.144 -2.682 -12.355 1.00 97.69 363 GLU A C 1
ATOM 2829 O O . GLU A 1 363 ? 6.276 -2.652 -12.840 1.00 97.69 363 GLU A O 1
ATOM 2834 N N . ALA A 1 364 ? 4.047 -2.492 -13.090 1.00 97.94 364 ALA A N 1
ATOM 2835 C CA . ALA A 1 364 ? 4.092 -2.252 -14.527 1.00 97.94 364 ALA A CA 1
ATOM 2836 C C . ALA A 1 364 ? 4.879 -0.978 -14.888 1.00 97.94 364 ALA A C 1
ATOM 2838 O O . ALA A 1 364 ? 5.707 -1.011 -15.805 1.00 97.94 364 ALA A O 1
ATOM 2839 N N . ASP A 1 365 ? 4.665 0.117 -14.157 1.00 96.81 365 ASP A N 1
ATOM 2840 C CA . ASP A 1 365 ? 5.332 1.402 -14.380 1.00 96.81 365 ASP A CA 1
ATOM 2841 C C . ASP A 1 365 ? 6.836 1.293 -14.074 1.00 96.81 365 ASP A C 1
ATOM 2843 O O . ASP A 1 365 ? 7.674 1.662 -14.900 1.00 96.81 365 ASP A O 1
ATOM 2847 N N . ALA A 1 366 ? 7.213 0.673 -12.949 1.00 96.38 366 ALA A N 1
ATOM 2848 C CA . ALA A 1 366 ? 8.612 0.424 -12.597 1.00 96.38 366 ALA A CA 1
ATOM 2849 C C . ALA A 1 366 ? 9.321 -0.491 -13.614 1.00 96.38 366 ALA A C 1
ATOM 2851 O O . ALA A 1 366 ? 10.485 -0.267 -13.968 1.00 96.38 366 ALA A O 1
ATOM 2852 N N . GLU A 1 367 ? 8.638 -1.521 -14.123 1.00 95.69 367 GLU A N 1
ATOM 2853 C CA . GLU A 1 367 ? 9.175 -2.375 -15.181 1.00 95.69 367 GLU A CA 1
ATOM 2854 C C . GLU A 1 367 ? 9.296 -1.655 -16.527 1.00 95.69 367 GLU A C 1
ATOM 2856 O O . GLU A 1 367 ? 10.260 -1.913 -17.260 1.00 95.69 367 GLU A O 1
ATOM 2861 N N . SER A 1 368 ? 8.354 -0.768 -16.866 1.00 94.44 368 SER A N 1
ATOM 2862 C CA . SER A 1 368 ? 8.450 0.070 -18.066 1.00 94.44 368 SER A CA 1
ATOM 2863 C C . SER A 1 368 ? 9.636 1.012 -17.965 1.00 94.44 368 SER A C 1
ATOM 2865 O O . SER A 1 368 ? 10.498 0.988 -18.841 1.00 94.44 368 SER A O 1
ATOM 2867 N N . LEU A 1 369 ? 9.768 1.720 -16.844 1.00 93.38 369 LEU A N 1
ATOM 2868 C CA . LEU A 1 369 ? 10.894 2.601 -16.563 1.00 93.38 369 LEU A CA 1
ATOM 2869 C C . LEU A 1 369 ? 12.237 1.863 -16.670 1.00 93.38 369 LEU A C 1
ATOM 2871 O O . LEU A 1 369 ? 13.172 2.364 -17.294 1.00 93.38 369 LEU A O 1
ATOM 2875 N N . ARG A 1 370 ? 12.338 0.637 -16.137 1.00 92.19 370 ARG A N 1
ATOM 2876 C CA . ARG A 1 370 ? 13.541 -0.200 -16.285 1.00 92.19 370 ARG A CA 1
ATOM 2877 C C . ARG A 1 370 ? 13.864 -0.508 -17.743 1.00 92.19 370 ARG A C 1
ATOM 2879 O O . ARG A 1 370 ? 15.029 -0.440 -18.135 1.00 92.19 370 ARG A O 1
ATOM 2886 N N . ARG A 1 371 ? 12.857 -0.891 -18.534 1.00 90.38 371 ARG A N 1
ATOM 2887 C CA . ARG A 1 371 ? 13.041 -1.190 -19.962 1.00 90.38 371 ARG A CA 1
ATOM 2888 C C . ARG A 1 371 ? 13.457 0.058 -20.732 1.00 90.38 371 ARG A C 1
ATOM 2890 O O . ARG A 1 371 ? 14.375 -0.026 -21.536 1.00 90.38 371 ARG A O 1
ATOM 2897 N N . GLU A 1 372 ? 12.828 1.190 -20.454 1.00 89.25 372 GLU A N 1
ATOM 2898 C CA . GLU A 1 372 ? 13.072 2.458 -21.139 1.00 89.25 372 GLU A CA 1
ATOM 2899 C C . GLU A 1 372 ? 14.444 3.053 -20.811 1.00 89.25 372 GLU A C 1
ATOM 2901 O O . GLU A 1 372 ? 15.165 3.438 -21.724 1.00 89.25 372 GLU A O 1
ATOM 2906 N N . LEU A 1 373 ? 14.866 3.049 -19.541 1.00 86.88 373 LEU A N 1
ATOM 2907 C CA . LEU A 1 373 ? 16.228 3.454 -19.163 1.00 86.88 373 LEU A CA 1
ATOM 2908 C C . LEU A 1 373 ? 17.285 2.521 -19.768 1.00 86.88 373 LEU A C 1
ATOM 2910 O O . LEU A 1 373 ? 18.339 2.969 -20.223 1.00 86.88 373 LEU A O 1
ATOM 2914 N N . GLY A 1 374 ? 16.994 1.216 -19.807 1.00 84.94 374 GLY A N 1
ATOM 2915 C CA . GLY A 1 374 ? 17.840 0.244 -20.491 1.00 84.94 374 GLY A CA 1
ATOM 2916 C C . GLY A 1 374 ? 17.951 0.532 -21.989 1.00 84.94 374 GLY A C 1
ATOM 2917 O O . GLY A 1 374 ? 19.047 0.493 -22.544 1.00 84.94 374 GLY A O 1
ATOM 2918 N N . GLU A 1 375 ? 16.836 0.857 -22.641 1.00 87.31 375 GLU A N 1
ATOM 2919 C CA . GLU A 1 375 ? 16.803 1.226 -24.054 1.00 87.31 375 GLU A CA 1
ATOM 2920 C C . GLU A 1 375 ? 17.561 2.534 -24.330 1.00 87.31 375 GLU A C 1
ATOM 2922 O O . GLU A 1 375 ? 18.344 2.583 -25.278 1.00 87.31 375 GLU A O 1
ATOM 2927 N N . ASP A 1 376 ? 17.409 3.567 -23.498 1.00 84.19 376 ASP A N 1
ATOM 2928 C CA . ASP A 1 376 ? 18.108 4.849 -23.659 1.00 84.19 376 ASP A CA 1
ATOM 2929 C C . ASP A 1 376 ? 19.638 4.675 -23.679 1.00 84.19 376 ASP A C 1
ATOM 2931 O O . ASP A 1 376 ? 20.330 5.278 -24.510 1.00 84.19 376 ASP A O 1
ATOM 2935 N N . LYS A 1 377 ? 20.168 3.790 -22.820 1.00 83.62 377 LYS A N 1
ATOM 2936 C CA . LYS A 1 377 ? 21.590 3.408 -22.806 1.00 83.62 377 LYS A CA 1
ATOM 2937 C C . LYS A 1 377 ? 22.017 2.853 -24.163 1.00 83.62 377 LYS A C 1
ATOM 2939 O O . LYS A 1 377 ? 22.998 3.309 -24.754 1.00 83.62 377 LYS A O 1
ATOM 2944 N N . TRP A 1 378 ? 21.250 1.907 -24.699 1.00 86.38 378 TRP A N 1
ATOM 2945 C CA . TRP A 1 378 ? 21.534 1.302 -25.999 1.00 86.38 378 TRP A CA 1
ATOM 2946 C C . TRP A 1 378 ? 21.381 2.285 -27.160 1.00 86.38 378 TRP A C 1
ATOM 2948 O O . TRP A 1 378 ? 22.207 2.271 -28.073 1.00 86.38 378 TRP A O 1
ATOM 2958 N N . ILE A 1 379 ? 20.398 3.190 -27.118 1.00 86.44 379 ILE A N 1
ATOM 2959 C CA . ILE A 1 379 ? 20.241 4.259 -28.113 1.00 86.44 379 ILE A CA 1
ATOM 2960 C C . ILE A 1 379 ? 21.505 5.120 -28.166 1.00 86.44 379 ILE A C 1
ATOM 2962 O O . ILE A 1 379 ? 22.026 5.374 -29.255 1.00 86.44 379 ILE A O 1
ATOM 2966 N N . LEU A 1 380 ? 22.035 5.550 -27.017 1.00 82.75 380 LEU A N 1
ATOM 2967 C CA . LEU A 1 380 ? 23.254 6.360 -26.970 1.00 82.75 380 LEU A CA 1
ATOM 2968 C C . LEU A 1 380 ? 24.453 5.611 -27.569 1.00 82.75 380 LEU A C 1
ATOM 2970 O O . LEU A 1 380 ? 25.167 6.161 -28.416 1.00 82.75 380 LEU A O 1
ATOM 2974 N N . VAL A 1 381 ? 24.636 4.355 -27.158 1.00 84.56 381 VAL A N 1
ATOM 2975 C CA . VAL A 1 381 ? 25.702 3.459 -27.623 1.00 84.56 381 VAL A CA 1
ATOM 2976 C C . VAL A 1 381 ? 25.632 3.273 -29.143 1.00 84.56 381 VAL A C 1
ATOM 2978 O O . VAL A 1 381 ? 26.617 3.532 -29.839 1.00 84.56 381 VAL A O 1
ATOM 2981 N N . PHE A 1 382 ? 24.465 2.929 -29.696 1.00 86.62 382 PHE A N 1
ATOM 2982 C CA . PHE A 1 382 ? 24.297 2.736 -31.139 1.00 86.62 382 PHE A CA 1
ATOM 2983 C C . PHE A 1 382 ? 24.409 4.034 -31.934 1.00 86.62 382 PHE A C 1
ATOM 2985 O O . PHE A 1 382 ? 25.005 4.038 -33.011 1.00 86.62 382 PHE A O 1
ATOM 2992 N N . ARG A 1 383 ? 23.913 5.158 -31.406 1.00 87.19 383 ARG A N 1
ATOM 2993 C CA . ARG A 1 383 ? 24.077 6.472 -32.042 1.00 87.19 383 ARG A CA 1
ATOM 2994 C C . ARG A 1 383 ? 25.556 6.848 -32.149 1.00 87.19 383 ARG A C 1
ATOM 2996 O O . ARG A 1 383 ? 25.996 7.353 -33.184 1.00 87.19 383 ARG A O 1
ATOM 3003 N N . ASN A 1 384 ? 26.335 6.594 -31.099 1.00 84.81 384 ASN A N 1
ATOM 3004 C CA . ASN A 1 384 ? 27.778 6.834 -31.084 1.00 84.81 384 ASN A CA 1
ATOM 3005 C C . ASN A 1 384 ? 28.526 5.911 -32.048 1.00 84.81 384 ASN A C 1
ATOM 3007 O O . ASN A 1 384 ? 29.275 6.407 -32.894 1.00 84.81 384 ASN A O 1
ATOM 3011 N N . ALA A 1 385 ? 28.262 4.605 -31.977 1.00 87.25 385 ALA A N 1
ATOM 3012 C CA . ALA A 1 385 ? 28.842 3.610 -32.872 1.00 87.25 385 ALA A CA 1
ATOM 3013 C C . ALA A 1 385 ? 28.545 3.943 -34.342 1.00 87.25 385 ALA A C 1
ATOM 3015 O O . ALA A 1 385 ? 29.446 3.971 -35.183 1.00 87.25 385 ALA A O 1
ATOM 3016 N N . GLY A 1 386 ? 27.297 4.309 -34.642 1.00 88.56 386 GLY A N 1
ATOM 3017 C CA . GLY A 1 386 ? 26.900 4.693 -35.985 1.00 88.56 386 GLY A CA 1
ATOM 3018 C C . GLY A 1 386 ? 27.606 5.954 -36.473 1.00 88.56 386 GLY A C 1
ATOM 3019 O O . GLY A 1 386 ? 28.168 5.956 -37.565 1.00 88.56 386 GLY A O 1
ATOM 3020 N N . ARG A 1 387 ? 27.702 7.007 -35.648 1.00 87.62 387 ARG A N 1
ATOM 3021 C CA . ARG A 1 387 ? 28.493 8.208 -35.986 1.00 87.62 387 ARG A CA 1
ATOM 3022 C C . ARG A 1 387 ? 29.958 7.895 -36.273 1.00 87.62 387 ARG A C 1
ATOM 3024 O O . ARG A 1 387 ? 30.555 8.515 -37.154 1.00 87.62 387 ARG A O 1
ATOM 3031 N N . GLN A 1 388 ? 30.556 6.983 -35.518 1.00 87.12 388 GLN A N 1
ATOM 3032 C CA . GLN A 1 388 ? 31.947 6.602 -35.715 1.00 87.12 388 GLN A CA 1
ATOM 3033 C C . GLN A 1 388 ? 32.144 5.850 -37.028 1.00 87.12 388 GLN A C 1
ATOM 3035 O O . GLN A 1 388 ? 33.025 6.206 -37.812 1.00 87.12 388 GLN A O 1
ATOM 3040 N N . ALA A 1 389 ? 31.276 4.886 -37.313 1.00 88.94 389 ALA A N 1
ATOM 3041 C CA . ALA A 1 389 ? 31.298 4.173 -38.576 1.00 88.94 389 ALA A CA 1
ATOM 3042 C C . ALA A 1 389 ? 31.007 5.097 -39.772 1.00 88.94 389 ALA A C 1
ATOM 3044 O O . ALA A 1 389 ? 31.689 4.993 -40.785 1.00 88.94 389 ALA A O 1
ATOM 3045 N N . LEU A 1 390 ? 30.123 6.095 -39.650 1.00 89.62 390 LEU A N 1
ATOM 3046 C CA . LEU A 1 390 ? 29.958 7.124 -40.688 1.00 89.62 390 LEU A CA 1
ATOM 3047 C C . LEU A 1 390 ? 31.271 7.862 -40.986 1.00 89.62 390 LEU A C 1
ATOM 3049 O O . LEU A 1 390 ? 31.662 7.980 -42.146 1.00 89.62 390 LEU A O 1
ATOM 3053 N N . LYS A 1 391 ? 32.008 8.298 -39.955 1.00 89.62 391 LYS A N 1
ATOM 3054 C CA . LYS A 1 391 ? 33.317 8.955 -40.136 1.00 89.62 391 LYS A CA 1
ATOM 3055 C C . LYS A 1 391 ? 34.348 8.036 -40.795 1.00 89.62 391 LYS A C 1
ATOM 3057 O O . LYS A 1 391 ? 35.170 8.509 -41.584 1.00 89.62 391 LYS A O 1
ATOM 3062 N N . MET A 1 392 ? 34.328 6.745 -40.468 1.00 88.75 392 MET A N 1
ATOM 3063 C CA . MET A 1 392 ? 35.201 5.742 -41.083 1.00 88.75 392 MET A CA 1
ATOM 3064 C C . MET A 1 392 ? 34.847 5.543 -42.563 1.00 88.75 392 MET A C 1
ATOM 3066 O O . MET A 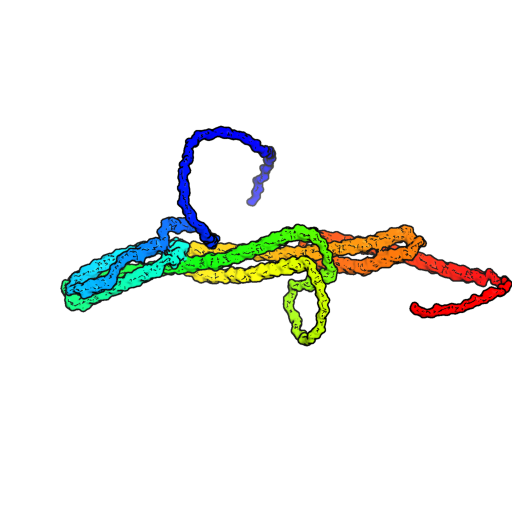1 392 ? 35.741 5.651 -43.404 1.00 88.75 392 MET A O 1
ATOM 3070 N N . CYS A 1 393 ? 33.560 5.378 -42.896 1.00 89.44 393 CYS A N 1
ATOM 3071 C CA . CYS A 1 393 ? 33.067 5.320 -44.275 1.00 89.44 393 CYS A CA 1
ATOM 3072 C C . CYS A 1 393 ? 33.473 6.569 -45.070 1.00 89.44 393 CYS A C 1
ATOM 3074 O O . CYS A 1 393 ? 34.040 6.455 -46.153 1.00 89.44 393 CYS A O 1
ATOM 3076 N N . GLU A 1 394 ? 33.278 7.771 -44.518 1.00 91.31 394 GLU A N 1
ATOM 3077 C CA . GLU A 1 394 ? 33.724 9.016 -45.153 1.00 91.31 394 GLU A CA 1
ATOM 3078 C C . GLU A 1 394 ? 35.246 9.071 -45.343 1.00 91.31 394 GLU A C 1
ATOM 3080 O O . GLU A 1 394 ? 35.735 9.593 -46.344 1.00 91.31 394 GLU A O 1
ATOM 3085 N N . SER A 1 395 ? 36.027 8.577 -44.377 1.00 90.25 395 SER A N 1
ATOM 3086 C CA . SER A 1 395 ? 37.490 8.576 -44.468 1.00 90.25 395 SER A CA 1
ATOM 3087 C C . SER A 1 395 ? 37.984 7.699 -45.615 1.00 90.25 395 SER A C 1
ATOM 3089 O O . SER A 1 395 ? 38.887 8.131 -46.342 1.00 90.25 395 SER A O 1
ATOM 3091 N N . VAL A 1 396 ? 37.379 6.517 -45.780 1.00 92.12 396 VAL A N 1
ATOM 3092 C CA . VAL A 1 396 ? 37.657 5.577 -46.875 1.00 92.12 396 VAL A CA 1
ATOM 3093 C C . VAL A 1 396 ? 37.164 6.145 -48.205 1.00 92.12 396 VAL A C 1
ATOM 3095 O O . VAL A 1 396 ? 37.944 6.209 -49.153 1.00 92.12 396 VAL A O 1
ATOM 3098 N N . SER A 1 397 ? 35.933 6.664 -48.259 1.00 92.50 397 SER A N 1
ATOM 3099 C CA . SER A 1 397 ? 35.360 7.298 -49.455 1.00 92.50 397 SER A CA 1
ATOM 3100 C C . SER A 1 397 ? 36.198 8.495 -49.934 1.00 92.50 397 SER A C 1
ATOM 3102 O O . SER A 1 397 ? 36.489 8.627 -51.121 1.00 92.50 397 SER A O 1
ATOM 3104 N N . ARG A 1 398 ? 36.713 9.334 -49.021 1.00 92.62 398 ARG A N 1
ATOM 3105 C CA . ARG A 1 398 ? 37.628 10.437 -49.376 1.00 92.62 398 ARG A CA 1
ATOM 3106 C C . ARG A 1 398 ? 38.951 9.949 -49.972 1.00 92.62 398 ARG A C 1
ATOM 3108 O O . ARG A 1 398 ? 39.455 10.591 -50.888 1.00 92.62 398 ARG A O 1
ATOM 3115 N N . SER A 1 399 ? 39.552 8.877 -49.448 1.00 91.69 399 SER A N 1
ATOM 3116 C CA . SER A 1 399 ? 40.773 8.306 -50.052 1.00 91.69 399 SER A CA 1
ATOM 3117 C C . SER A 1 399 ? 40.496 7.626 -51.387 1.00 91.69 399 SER A C 1
ATOM 3119 O O . SER A 1 399 ? 41.289 7.784 -52.306 1.00 91.69 399 SER A O 1
ATOM 3121 N N . TYR A 1 400 ? 39.358 6.942 -51.495 1.00 93.38 400 TYR A N 1
ATOM 3122 C CA . TYR A 1 400 ? 38.883 6.320 -52.723 1.00 93.38 400 TYR A CA 1
ATOM 3123 C C . TYR A 1 400 ? 38.725 7.358 -53.841 1.00 93.38 400 TYR A C 1
ATOM 3125 O O . TYR A 1 400 ? 39.367 7.232 -54.878 1.00 93.38 400 TYR A O 1
ATOM 3133 N N . ASN A 1 401 ? 37.978 8.443 -53.599 1.00 92.94 401 ASN A N 1
ATOM 3134 C CA . ASN A 1 401 ? 37.757 9.492 -54.600 1.00 92.94 401 ASN A CA 1
ATOM 3135 C C . ASN A 1 401 ? 39.072 10.153 -55.038 1.00 92.94 401 ASN A C 1
ATOM 3137 O O . ASN A 1 401 ? 39.317 10.308 -56.227 1.00 92.94 401 ASN A O 1
ATOM 3141 N N . LYS A 1 402 ? 39.978 10.450 -54.094 1.00 91.50 402 LYS A N 1
ATOM 3142 C CA . LYS A 1 402 ? 41.304 11.007 -54.419 1.00 91.50 402 LYS A CA 1
ATOM 3143 C C . LYS A 1 402 ? 42.140 10.090 -55.312 1.00 91.50 402 LYS A C 1
ATOM 3145 O O . LYS A 1 402 ? 42.904 10.590 -56.135 1.00 91.50 402 LYS A O 1
ATOM 3150 N N . LEU A 1 403 ? 42.056 8.776 -55.105 1.00 91.38 403 LEU A N 1
ATOM 3151 C CA . LEU A 1 403 ? 42.785 7.802 -55.910 1.00 91.38 403 LEU A CA 1
ATOM 3152 C C . LEU A 1 403 ? 42.129 7.607 -57.280 1.00 91.38 403 LEU A C 1
ATOM 3154 O O . LEU A 1 403 ? 42.830 7.584 -58.289 1.00 91.38 403 LEU A O 1
ATOM 3158 N N . LYS A 1 404 ? 40.797 7.543 -57.320 1.00 92.25 404 LYS A N 1
ATOM 3159 C CA . LYS A 1 404 ? 40.013 7.483 -58.554 1.00 92.25 404 LYS A CA 1
ATOM 3160 C C . LYS A 1 404 ? 40.297 8.683 -59.459 1.00 92.25 404 LYS A C 1
ATOM 3162 O O . LYS A 1 404 ? 40.672 8.483 -60.608 1.00 92.25 404 LYS A O 1
ATOM 3167 N N . ASP A 1 405 ? 40.229 9.904 -58.929 1.00 91.44 405 ASP A N 1
ATOM 3168 C CA . ASP A 1 405 ? 40.498 11.129 -59.693 1.00 91.44 405 ASP A CA 1
ATOM 3169 C C . ASP A 1 405 ? 41.934 11.151 -60.251 1.00 91.44 405 ASP A C 1
ATOM 3171 O O . ASP A 1 405 ? 42.165 11.573 -61.387 1.00 91.44 405 ASP A O 1
ATOM 3175 N N . ALA A 1 406 ? 42.909 10.660 -59.475 1.00 88.50 406 ALA A N 1
ATOM 3176 C CA . ALA A 1 406 ? 44.305 10.545 -59.902 1.00 88.50 406 ALA A CA 1
ATOM 3177 C C . ALA A 1 406 ? 44.489 9.493 -61.013 1.00 88.50 406 ALA A C 1
ATOM 3179 O O . ALA A 1 406 ? 45.257 9.702 -61.956 1.00 88.50 406 ALA A O 1
ATOM 3180 N N . ALA A 1 407 ? 43.770 8.371 -60.926 1.00 86.75 407 ALA A N 1
ATOM 3181 C CA . ALA A 1 407 ? 43.765 7.339 -61.957 1.00 86.75 407 ALA A CA 1
ATOM 3182 C C . ALA A 1 407 ? 43.126 7.859 -63.257 1.00 86.75 407 ALA A C 1
ATOM 3184 O O . ALA A 1 407 ? 43.727 7.719 -64.324 1.00 86.75 407 ALA A O 1
ATOM 3185 N N . ASP A 1 408 ? 41.971 8.525 -63.150 1.00 87.81 408 ASP A N 1
ATOM 3186 C CA . ASP A 1 408 ? 41.210 9.105 -64.265 1.00 87.81 408 ASP A CA 1
ATOM 3187 C C . ASP A 1 408 ? 41.991 10.223 -64.975 1.00 87.81 408 ASP A C 1
ATOM 3189 O O . ASP A 1 408 ? 41.991 10.309 -66.203 1.00 87.81 408 ASP A O 1
ATOM 3193 N N . SER A 1 409 ? 42.727 11.042 -64.217 1.00 87.44 409 SER A N 1
ATOM 3194 C CA . SER A 1 409 ? 43.557 12.132 -64.754 1.00 87.44 409 SER A CA 1
ATOM 3195 C C . SER A 1 409 ? 44.871 11.653 -65.386 1.00 87.44 409 SER A C 1
ATOM 3197 O O . SER A 1 409 ? 45.651 12.464 -65.883 1.00 87.44 409 SER A O 1
ATOM 3199 N N . GLY A 1 410 ? 45.156 10.347 -65.357 1.00 81.56 410 GLY A N 1
ATOM 3200 C CA . GLY A 1 410 ? 46.403 9.798 -65.885 1.00 81.56 410 GLY A CA 1
ATOM 3201 C C . GLY A 1 410 ? 47.641 10.134 -65.043 1.00 81.56 410 GLY A C 1
ATOM 3202 O O . GLY A 1 410 ? 48.761 10.023 -65.545 1.00 81.56 410 GLY A O 1
ATOM 3203 N N . GLU A 1 411 ? 47.469 10.523 -63.772 1.00 84.75 411 GLU A N 1
ATOM 3204 C CA . GLU A 1 411 ? 48.559 10.948 -62.876 1.00 84.75 411 GLU A CA 1
ATOM 3205 C C . GLU A 1 411 ? 49.594 9.832 -62.667 1.00 84.75 411 GLU A C 1
ATOM 3207 O O . GLU A 1 411 ? 50.776 10.112 -62.514 1.00 84.75 411 GLU A O 1
ATOM 3212 N N . HIS A 1 412 ? 49.184 8.568 -62.810 1.00 81.25 412 HIS A N 1
ATOM 3213 C CA . HIS A 1 412 ? 50.066 7.398 -62.823 1.00 81.25 412 HIS A CA 1
ATOM 3214 C C . HIS A 1 412 ? 51.190 7.461 -63.880 1.00 81.25 412 HIS A C 1
ATOM 3216 O O . HIS A 1 412 ? 52.216 6.807 -63.711 1.00 81.25 412 HIS A O 1
ATOM 3222 N N . ARG A 1 413 ? 51.020 8.235 -64.967 1.00 78.50 413 ARG A N 1
ATOM 3223 C CA . ARG A 1 413 ? 52.049 8.458 -66.006 1.00 78.50 413 ARG A CA 1
ATOM 3224 C C . ARG A 1 413 ? 52.830 9.756 -65.800 1.00 78.50 413 ARG A C 1
ATOM 3226 O O . ARG A 1 413 ? 53.971 9.838 -66.237 1.00 78.50 413 ARG A O 1
ATOM 3233 N N . ALA A 1 414 ? 52.204 10.764 -65.191 1.00 81.06 414 ALA A N 1
ATOM 3234 C CA . ALA A 1 414 ? 52.770 12.104 -65.030 1.00 81.06 414 ALA A CA 1
ATOM 3235 C C . ALA A 1 414 ? 53.604 12.250 -63.745 1.00 81.06 414 ALA A C 1
ATOM 3237 O O . ALA A 1 414 ? 54.679 12.841 -63.782 1.00 81.06 414 ALA A O 1
ATOM 3238 N N . ASP A 1 415 ? 53.127 11.691 -62.631 1.00 83.94 415 ASP A N 1
ATOM 3239 C CA . ASP A 1 415 ? 53.818 11.641 -61.340 1.00 83.94 415 ASP A CA 1
ATOM 3240 C C . ASP A 1 415 ? 53.574 10.272 -60.667 1.00 83.94 415 ASP A C 1
ATOM 3242 O O . ASP A 1 415 ? 52.675 10.111 -59.829 1.00 83.94 415 ASP A O 1
ATOM 3246 N N . PRO A 1 416 ? 54.371 9.249 -61.030 1.00 81.94 416 PRO A N 1
ATOM 3247 C CA . PRO A 1 416 ? 54.193 7.898 -60.507 1.00 81.94 416 PRO A CA 1
ATOM 3248 C C . PRO A 1 416 ? 54.435 7.807 -58.992 1.00 81.94 416 PRO A C 1
ATOM 3250 O O . PRO A 1 416 ? 53.871 6.938 -58.333 1.00 81.94 416 PRO A O 1
ATOM 3253 N N . VAL A 1 417 ? 55.234 8.706 -58.403 1.00 85.25 417 VAL A N 1
ATOM 3254 C CA . VAL A 1 417 ? 55.547 8.674 -56.964 1.00 85.25 417 VAL A CA 1
ATOM 3255 C C . VAL A 1 417 ? 54.380 9.219 -56.140 1.00 85.25 417 VAL A C 1
ATOM 3257 O O . VAL A 1 417 ? 54.031 8.637 -55.110 1.00 85.25 417 VAL A O 1
ATOM 3260 N N . ALA A 1 418 ? 53.748 10.313 -56.577 1.00 86.19 418 ALA A N 1
ATOM 3261 C CA . ALA A 1 418 ? 52.547 10.834 -55.925 1.00 86.19 418 ALA A CA 1
ATOM 3262 C C . ALA A 1 418 ? 51.355 9.872 -56.051 1.00 86.19 418 ALA A C 1
ATOM 3264 O O . ALA A 1 418 ? 50.593 9.712 -55.092 1.00 86.19 418 ALA A O 1
ATOM 3265 N N . PHE A 1 419 ? 51.228 9.190 -57.195 1.00 88.56 419 PHE A N 1
ATOM 3266 C CA . PHE A 1 419 ? 50.199 8.176 -57.416 1.00 88.56 419 PHE A CA 1
ATOM 3267 C C . PHE A 1 419 ? 50.349 6.982 -56.458 1.00 88.56 419 PHE A C 1
ATOM 3269 O O . PHE A 1 419 ? 49.395 6.645 -55.757 1.00 88.56 419 PHE A O 1
ATOM 3276 N N . THR A 1 420 ? 51.552 6.411 -56.328 1.00 87.75 420 THR A N 1
ATOM 3277 C CA . THR A 1 420 ? 51.819 5.296 -55.396 1.00 87.75 420 THR A CA 1
ATOM 3278 C C . THR A 1 420 ? 51.493 5.662 -53.946 1.00 87.75 420 THR A C 1
ATOM 3280 O O . THR A 1 420 ? 50.847 4.885 -53.249 1.00 87.75 420 THR A O 1
ATOM 3283 N N . LYS A 1 421 ? 51.806 6.886 -53.498 1.00 89.12 421 LYS A N 1
ATOM 3284 C CA . LYS A 1 421 ? 51.434 7.353 -52.146 1.00 89.12 421 LYS A CA 1
ATOM 3285 C C . LYS A 1 421 ? 49.917 7.412 -51.920 1.00 89.12 421 LYS A C 1
ATOM 3287 O O . LYS A 1 421 ? 49.443 7.168 -50.810 1.00 89.12 421 LYS A O 1
ATOM 3292 N N . LYS A 1 422 ? 49.135 7.762 -52.950 1.00 89.62 422 LYS A N 1
ATOM 3293 C CA . LYS A 1 422 ? 47.661 7.759 -52.882 1.00 89.62 422 LYS A CA 1
ATOM 3294 C C . LYS A 1 422 ? 47.111 6.330 -52.822 1.00 89.62 422 LYS A C 1
ATOM 3296 O O . LYS A 1 422 ? 46.170 6.103 -52.063 1.00 89.62 422 LYS A O 1
ATOM 3301 N N . VAL A 1 423 ? 47.724 5.391 -53.552 1.00 90.50 423 VAL A N 1
ATOM 3302 C CA . VAL A 1 423 ? 47.414 3.950 -53.483 1.00 90.50 423 VAL A CA 1
ATOM 3303 C C . VAL A 1 423 ? 47.673 3.417 -52.074 1.00 90.50 423 VAL A C 1
ATOM 3305 O O . VAL A 1 423 ? 46.756 2.890 -51.455 1.00 90.50 423 VAL A O 1
ATOM 3308 N N . GLU A 1 424 ? 48.863 3.652 -51.516 1.00 90.06 424 GLU A N 1
ATOM 3309 C CA . GLU A 1 424 ? 49.225 3.225 -50.155 1.00 90.06 424 GLU A CA 1
ATOM 3310 C C . GLU A 1 424 ? 48.278 3.809 -49.091 1.00 90.06 424 GLU A C 1
ATOM 3312 O O . GLU A 1 424 ? 47.843 3.113 -48.174 1.00 90.06 424 GLU A O 1
ATOM 3317 N N . SER A 1 425 ? 47.904 5.090 -49.216 1.00 89.06 425 SER A N 1
ATOM 3318 C CA . SER A 1 425 ? 46.985 5.742 -48.274 1.00 89.06 425 SER A CA 1
ATOM 3319 C C . SER A 1 425 ? 45.562 5.175 -48.331 1.00 89.06 425 SER A C 1
ATOM 3321 O O . SER A 1 425 ? 44.901 5.075 -47.293 1.00 89.06 425 SER A O 1
ATOM 3323 N N . TYR A 1 426 ? 45.078 4.835 -49.526 1.00 92.69 426 TYR A N 1
ATOM 3324 C CA . TYR A 1 426 ? 43.791 4.171 -49.717 1.00 92.69 426 TYR A CA 1
ATOM 3325 C C . TYR A 1 426 ? 43.822 2.741 -49.170 1.00 92.69 426 TYR A C 1
ATOM 3327 O O . TYR A 1 426 ? 42.937 2.378 -48.393 1.00 92.69 426 TYR A O 1
ATOM 3335 N N . ASP A 1 427 ? 44.864 1.977 -49.494 1.00 90.69 427 ASP A N 1
ATOM 3336 C CA . ASP A 1 427 ? 44.996 0.575 -49.105 1.00 90.69 427 ASP A CA 1
ATOM 3337 C C . ASP A 1 427 ? 45.128 0.407 -47.583 1.00 90.69 427 ASP A C 1
ATOM 3339 O O . ASP A 1 427 ? 44.442 -0.418 -46.974 1.00 90.69 427 ASP A O 1
ATOM 3343 N N . ALA A 1 428 ? 45.883 1.293 -46.923 1.00 89.81 428 ALA A N 1
ATOM 3344 C CA . ALA A 1 428 ? 45.956 1.340 -45.463 1.00 89.81 428 ALA A CA 1
ATOM 3345 C C . ALA A 1 428 ? 44.576 1.588 -44.825 1.00 89.81 428 ALA A C 1
ATOM 3347 O O . ALA A 1 428 ? 44.169 0.896 -43.890 1.00 89.81 428 ALA A O 1
ATOM 3348 N N . LYS A 1 429 ? 43.812 2.563 -45.335 1.00 88.56 429 LYS A N 1
ATOM 3349 C CA . LYS A 1 429 ? 42.482 2.891 -44.795 1.00 88.56 429 LYS A CA 1
ATOM 3350 C C . LYS A 1 429 ? 41.464 1.791 -45.049 1.00 88.56 429 LYS A C 1
ATOM 3352 O O . LYS A 1 429 ? 40.679 1.492 -44.157 1.00 88.56 429 LYS A O 1
ATOM 3357 N N . LYS A 1 430 ? 41.480 1.191 -46.236 1.00 90.75 430 LYS A N 1
ATOM 3358 C CA . LYS A 1 430 ? 40.659 0.032 -46.589 1.00 90.75 430 LYS A CA 1
ATOM 3359 C C . LYS A 1 430 ? 40.934 -1.141 -45.649 1.00 90.75 430 LYS A C 1
ATOM 3361 O O . LYS A 1 430 ? 40.001 -1.660 -45.041 1.00 90.75 430 LYS A O 1
ATOM 3366 N N . THR A 1 431 ? 42.206 -1.494 -45.480 1.00 89.50 431 THR A N 1
ATOM 3367 C CA . THR A 1 431 ? 42.642 -2.641 -44.674 1.00 89.50 431 THR A CA 1
ATOM 3368 C C . THR A 1 431 ? 42.291 -2.478 -43.196 1.00 89.50 431 THR A C 1
ATOM 3370 O O . THR A 1 431 ? 41.856 -3.433 -42.557 1.00 89.50 431 THR A O 1
ATOM 3373 N N . HIS A 1 432 ? 42.424 -1.268 -42.642 1.00 86.00 432 HIS A N 1
ATOM 3374 C CA . HIS A 1 432 ? 42.139 -1.024 -41.225 1.00 86.00 432 HIS A CA 1
ATOM 3375 C C . HIS A 1 432 ? 40.667 -0.711 -40.930 1.00 86.00 432 HIS A C 1
ATOM 3377 O O . HIS A 1 432 ? 40.127 -1.198 -39.935 1.00 86.00 432 HIS A O 1
ATOM 3383 N N . TYR A 1 433 ? 39.996 0.095 -41.761 1.00 89.75 433 TYR A N 1
ATOM 3384 C CA . TYR A 1 433 ? 38.614 0.496 -41.495 1.00 89.75 433 TYR A CA 1
ATOM 3385 C C . TYR A 1 433 ? 37.579 -0.509 -41.990 1.00 89.75 433 TYR A C 1
ATOM 3387 O O . TYR A 1 433 ? 36.518 -0.568 -41.380 1.00 89.75 433 TYR A O 1
ATOM 3395 N N . GLY A 1 434 ? 37.862 -1.321 -43.014 1.00 88.06 434 GLY A N 1
ATOM 3396 C CA . GLY A 1 434 ? 36.900 -2.303 -43.526 1.00 88.06 434 GLY A CA 1
ATOM 3397 C C . GLY A 1 434 ? 36.442 -3.314 -42.468 1.00 88.06 434 GLY A C 1
ATOM 3398 O O . GLY A 1 434 ? 35.263 -3.317 -42.114 1.00 88.06 434 GLY A O 1
ATOM 3399 N N . PRO A 1 435 ? 37.361 -4.085 -41.858 1.00 88.81 435 PRO A N 1
ATOM 3400 C CA . PRO A 1 435 ? 37.006 -5.022 -40.792 1.00 88.81 435 PRO A CA 1
ATOM 3401 C C . PRO A 1 435 ? 36.405 -4.335 -39.556 1.00 88.81 435 PRO A C 1
ATOM 3403 O O . PRO A 1 435 ? 35.558 -4.894 -38.863 1.00 88.81 435 PRO A O 1
ATOM 3406 N N . ALA A 1 436 ? 36.829 -3.108 -39.242 1.00 86.56 436 ALA A N 1
ATOM 3407 C CA . ALA A 1 436 ? 36.283 -2.356 -38.114 1.00 86.56 436 ALA A CA 1
ATOM 3408 C C . ALA A 1 436 ? 34.841 -1.870 -38.369 1.00 86.56 436 ALA A C 1
ATOM 3410 O O . ALA A 1 436 ? 34.024 -1.894 -37.451 1.00 86.56 436 ALA A O 1
ATOM 3411 N N . LEU A 1 437 ? 34.505 -1.487 -39.604 1.00 88.94 437 LEU A N 1
ATOM 3412 C CA . LEU A 1 437 ? 33.146 -1.119 -40.013 1.00 88.94 437 LEU A CA 1
ATOM 3413 C C . LEU A 1 437 ? 32.193 -2.311 -39.946 1.00 88.94 437 LEU A C 1
ATOM 3415 O O . LEU A 1 437 ? 31.092 -2.182 -39.412 1.00 88.94 437 LEU A O 1
ATOM 3419 N N . GLU A 1 438 ? 32.634 -3.475 -40.420 1.00 90.44 438 GLU A N 1
ATOM 3420 C CA . GLU A 1 438 ? 31.861 -4.717 -40.331 1.00 90.44 438 GLU A CA 1
ATOM 3421 C C . GLU A 1 438 ? 31.582 -5.106 -38.876 1.00 90.44 438 GLU A C 1
ATOM 3423 O O . GLU A 1 438 ? 30.452 -5.464 -38.546 1.00 90.44 438 GLU A O 1
ATOM 3428 N N . ARG A 1 439 ? 32.567 -4.947 -37.981 1.00 87.94 439 ARG A N 1
ATOM 3429 C CA . ARG A 1 439 ? 32.372 -5.169 -36.539 1.00 87.94 439 ARG A CA 1
ATOM 3430 C C . ARG A 1 439 ? 31.349 -4.212 -35.926 1.00 87.94 439 ARG A C 1
ATOM 3432 O O . ARG A 1 439 ? 30.462 -4.664 -35.207 1.00 87.94 439 ARG A O 1
ATOM 3439 N N . VAL A 1 440 ? 31.421 -2.913 -36.227 1.00 88.88 440 VAL A N 1
ATOM 3440 C CA . VAL A 1 440 ? 30.445 -1.928 -35.721 1.00 88.88 440 VAL A CA 1
ATOM 3441 C C . VAL A 1 440 ? 29.031 -2.224 -36.233 1.00 88.88 440 VAL A C 1
ATOM 3443 O O . VAL A 1 440 ? 28.072 -2.178 -35.463 1.00 88.88 440 VAL A O 1
ATOM 3446 N N . LEU A 1 441 ? 28.889 -2.572 -37.514 1.00 89.31 441 LEU A N 1
ATOM 3447 C CA . LEU A 1 441 ? 27.602 -2.968 -38.085 1.00 89.31 441 LEU A CA 1
ATOM 3448 C C . LEU A 1 441 ? 27.060 -4.244 -37.434 1.00 89.31 441 LEU A C 1
ATOM 3450 O O . LEU A 1 441 ? 25.882 -4.289 -37.094 1.00 89.31 441 LEU A O 1
ATOM 3454 N N . ALA A 1 442 ? 27.910 -5.244 -37.191 1.00 89.94 442 ALA A N 1
ATOM 3455 C CA . ALA A 1 442 ? 27.519 -6.476 -36.510 1.00 89.94 442 ALA A CA 1
ATOM 3456 C C . ALA A 1 442 ? 27.053 -6.226 -35.063 1.00 89.94 442 ALA A C 1
ATOM 3458 O O . ALA A 1 442 ? 26.092 -6.847 -34.608 1.00 89.94 442 ALA A O 1
ATOM 3459 N N . ILE A 1 443 ? 27.694 -5.291 -34.353 1.00 87.38 443 ILE A N 1
ATOM 3460 C CA . ILE A 1 443 ? 27.283 -4.845 -33.015 1.00 87.38 443 ILE A CA 1
ATOM 3461 C C . ILE A 1 443 ? 25.870 -4.246 -33.044 1.00 87.38 443 ILE A C 1
ATOM 3463 O O . ILE A 1 443 ? 25.012 -4.657 -32.260 1.00 87.38 443 ILE A O 1
ATOM 3467 N N . ILE A 1 444 ? 25.613 -3.308 -33.960 1.00 87.31 444 ILE A N 1
ATOM 3468 C CA . ILE A 1 444 ? 24.295 -2.669 -34.098 1.00 87.31 444 ILE A CA 1
ATOM 3469 C C . ILE A 1 444 ? 23.244 -3.713 -34.506 1.00 87.31 444 ILE A C 1
ATOM 3471 O O . ILE A 1 444 ? 22.154 -3.751 -33.940 1.00 87.31 444 ILE A O 1
ATOM 3475 N N . ASP A 1 445 ? 23.582 -4.609 -35.435 1.00 88.56 445 ASP A N 1
ATOM 3476 C CA . ASP A 1 445 ? 22.705 -5.687 -35.896 1.00 88.56 445 ASP A CA 1
ATOM 3477 C C . ASP A 1 445 ? 22.279 -6.615 -34.772 1.00 88.56 445 ASP A C 1
ATOM 3479 O O . ASP A 1 445 ? 21.091 -6.901 -34.616 1.00 88.56 445 ASP A O 1
ATOM 3483 N N . ARG A 1 446 ? 23.244 -7.064 -33.970 1.00 88.25 446 ARG A N 1
ATOM 3484 C CA . ARG A 1 446 ? 22.972 -7.909 -32.815 1.00 88.25 446 ARG A CA 1
ATOM 3485 C C . ARG A 1 446 ? 22.093 -7.185 -31.804 1.00 88.25 446 ARG A C 1
ATOM 3487 O O . ARG A 1 446 ? 21.143 -7.778 -31.310 1.00 88.25 446 ARG A O 1
ATOM 3494 N N . GLY A 1 447 ? 22.362 -5.908 -31.543 1.00 85.81 447 GLY A N 1
ATOM 3495 C CA . GLY A 1 447 ? 21.557 -5.099 -30.634 1.00 85.81 447 GLY A CA 1
ATOM 3496 C C . GLY A 1 447 ? 20.097 -4.947 -31.059 1.00 85.81 447 GLY A C 1
ATOM 3497 O O . GLY A 1 447 ? 19.193 -5.044 -30.230 1.00 85.81 447 GLY A O 1
ATOM 3498 N N . VAL A 1 448 ? 19.859 -4.774 -32.359 1.00 86.50 448 VAL A N 1
ATOM 3499 C CA . VAL A 1 448 ? 18.509 -4.726 -32.935 1.00 86.50 448 VAL A CA 1
ATOM 3500 C C . VAL A 1 448 ? 17.825 -6.095 -32.866 1.00 86.50 448 VAL A C 1
ATOM 3502 O O . VAL A 1 448 ? 16.660 -6.181 -32.480 1.00 86.50 448 VAL A O 1
ATOM 3505 N N . LEU A 1 449 ? 18.539 -7.177 -33.197 1.00 87.94 449 LEU A N 1
ATOM 3506 C CA . LEU A 1 449 ? 18.011 -8.546 -33.125 1.00 87.94 449 LEU A CA 1
ATOM 3507 C C . LEU A 1 449 ? 17.636 -8.948 -31.693 1.00 87.94 449 LEU A C 1
ATOM 3509 O O . LEU A 1 449 ? 16.565 -9.516 -31.476 1.00 87.94 449 LEU A O 1
ATOM 3513 N N . ASP A 1 450 ? 18.476 -8.592 -30.722 1.00 87.00 450 ASP A N 1
ATOM 3514 C CA . ASP A 1 450 ? 18.260 -8.840 -29.294 1.00 87.00 450 ASP A CA 1
ATOM 3515 C C . ASP A 1 450 ? 17.228 -7.870 -28.671 1.00 87.00 450 ASP A C 1
ATOM 3517 O O . ASP A 1 450 ? 16.970 -7.939 -27.470 1.00 87.00 450 ASP A O 1
ATOM 3521 N N . ARG A 1 451 ? 16.602 -6.993 -29.478 1.00 83.00 451 ARG A N 1
ATOM 3522 C CA . ARG A 1 451 ? 15.604 -5.984 -29.069 1.00 83.00 451 ARG A CA 1
ATOM 3523 C C . ARG A 1 451 ? 16.081 -5.072 -27.941 1.00 83.00 451 ARG A C 1
ATOM 3525 O O . ARG A 1 451 ? 15.294 -4.655 -27.095 1.00 83.00 451 ARG A O 1
ATOM 3532 N N . LEU A 1 452 ? 17.368 -4.741 -27.950 1.00 82.50 452 LEU A N 1
ATOM 3533 C CA . LEU A 1 452 ? 17.950 -3.791 -27.001 1.00 82.50 452 LEU A CA 1
ATOM 3534 C C . LEU A 1 452 ? 17.437 -2.365 -27.244 1.00 82.50 452 LEU A C 1
ATOM 3536 O O . LEU A 1 452 ? 17.457 -1.535 -26.343 1.00 82.50 452 LEU A O 1
ATOM 3540 N N . THR A 1 453 ? 16.944 -2.100 -28.455 1.00 81.25 453 THR A N 1
ATOM 3541 C CA . THR A 1 453 ? 16.174 -0.906 -28.793 1.00 81.25 453 THR A CA 1
ATOM 3542 C C . THR A 1 453 ? 15.126 -1.225 -29.858 1.00 81.25 453 THR A C 1
ATOM 3544 O O . THR A 1 453 ? 15.337 -2.073 -30.729 1.00 81.25 453 THR A O 1
ATOM 3547 N N . VAL A 1 454 ? 13.992 -0.531 -29.793 1.00 85.00 454 VAL A N 1
ATOM 3548 C CA . VAL A 1 454 ? 12.931 -0.499 -30.811 1.00 85.00 454 VAL A CA 1
ATOM 3549 C C . VAL A 1 454 ? 12.840 0.907 -31.436 1.00 85.00 454 VAL A C 1
ATOM 3551 O O . VAL A 1 454 ? 11.950 1.204 -32.233 1.00 85.00 454 VAL A O 1
ATOM 3554 N N . ASN A 1 455 ? 13.788 1.790 -31.113 1.00 88.00 455 ASN A N 1
ATOM 3555 C CA . ASN A 1 455 ? 13.817 3.165 -31.578 1.00 88.00 455 ASN A CA 1
ATOM 3556 C C . ASN A 1 455 ? 14.006 3.254 -33.104 1.00 88.00 455 ASN A C 1
ATOM 3558 O O . ASN A 1 455 ? 15.000 2.792 -33.672 1.00 88.00 455 ASN A O 1
ATOM 3562 N N . GLY A 1 456 ? 13.058 3.916 -33.775 1.00 88.44 456 GLY A N 1
ATOM 3563 C CA . GLY A 1 456 ? 13.051 4.056 -35.232 1.00 88.44 456 GLY A CA 1
ATOM 3564 C C . GLY A 1 456 ? 14.252 4.814 -35.811 1.00 88.44 456 GLY A C 1
ATOM 3565 O O . GLY A 1 456 ? 14.641 4.545 -36.948 1.00 88.44 456 GLY A O 1
ATOM 3566 N N . GLU A 1 457 ? 14.874 5.724 -35.054 1.00 88.44 457 GLU A N 1
ATOM 3567 C CA . GLU A 1 457 ? 16.098 6.417 -35.476 1.00 88.44 457 GLU A CA 1
ATOM 3568 C C . GLU A 1 457 ? 17.252 5.428 -35.643 1.00 88.44 457 GLU A C 1
ATOM 3570 O O . GLU A 1 457 ? 17.919 5.446 -36.677 1.00 88.44 457 GLU A O 1
ATOM 3575 N N . ILE A 1 458 ? 17.454 4.538 -34.666 1.00 88.94 458 ILE A N 1
ATOM 3576 C CA . ILE A 1 458 ? 18.536 3.547 -34.692 1.00 88.94 458 ILE A CA 1
ATOM 3577 C C . ILE A 1 458 ? 18.303 2.509 -35.789 1.00 88.94 458 ILE A C 1
ATOM 3579 O O . ILE A 1 458 ? 19.234 2.172 -36.520 1.00 88.94 458 ILE A O 1
ATOM 3583 N N . LEU A 1 459 ? 17.059 2.057 -35.969 1.00 90.88 459 LEU A N 1
ATOM 3584 C CA . LEU A 1 459 ? 16.703 1.149 -37.066 1.00 90.88 459 LEU A CA 1
ATOM 3585 C C . LEU A 1 459 ? 16.998 1.777 -38.437 1.00 90.88 459 LEU A C 1
ATOM 3587 O O . LEU A 1 459 ? 17.525 1.118 -39.337 1.00 90.88 459 LEU A O 1
ATOM 3591 N N . ARG A 1 460 ? 16.710 3.075 -38.599 1.00 91.62 460 ARG A N 1
ATOM 3592 C CA . ARG A 1 460 ? 17.039 3.804 -39.828 1.00 91.62 460 ARG A CA 1
ATOM 3593 C C . ARG A 1 460 ? 18.548 3.976 -39.996 1.00 91.62 460 ARG A C 1
ATOM 3595 O O . ARG A 1 460 ? 19.057 3.703 -41.077 1.00 91.62 460 ARG A O 1
ATOM 3602 N N . LEU A 1 461 ? 19.259 4.357 -38.934 1.00 90.19 461 LEU A N 1
ATOM 3603 C CA . LEU A 1 461 ? 20.718 4.486 -38.919 1.00 90.19 461 LEU A CA 1
ATOM 3604 C C . LEU A 1 461 ? 21.400 3.182 -39.354 1.00 90.19 461 LEU A C 1
ATOM 3606 O O . LEU A 1 461 ? 22.270 3.209 -40.221 1.00 90.19 461 LEU A O 1
ATOM 3610 N N . GLN A 1 462 ? 20.963 2.041 -38.817 1.00 90.94 462 GLN A N 1
ATOM 3611 C CA . GLN A 1 462 ? 21.442 0.714 -39.205 1.00 90.94 462 GLN A CA 1
ATOM 3612 C C . GLN A 1 462 ? 21.237 0.458 -40.707 1.00 90.94 462 GLN A C 1
ATOM 3614 O O . GLN A 1 462 ? 22.178 0.076 -41.406 1.00 90.94 462 GLN A O 1
ATOM 3619 N N . SER A 1 463 ? 20.018 0.675 -41.211 1.00 92.25 463 SER A N 1
ATOM 3620 C CA . SER A 1 463 ? 19.684 0.478 -42.628 1.00 92.25 463 SER A CA 1
ATOM 3621 C C . SER A 1 463 ? 20.521 1.377 -43.545 1.00 92.25 463 SER A C 1
ATOM 3623 O O . SER A 1 463 ? 21.104 0.904 -44.524 1.00 92.25 463 SER A O 1
ATOM 3625 N N . ASP A 1 464 ? 20.617 2.666 -43.218 1.00 92.25 464 ASP A N 1
ATOM 3626 C CA . ASP A 1 464 ? 21.362 3.650 -44.003 1.00 92.25 464 ASP A CA 1
ATOM 3627 C C . ASP A 1 464 ? 22.856 3.312 -44.029 1.00 92.25 464 ASP A C 1
ATOM 3629 O O . ASP A 1 464 ? 23.483 3.325 -45.092 1.00 92.25 464 ASP A O 1
ATOM 3633 N N . MET A 1 465 ? 23.433 2.941 -42.884 1.00 90.69 465 MET A N 1
ATOM 3634 C CA . MET A 1 465 ? 24.841 2.565 -42.802 1.00 90.69 465 MET A CA 1
ATOM 3635 C C . MET A 1 465 ? 25.159 1.280 -43.557 1.00 90.69 465 MET A C 1
ATOM 3637 O O . MET A 1 465 ? 26.173 1.233 -44.252 1.00 90.69 465 MET A O 1
ATOM 3641 N N . LYS A 1 466 ? 24.295 0.261 -43.481 1.00 91.88 466 LYS A N 1
ATOM 3642 C CA . LYS A 1 466 ? 24.439 -0.958 -44.291 1.00 91.88 466 LYS A CA 1
ATOM 3643 C C . LYS A 1 466 ? 24.454 -0.639 -45.778 1.00 91.88 466 LYS A C 1
ATOM 3645 O O . LYS A 1 466 ? 25.310 -1.132 -46.511 1.00 91.88 466 LYS A O 1
ATOM 3650 N N . LYS A 1 467 ? 23.533 0.215 -46.228 1.00 94.25 467 LYS A N 1
ATOM 3651 C CA . LYS A 1 467 ? 23.459 0.638 -47.628 1.00 94.25 467 LYS A CA 1
ATOM 3652 C C . LYS A 1 467 ? 24.703 1.422 -48.060 1.00 94.25 467 LYS A C 1
ATOM 3654 O O . LYS A 1 467 ? 25.239 1.174 -49.136 1.00 94.25 467 LYS A O 1
ATOM 3659 N N . MET A 1 468 ? 25.180 2.350 -47.232 1.00 92.69 468 MET A N 1
ATOM 3660 C CA . MET A 1 468 ? 26.399 3.108 -47.532 1.00 92.69 468 MET A CA 1
ATOM 3661 C C . MET A 1 468 ? 27.638 2.218 -47.570 1.00 92.69 468 MET A C 1
ATOM 3663 O O . MET A 1 468 ? 28.447 2.356 -48.481 1.00 92.69 468 MET A O 1
ATOM 3667 N N . TRP A 1 469 ? 27.780 1.296 -46.616 1.00 94.38 469 TRP A N 1
ATOM 3668 C CA . TRP A 1 469 ? 28.922 0.388 -46.566 1.00 94.38 469 TRP A CA 1
ATOM 3669 C C . TRP A 1 469 ? 28.950 -0.561 -47.764 1.00 94.38 469 TRP A C 1
ATOM 3671 O O . TRP A 1 469 ? 29.981 -0.672 -48.413 1.00 94.38 469 TRP A O 1
ATOM 3681 N N . THR A 1 470 ? 27.812 -1.163 -48.119 1.00 94.06 470 THR A N 1
ATOM 3682 C CA . THR A 1 470 ? 27.707 -2.030 -49.309 1.00 94.06 470 THR A CA 1
ATOM 3683 C C . THR A 1 470 ? 28.026 -1.279 -50.602 1.00 94.06 470 THR A C 1
ATOM 3685 O O . THR A 1 470 ? 28.820 -1.762 -51.403 1.00 94.06 470 THR A O 1
ATOM 3688 N N . THR A 1 471 ? 27.506 -0.057 -50.767 1.00 94.38 471 THR A N 1
ATOM 3689 C CA . THR A 1 471 ? 27.835 0.796 -51.926 1.00 94.38 471 THR A CA 1
ATOM 3690 C C . THR A 1 471 ? 29.335 1.105 -51.981 1.00 94.38 471 THR A C 1
ATOM 3692 O O . THR A 1 471 ? 29.957 0.980 -53.031 1.00 94.38 471 THR A O 1
ATOM 3695 N N . LEU A 1 472 ? 29.937 1.461 -50.843 1.00 93.12 472 LEU A N 1
ATOM 3696 C CA . LEU A 1 472 ? 31.368 1.742 -50.757 1.00 93.12 472 LEU A CA 1
ATOM 3697 C C . LEU A 1 472 ? 32.213 0.487 -51.036 1.00 93.12 472 LEU A C 1
ATOM 3699 O O . LEU A 1 472 ? 33.229 0.586 -51.713 1.00 93.12 472 LEU A O 1
ATOM 3703 N N . GLN A 1 473 ? 31.793 -0.695 -50.577 1.00 93.94 473 GLN A N 1
ATOM 3704 C CA . GLN A 1 473 ? 32.454 -1.966 -50.895 1.00 93.94 473 GLN A CA 1
ATOM 3705 C C . GLN A 1 473 ? 32.411 -2.285 -52.397 1.00 93.94 473 GLN A C 1
ATOM 3707 O O . GLN A 1 473 ? 33.398 -2.786 -52.938 1.00 93.94 473 GLN A O 1
ATOM 3712 N N . ASP A 1 474 ? 31.291 -2.012 -53.072 1.00 94.12 474 ASP A N 1
ATOM 3713 C CA . ASP A 1 474 ? 31.169 -2.174 -54.525 1.00 94.12 474 ASP A CA 1
ATOM 3714 C C . ASP A 1 474 ? 32.091 -1.195 -55.273 1.00 94.12 474 ASP A C 1
ATOM 3716 O O . ASP A 1 474 ? 32.852 -1.614 -56.144 1.00 94.12 474 ASP A O 1
ATOM 3720 N N . GLU A 1 475 ? 32.088 0.085 -54.885 1.00 91.94 475 GLU A N 1
ATOM 3721 C CA . GLU A 1 475 ? 32.976 1.117 -55.438 1.00 91.94 475 GLU A CA 1
ATOM 3722 C C . GLU A 1 475 ? 34.458 0.756 -55.270 1.00 91.94 475 GLU A C 1
ATOM 3724 O O . GLU A 1 475 ? 35.246 0.848 -56.211 1.00 91.94 475 GLU A O 1
ATOM 3729 N N . MET A 1 476 ? 34.846 0.299 -54.080 1.00 91.94 476 MET A N 1
ATOM 3730 C CA . MET A 1 476 ? 36.218 -0.113 -53.788 1.00 91.94 476 MET A CA 1
ATOM 3731 C C . MET A 1 476 ? 36.665 -1.281 -54.671 1.00 91.94 476 MET A C 1
ATOM 3733 O O . MET A 1 476 ? 37.764 -1.236 -55.213 1.00 91.94 476 MET A O 1
ATOM 3737 N N . ARG A 1 477 ? 35.796 -2.278 -54.880 1.00 92.69 477 ARG A N 1
ATOM 3738 C CA . ARG A 1 477 ? 36.079 -3.443 -55.732 1.00 92.69 477 ARG A CA 1
ATOM 3739 C C . ARG A 1 477 ? 36.293 -3.063 -57.199 1.00 92.69 477 ARG A C 1
ATOM 3741 O O . ARG A 1 477 ? 37.153 -3.646 -57.861 1.00 92.69 477 ARG A O 1
ATOM 3748 N N . ASP A 1 478 ? 35.526 -2.095 -57.702 1.00 91.69 478 ASP A N 1
ATOM 3749 C CA . ASP A 1 478 ? 35.707 -1.554 -59.053 1.00 91.69 478 ASP A CA 1
ATOM 3750 C C . ASP A 1 478 ? 37.075 -0.871 -59.192 1.00 91.69 478 ASP A C 1
ATOM 3752 O O . ASP A 1 478 ? 37.847 -1.196 -60.093 1.00 91.69 478 ASP A O 1
ATOM 3756 N N . LEU A 1 479 ? 37.434 0.014 -58.255 1.00 89.75 479 LEU A N 1
ATOM 3757 C CA . LEU A 1 479 ? 38.730 0.696 -58.292 1.00 89.75 479 LEU A CA 1
ATOM 3758 C C . LEU A 1 479 ? 39.912 -0.263 -58.115 1.00 89.75 479 LEU A C 1
ATOM 3760 O O . LEU A 1 479 ? 40.913 -0.085 -58.803 1.00 89.75 479 LEU A O 1
ATOM 3764 N N . ASP A 1 480 ? 39.802 -1.279 -57.257 1.00 90.69 480 ASP A N 1
ATOM 3765 C CA . ASP A 1 480 ? 40.831 -2.316 -57.117 1.00 90.69 480 ASP A CA 1
ATOM 3766 C C . ASP A 1 480 ? 41.101 -3.014 -58.458 1.00 90.69 480 ASP A C 1
ATOM 3768 O O . ASP A 1 480 ? 42.251 -3.107 -58.885 1.00 90.69 480 ASP A O 1
ATOM 3772 N N . SER A 1 481 ? 40.038 -3.412 -59.167 1.00 90.31 481 SER A N 1
ATOM 3773 C CA . SER A 1 481 ? 40.141 -4.056 -60.486 1.00 90.31 481 SER A CA 1
ATOM 3774 C C . SER A 1 481 ? 40.839 -3.136 -61.498 1.00 90.31 481 SER A C 1
ATOM 3776 O O . SER A 1 481 ? 41.724 -3.552 -62.242 1.00 90.31 481 SER A O 1
ATOM 3778 N N . ARG A 1 482 ? 40.513 -1.838 -61.473 1.00 87.06 482 ARG A N 1
ATOM 3779 C CA . ARG A 1 482 ? 41.150 -0.829 -62.333 1.00 87.06 482 ARG A CA 1
ATOM 3780 C C . ARG A 1 482 ? 42.625 -0.594 -61.991 1.00 87.06 482 ARG A C 1
ATOM 3782 O O . ARG A 1 482 ? 43.423 -0.307 -62.884 1.00 87.06 482 ARG A O 1
ATOM 3789 N N . LEU A 1 483 ? 43.002 -0.666 -60.715 1.00 87.06 483 LEU A N 1
ATOM 3790 C CA . LEU A 1 483 ? 44.397 -0.535 -60.283 1.00 87.06 483 LEU A CA 1
ATOM 3791 C C . LEU A 1 483 ? 45.230 -1.747 -60.712 1.00 87.06 483 LEU A C 1
ATOM 3793 O O . LEU A 1 483 ? 46.380 -1.564 -61.116 1.00 87.06 483 LEU A O 1
ATOM 3797 N N . GLU A 1 484 ? 44.656 -2.952 -60.677 1.00 86.25 484 GLU A N 1
ATOM 3798 C CA . GLU A 1 484 ? 45.284 -4.164 -61.216 1.00 86.25 484 GLU A CA 1
ATOM 3799 C C . GLU A 1 484 ? 45.551 -4.032 -62.722 1.00 86.25 484 GLU A C 1
ATOM 3801 O O . GLU A 1 484 ? 46.670 -4.299 -63.170 1.00 86.25 484 GLU A O 1
ATOM 3806 N N . ASP A 1 485 ? 44.585 -3.515 -63.488 1.00 84.25 485 ASP A N 1
ATOM 3807 C CA . ASP A 1 485 ? 44.750 -3.247 -64.921 1.00 84.25 485 ASP A CA 1
ATOM 3808 C C . ASP A 1 485 ? 45.878 -2.232 -65.185 1.00 84.25 485 ASP A C 1
ATOM 3810 O O . ASP A 1 485 ? 46.786 -2.505 -65.973 1.00 84.25 485 ASP A O 1
ATOM 3814 N N . ILE A 1 486 ? 45.901 -1.094 -64.477 1.00 82.50 486 ILE A N 1
ATOM 3815 C CA . ILE A 1 486 ? 46.958 -0.069 -64.611 1.00 82.50 486 ILE A CA 1
ATOM 3816 C C . ILE A 1 486 ? 48.336 -0.630 -64.217 1.00 82.50 486 ILE A C 1
ATOM 3818 O O . ILE A 1 486 ? 49.342 -0.346 -64.877 1.00 82.50 486 ILE A O 1
ATOM 3822 N N . GLY A 1 487 ? 48.395 -1.438 -63.156 1.00 77.69 487 GLY A N 1
ATOM 3823 C CA . GLY A 1 487 ? 49.611 -2.117 -62.714 1.00 77.69 487 GLY A CA 1
ATOM 3824 C C . GLY A 1 487 ? 50.121 -3.130 -63.742 1.00 77.69 487 GLY A C 1
ATOM 3825 O O . GLY A 1 487 ? 51.322 -3.170 -64.019 1.00 77.69 487 GLY A O 1
ATOM 3826 N N . SER A 1 488 ? 49.218 -3.900 -64.357 1.00 78.75 488 SER A N 1
ATOM 3827 C CA . SER A 1 488 ? 49.544 -4.866 -65.412 1.00 78.75 488 SER A CA 1
ATOM 3828 C C . SER A 1 488 ? 50.041 -4.177 -66.685 1.00 78.75 488 SER A C 1
ATOM 3830 O O . SER A 1 488 ? 51.079 -4.565 -67.217 1.00 78.75 488 SER A O 1
ATOM 3832 N N . GLU A 1 489 ? 49.405 -3.077 -67.104 1.00 73.31 489 GLU A N 1
ATOM 3833 C CA . GLU A 1 489 ? 49.860 -2.263 -68.232 1.00 73.31 489 GLU A CA 1
ATOM 3834 C C . GLU A 1 489 ? 51.248 -1.666 -67.989 1.00 73.31 489 GLU A C 1
ATOM 3836 O O . GLU A 1 489 ? 52.061 -1.592 -68.912 1.00 73.31 489 GLU A O 1
ATOM 3841 N N . SER A 1 490 ? 51.515 -1.194 -66.769 1.00 68.75 490 SER A N 1
ATOM 3842 C CA . SER A 1 490 ? 52.819 -0.645 -66.388 1.00 68.75 490 SER A CA 1
ATOM 3843 C C . SER A 1 490 ? 53.895 -1.732 -66.392 1.00 68.75 490 SER A C 1
ATOM 3845 O O . SER A 1 490 ? 54.972 -1.532 -66.953 1.00 68.75 490 SER A O 1
ATOM 3847 N N . ARG A 1 491 ? 53.580 -2.925 -65.865 1.00 69.12 491 ARG A N 1
ATOM 3848 C CA . ARG A 1 491 ? 54.482 -4.083 -65.875 1.00 69.12 491 ARG A CA 1
ATOM 3849 C C . ARG A 1 491 ? 54.767 -4.567 -67.295 1.00 69.12 491 ARG A C 1
ATOM 3851 O O . ARG A 1 491 ? 55.923 -4.800 -67.631 1.00 69.12 491 ARG A O 1
ATOM 3858 N N . ASP A 1 492 ? 53.752 -4.661 -68.145 1.00 68.56 492 ASP A N 1
ATOM 3859 C CA . ASP A 1 492 ? 53.903 -5.067 -69.544 1.00 68.56 492 ASP A CA 1
ATOM 3860 C C . ASP A 1 492 ? 54.687 -4.032 -70.361 1.00 68.56 492 ASP A C 1
ATOM 3862 O O . ASP A 1 492 ? 55.503 -4.407 -71.205 1.00 68.56 492 ASP A O 1
ATOM 3866 N N . LYS A 1 493 ? 54.507 -2.731 -70.088 1.00 65.69 493 LYS A N 1
ATOM 3867 C CA . LYS A 1 493 ? 55.338 -1.659 -70.663 1.00 65.69 493 LYS A CA 1
ATOM 3868 C C . LYS A 1 493 ? 56.783 -1.753 -70.176 1.00 65.69 493 LYS A C 1
ATOM 3870 O O . LYS A 1 493 ? 57.683 -1.742 -71.004 1.00 65.69 493 LYS A O 1
ATOM 3875 N N . GLN A 1 494 ? 57.021 -1.958 -68.882 1.00 64.00 494 GLN A N 1
ATOM 3876 C CA . GLN A 1 494 ? 58.369 -2.103 -68.329 1.00 64.00 494 GLN A CA 1
ATOM 3877 C C . GLN A 1 494 ? 59.082 -3.361 -68.853 1.00 64.00 494 GLN A C 1
ATOM 3879 O O . GLN A 1 494 ? 60.281 -3.317 -69.125 1.00 64.00 494 GLN A O 1
ATOM 3884 N N . LEU A 1 495 ? 58.363 -4.470 -69.056 1.00 69.19 495 LEU A N 1
ATOM 3885 C CA . LEU A 1 495 ? 58.890 -5.681 -69.690 1.00 69.19 495 LEU A CA 1
ATOM 3886 C C . LEU A 1 495 ? 59.199 -5.447 -71.173 1.00 69.19 495 LEU A C 1
ATOM 3888 O O . LEU A 1 495 ? 60.254 -5.868 -71.641 1.00 69.19 495 LEU A O 1
ATOM 3892 N N . ARG A 1 496 ? 58.337 -4.733 -71.907 1.00 64.94 496 ARG A N 1
ATOM 3893 C CA . ARG A 1 496 ? 58.606 -4.339 -73.300 1.00 64.94 496 ARG A CA 1
ATOM 3894 C C . ARG A 1 496 ? 59.802 -3.397 -73.414 1.00 64.94 496 ARG A C 1
ATOM 3896 O O . ARG A 1 496 ? 60.632 -3.615 -74.290 1.00 64.94 496 ARG A O 1
ATOM 3903 N N . ASP A 1 497 ? 59.938 -2.423 -72.522 1.00 63.81 497 ASP A N 1
ATOM 3904 C CA . ASP A 1 497 ? 61.072 -1.493 -72.495 1.00 63.81 497 ASP A CA 1
ATOM 3905 C C . ASP A 1 497 ? 62.372 -2.198 -72.081 1.00 63.81 497 ASP A C 1
ATOM 3907 O O . ASP A 1 497 ? 63.424 -1.955 -72.674 1.00 63.81 497 ASP A O 1
ATOM 3911 N N . SER A 1 498 ? 62.305 -3.144 -71.139 1.00 64.38 498 SER A N 1
ATOM 3912 C CA . SER A 1 498 ? 63.449 -3.970 -70.729 1.00 64.38 498 SER A CA 1
ATOM 3913 C C . SER A 1 498 ? 63.887 -4.924 -71.848 1.00 64.38 498 SER A C 1
ATOM 3915 O O . SER A 1 498 ? 65.078 -5.041 -72.120 1.00 64.38 498 SER A O 1
ATOM 3917 N N . VAL A 1 499 ? 62.948 -5.554 -72.564 1.00 62.19 499 VAL A N 1
ATOM 3918 C CA . VAL A 1 499 ? 63.243 -6.403 -73.735 1.00 62.19 499 VAL A CA 1
ATOM 3919 C C . VAL A 1 499 ? 63.746 -5.568 -74.916 1.00 62.19 499 VAL A C 1
ATOM 3921 O O . VAL A 1 499 ? 64.700 -5.968 -75.576 1.00 62.19 499 VAL A O 1
ATOM 3924 N N . SER A 1 500 ? 63.172 -4.388 -75.161 1.00 58.09 500 SER A N 1
ATOM 3925 C CA . SER A 1 500 ? 63.632 -3.455 -76.200 1.00 58.09 500 SER A CA 1
ATOM 3926 C C . SER A 1 500 ? 65.044 -2.936 -75.910 1.00 58.09 500 SER A C 1
ATOM 3928 O O . SER A 1 500 ? 65.857 -2.807 -76.826 1.00 58.09 500 SER A O 1
ATOM 3930 N N . THR A 1 501 ? 65.384 -2.729 -74.634 1.00 58.03 501 THR A N 1
ATOM 3931 C CA . THR A 1 501 ? 66.737 -2.357 -74.190 1.00 58.03 501 THR A CA 1
ATOM 3932 C C . THR A 1 501 ? 67.732 -3.506 -74.381 1.00 58.03 501 THR A C 1
ATOM 3934 O O . THR A 1 501 ? 68.821 -3.278 -74.904 1.00 58.03 501 THR A O 1
ATOM 3937 N N . VAL A 1 502 ? 67.359 -4.750 -74.053 1.00 58.31 502 VAL A N 1
ATOM 3938 C CA . VAL A 1 502 ? 68.218 -5.930 -74.277 1.00 58.31 502 VAL A CA 1
ATOM 3939 C C . VAL A 1 502 ? 68.398 -6.215 -75.777 1.00 58.31 502 VAL A C 1
ATOM 3941 O O . VAL A 1 502 ? 69.528 -6.371 -76.231 1.00 58.31 502 VAL A O 1
ATOM 3944 N N . MET A 1 503 ? 67.338 -6.160 -76.591 1.00 54.59 503 MET A N 1
ATOM 3945 C CA . MET A 1 503 ? 67.437 -6.358 -78.048 1.00 54.59 503 MET A CA 1
ATOM 3946 C C . MET A 1 503 ? 68.157 -5.206 -78.772 1.00 54.59 503 MET A C 1
ATOM 3948 O O . MET A 1 503 ? 68.830 -5.436 -79.779 1.00 54.59 503 MET A O 1
ATOM 3952 N N . SER A 1 504 ? 68.067 -3.970 -78.267 1.00 52.25 504 SER A N 1
ATOM 3953 C CA . SER A 1 504 ? 68.862 -2.838 -78.777 1.00 52.25 504 SER A CA 1
ATOM 3954 C C . SER A 1 504 ? 70.340 -2.944 -78.379 1.00 52.25 504 SER A C 1
ATOM 3956 O O . SER A 1 504 ? 71.210 -2.491 -79.127 1.00 52.25 504 SER A O 1
ATOM 3958 N N . SER A 1 505 ? 70.645 -3.606 -77.257 1.00 52.75 505 SER A N 1
ATOM 3959 C CA . SER A 1 505 ? 72.016 -3.968 -76.877 1.00 52.75 505 SER A CA 1
ATOM 3960 C C . SER A 1 505 ? 72.578 -5.077 -77.783 1.00 52.75 505 SER A C 1
ATOM 3962 O O . SER A 1 505 ? 73.705 -4.970 -78.264 1.00 52.75 505 SER A O 1
ATOM 3964 N N . GLU A 1 506 ? 71.767 -6.076 -78.147 1.00 51.03 506 GLU A N 1
ATOM 3965 C CA . GLU A 1 506 ? 72.179 -7.185 -79.025 1.00 51.03 506 GLU A CA 1
ATOM 3966 C C . GLU A 1 506 ? 72.261 -6.812 -80.520 1.00 51.03 506 GLU A C 1
ATOM 3968 O O . GLU A 1 506 ? 73.082 -7.362 -81.255 1.00 51.03 506 GLU A O 1
ATOM 3973 N N . ARG A 1 507 ? 71.494 -5.822 -81.000 1.00 49.72 507 ARG A N 1
ATOM 3974 C CA . ARG A 1 507 ? 71.690 -5.258 -82.355 1.00 49.72 507 ARG A CA 1
ATOM 3975 C C . ARG A 1 507 ? 72.897 -4.327 -82.466 1.00 49.72 507 ARG A C 1
ATOM 3977 O O . ARG A 1 507 ? 73.367 -4.094 -83.578 1.00 49.72 507 ARG A O 1
ATOM 3984 N N . SER A 1 508 ? 73.436 -3.853 -81.344 1.00 46.44 508 SER A N 1
ATOM 3985 C CA . SER A 1 508 ? 74.639 -3.013 -81.332 1.00 46.44 508 SER A CA 1
ATOM 3986 C C . SER A 1 508 ? 75.949 -3.816 -81.384 1.00 46.44 508 SER A C 1
ATOM 3988 O O . SER A 1 508 ? 77.003 -3.226 -81.597 1.00 46.44 508 SER A O 1
ATOM 3990 N N . VAL A 1 509 ? 75.911 -5.155 -81.279 1.00 51.12 509 VAL A N 1
ATOM 3991 C CA . VAL A 1 509 ? 77.109 -6.022 -81.394 1.00 51.12 509 VAL A CA 1
ATOM 3992 C C . VAL A 1 509 ? 77.287 -6.694 -82.766 1.00 51.12 509 VAL A C 1
ATOM 3994 O O . VAL A 1 509 ? 78.305 -7.339 -82.996 1.00 51.12 509 VAL A O 1
ATOM 3997 N N . ALA A 1 510 ? 76.356 -6.508 -83.712 1.00 49.38 510 ALA A N 1
ATOM 3998 C CA . ALA A 1 510 ? 76.441 -7.076 -85.069 1.00 49.38 510 ALA A CA 1
ATOM 3999 C C . ALA A 1 510 ? 76.844 -6.063 -86.167 1.00 49.38 510 ALA A C 1
ATOM 4001 O O . ALA A 1 510 ? 76.926 -6.424 -87.338 1.00 49.38 510 ALA A O 1
ATOM 4002 N N . SER A 1 511 ? 77.120 -4.803 -85.813 1.00 47.12 511 SER A N 1
ATOM 4003 C CA . SER A 1 511 ? 77.567 -3.768 -86.758 1.00 47.12 511 SER A CA 1
ATOM 4004 C C . SER A 1 511 ? 78.591 -2.827 -86.120 1.00 47.12 511 SER A C 1
ATOM 4006 O O . SER A 1 511 ? 78.295 -1.663 -85.878 1.00 47.12 511 SER A O 1
ATOM 4008 N N . SER A 1 512 ? 79.795 -3.334 -85.848 1.00 43.09 512 SER A N 1
ATOM 4009 C CA . SER A 1 512 ? 81.052 -2.575 -85.972 1.00 43.09 512 SER A CA 1
ATOM 4010 C C . SER A 1 512 ? 82.234 -3.490 -85.653 1.00 43.09 512 SER A C 1
ATOM 4012 O O . SER A 1 512 ? 82.822 -3.440 -84.575 1.00 43.09 512 SER A O 1
ATOM 4014 N N . MET A 1 513 ? 82.582 -4.349 -86.609 1.00 43.62 513 MET A N 1
ATOM 4015 C CA . MET A 1 513 ? 83.894 -4.981 -86.665 1.00 43.62 513 MET A CA 1
ATOM 4016 C C . MET A 1 513 ? 84.711 -4.229 -87.723 1.00 43.62 513 MET A C 1
ATOM 4018 O O . MET A 1 513 ? 84.664 -4.614 -88.883 1.00 43.62 513 MET A O 1
ATOM 4022 N N . VAL A 1 514 ? 85.374 -3.126 -87.351 1.00 44.78 514 VAL A N 1
ATOM 4023 C CA . VAL A 1 514 ? 86.720 -2.733 -87.824 1.00 44.78 514 VAL A CA 1
ATOM 4024 C C . VAL A 1 514 ? 87.187 -1.468 -87.081 1.00 44.78 514 VAL A C 1
ATOM 4026 O O . VAL A 1 514 ? 86.426 -0.515 -86.974 1.00 44.78 514 VAL A O 1
ATOM 4029 N N . ASP A 1 515 ? 88.436 -1.512 -86.602 1.00 38.84 515 ASP A N 1
ATOM 4030 C CA . ASP A 1 515 ? 89.310 -0.415 -86.138 1.00 38.84 515 ASP A CA 1
ATOM 4031 C C . ASP A 1 515 ? 88.798 0.491 -84.997 1.00 38.84 515 ASP A C 1
ATOM 4033 O O . ASP A 1 515 ? 87.814 1.202 -85.118 1.00 38.84 515 ASP A O 1
ATOM 4037 N N . GLY A 1 516 ? 89.404 0.568 -83.812 1.00 38.41 516 GLY A N 1
ATOM 4038 C CA . GLY A 1 516 ? 90.823 0.469 -83.484 1.00 38.41 516 GLY A CA 1
ATOM 4039 C C . GLY A 1 516 ? 91.278 1.822 -82.927 1.00 38.41 516 GLY A C 1
ATOM 4040 O O . GLY A 1 516 ? 91.444 2.758 -83.698 1.00 38.41 516 GLY A O 1
ATOM 4041 N N . THR A 1 517 ? 91.416 1.945 -81.597 1.00 47.44 517 THR A N 1
ATOM 4042 C CA . THR A 1 517 ? 92.527 2.595 -80.845 1.00 47.44 517 THR A CA 1
ATOM 4043 C C . THR A 1 517 ? 92.094 2.868 -79.380 1.00 47.44 517 THR A C 1
ATOM 4045 O O . THR A 1 517 ? 91.000 3.388 -79.162 1.00 47.44 517 THR A O 1
ATOM 4048 N N . PRO A 1 518 ? 92.911 2.506 -78.364 1.00 57.41 518 PRO A N 1
ATOM 4049 C CA . PRO A 1 518 ? 92.520 2.454 -76.951 1.00 57.41 518 PRO A CA 1
ATOM 4050 C C . PRO A 1 518 ? 92.940 3.702 -76.153 1.00 57.41 518 PRO A C 1
ATOM 4052 O O . PRO A 1 518 ? 93.883 4.398 -76.522 1.00 57.41 518 PRO A O 1
ATOM 4055 N N . GLY A 1 519 ? 92.305 3.942 -74.999 1.00 38.78 519 GLY A N 1
ATOM 4056 C CA . GLY A 1 519 ? 92.717 5.027 -74.103 1.00 38.78 519 GLY A CA 1
ATOM 4057 C C . GLY A 1 519 ? 92.032 5.053 -72.735 1.00 38.78 519 GLY A C 1
ATOM 4058 O O . GLY A 1 519 ? 91.067 5.776 -72.547 1.00 38.78 519 GLY A O 1
ATOM 4059 N N . SER A 1 520 ? 92.630 4.327 -71.786 1.00 39.09 520 SER A N 1
ATOM 4060 C CA . SER A 1 520 ? 92.735 4.643 -70.349 1.00 39.09 520 SER A CA 1
ATOM 4061 C C . SER A 1 520 ? 91.491 4.606 -69.433 1.00 39.09 520 SER A C 1
ATOM 4063 O O . SER A 1 520 ? 90.664 5.510 -69.405 1.00 39.09 520 SER A O 1
ATOM 4065 N N . SER A 1 521 ? 91.484 3.616 -68.530 1.00 47.25 521 SER A N 1
ATOM 4066 C CA . SER A 1 521 ? 90.979 3.738 -67.141 1.00 47.25 521 SER A CA 1
ATOM 4067 C C . SER A 1 521 ? 91.854 4.734 -66.340 1.00 47.25 521 SER A C 1
ATOM 4069 O O . SER A 1 521 ? 92.934 5.073 -66.841 1.00 47.25 521 SER A O 1
ATOM 4071 N N . PRO A 1 522 ? 91.467 5.235 -65.140 1.00 56.94 522 PRO A N 1
ATOM 4072 C CA . PRO A 1 522 ? 91.266 4.461 -63.885 1.00 56.94 522 PRO A CA 1
ATOM 4073 C C . PRO A 1 522 ? 90.063 4.978 -63.038 1.00 56.94 522 PRO A C 1
ATOM 4075 O O . PRO A 1 522 ? 89.410 5.928 -63.441 1.00 56.94 522 PRO A O 1
ATOM 4078 N N . ALA A 1 523 ? 89.682 4.495 -61.848 1.00 39.22 523 ALA A N 1
ATOM 4079 C CA . ALA A 1 523 ? 89.907 3.276 -61.068 1.00 39.22 523 ALA A CA 1
ATOM 4080 C C . ALA A 1 523 ? 88.826 3.188 -59.961 1.00 39.22 523 ALA A C 1
ATOM 4082 O O . ALA A 1 523 ? 88.356 4.203 -59.455 1.00 39.22 523 ALA A O 1
ATOM 4083 N N . SER A 1 524 ? 88.500 1.947 -59.593 1.00 41.19 524 SER A N 1
ATOM 4084 C CA . SER A 1 524 ? 87.963 1.424 -58.326 1.00 41.19 524 SER A CA 1
ATOM 4085 C C . SER A 1 524 ? 87.951 2.321 -57.077 1.00 41.19 524 SER A C 1
ATOM 4087 O O . SER A 1 524 ? 88.982 2.892 -56.724 1.00 41.19 524 SER A O 1
ATOM 4089 N N . SER A 1 525 ? 86.877 2.213 -56.277 1.00 42.59 525 SER A N 1
ATOM 4090 C CA . SER A 1 525 ? 86.857 1.539 -54.944 1.00 42.59 525 SER A CA 1
ATOM 4091 C C . SER A 1 525 ? 85.703 2.062 -54.054 1.00 42.59 525 SER A C 1
ATOM 4093 O O . SER A 1 525 ? 85.564 3.266 -53.908 1.00 42.59 525 SER A O 1
ATOM 4095 N N . VAL A 1 526 ? 84.774 1.208 -53.591 1.00 43.34 526 VAL A N 1
ATOM 4096 C CA . VAL A 1 526 ? 84.680 0.569 -52.241 1.00 43.34 526 VAL A CA 1
ATOM 4097 C C . VAL A 1 526 ? 83.899 1.397 -51.201 1.00 43.34 526 VAL A C 1
ATOM 4099 O O . VAL A 1 526 ? 83.921 2.619 -51.230 1.00 43.34 526 VAL A O 1
ATOM 4102 N N . VAL A 1 527 ? 83.292 0.651 -50.259 1.00 41.53 527 VAL A N 1
ATOM 4103 C CA . VAL A 1 527 ? 82.642 0.987 -48.969 1.00 41.53 527 VAL A CA 1
ATOM 4104 C C . VAL A 1 527 ? 81.112 0.830 -49.066 1.00 41.53 527 VAL A C 1
ATOM 4106 O O . VAL A 1 527 ? 80.481 1.471 -49.888 1.00 41.53 527 VAL A O 1
ATOM 4109 N N . GLY A 1 528 ? 80.418 -0.056 -48.345 1.00 47.31 528 GLY A N 1
ATOM 4110 C CA . GLY A 1 528 ? 80.729 -0.759 -47.099 1.00 47.31 528 GLY A CA 1
ATOM 4111 C C . GLY A 1 528 ? 79.995 -0.119 -45.912 1.00 47.31 528 GLY A C 1
ATOM 4112 O O . GLY A 1 528 ? 80.401 0.934 -45.452 1.00 47.31 528 GLY A O 1
ATOM 4113 N N . THR A 1 529 ? 78.969 -0.814 -45.407 1.00 45.78 529 THR A N 1
ATOM 4114 C CA . THR A 1 529 ? 78.375 -0.724 -44.049 1.00 45.78 529 THR A CA 1
ATOM 4115 C C . THR A 1 529 ? 77.664 0.568 -43.616 1.00 45.78 529 THR A C 1
ATOM 4117 O O . THR A 1 529 ? 78.316 1.563 -43.308 1.00 45.78 529 THR A O 1
ATOM 4120 N N . SER A 1 530 ? 76.348 0.499 -43.386 1.00 40.53 530 SER A N 1
ATOM 4121 C CA . SER A 1 530 ? 75.694 0.364 -42.058 1.00 40.53 530 SER A CA 1
ATOM 4122 C C . SER A 1 530 ? 74.189 0.588 -42.175 1.00 40.53 530 SER A C 1
ATOM 4124 O O . SER A 1 530 ? 73.805 1.543 -42.884 1.00 40.53 530 SER A O 1
#

Radius of gyration: 52.46 Å; chains: 1; bounding box: 138×78×154 Å

Organism: NCBI:txid161662

Secondary structure (DSSP, 8-state):
------------------------------------------PPP----------------TTTTTSPPHHHHHHHHHTS----HHHHHHHHHH--SHHHHHHHHHHHHHHHHHHHHHHHHHHHHT--TT-HHHHHHHHHTTHHHHHHHHHHHHHHHHHHHHHHHHHHT-TTGGGS-HHHHHHHHHHHHHHHHHHHHHHHHHHHHHHHHHHHHHHHHIIIIIHHHHHHHHHHHHHHHHHHHHHHHHHHHHHTT------HHHHHHHHH--S-------------------------HHHHHHHHHHHHHHHHHHHHHHHHHHHHHHHHHHHHHHHHHTTT-HHHHHHHHHHHHHHHHHHHHHHHHHHHHHHHHHHHHHHHHHHHHHHHHHHHHHHHHHHHHHHHHHHHTTHHHH-HHHHHHHHHHHHHHHHHHHHHHHHHHHHHHHHHHTTS---HHHHHHHHHHHHHHHHHHHHHHHHHHHHHHHHHHHHHHHHHHHHHHHHHHHHTSSS-------------------

Sequence (530 aa):
VDNVKYRLPDIGKTRLNLRTKEPLSPIPRQVPPITSRRPSTPTPTTPKSDFVSSGISRAGSIYTLSRVSFTGQLAQLTSMKLPDAESMSKRISSIPTPKEAAKELSDASEQIRMWVSQASKVLEGLNAEDDVEWAAAGGRDGMEDVDKAISRFDRLVQVYVTSIERLQTRGDIKQLSAPELLTVVTQMESIIGSWDLVKQTLSGVKEQVEIAMEWEELWNTVLGEIGQEMEGLNRLVFEMEEKRHSGAEGLLSSKDSLDISELETIIEERPGKGAMLSKRSSGTAFLAPSSSLQTTPSTQHENKDESSLLALFARMQPLRASLDFLPMRLSAFHLRAAPIFPTACEDLEHRQSRLEDQWEKLEADAESLRRELGEDKWILVFRNAGRQALKMCESVSRSYNKLKDAADSGEHRADPVAFTKKVESYDAKKTHYGPALERVLAIIDRGVLDRLTVNGEILRLQSDMKKMWTTLQDEMRDLDSRLEDIGSESRDKQLRDSVSTVMSSERSVASSMVDGTPGSSPASSVVGTS

Foldseek 3Di:
DDDDDDDDDDDDDDDDDDDDDDDDDDDDDDDDDDDDDDDDDDDDDDDDPPPVPPPVDDPDDPVCVVADALQNLLCVLLVDDDDQLVVLLVVLVPDPDLVVSLVSLVVLLVRLVVSLVVLVVSLVSLQCQLVLVRLLSNLVHCLVSNVVSLVRSVSNLVSSVVSLVVSVPDPNVVVDDPVSNVVSVVSNVVSVVSSVVSVVSSVVSVLSSVLSNVLVCCSCPQLVVLVVLLVVLVVLLVVLVVCVVVCVVVLVVDDDADDLVVLVVVVVPDPDDDDDDDDDDDDDDDDDDDDPPPDDPVVVVVVVSVVSLVVSVVSLVVSVVSLVCLVVVLVVSCVSCCVRNVVSSVVSVVSSVVSVVSSVVSVVSSVVSVLVSLLVVVVSSLVSLLVVLVVLLVLLVVLLVVLVVCVVVVVCVVPVPVNVVSVVSNVVSCVPSVVVSVVSLVSLVVCVVVCSDPDPVSVVSSVVSVVSSVVSVVSVVVVVVVVVVVVVVVVVVVVVVVVVVVVVVVVVVPPDPDDDDDDDDDDDDDDDDD

pLDDT: mean 74.57, std 22.42, range [27.88, 98.19]